Protein AF-0000000069702771 (afdb_homodimer)

InterPro domains:
  IPR002328 Alcohol dehydrogenase, zinc-type, conserved site [PS00059] (58-72)
  IPR011032 GroES-like superfamily [SSF50129] (1-170)
  IPR013149 Alcohol dehydrogenase-like, C-terminal [PF00107] (171-297)
  IPR013154 Alcohol dehydrogenase-like, N-terminal [PF08240] (23-133)
  IPR020843 Enoylreductase domain [SM00829] (10-335)
  IPR036291 NAD(P)-binding domain superfamily [SSF51735] (139-304)
  IPR050129 Zinc-containing alcohol dehydrogenase [PTHR43401] (1-336)

Sequence (676 aa):
MRSVIVKEPGQLNIASRPVPVPGSHEVRVKIAFAGICGSDVHIYQGHNPFAKYPRVIGHEFFGIVDAVGEQVSPARIGERVAVDPVVSCGHCYPCSVGRPNVCAQLQVIGVHRDGGFSDYACVPAKNAWRIPEAISDRQATMVEPFTIAANITAQLQPTPQDIALVYGAGPMGLTVIQALKGVYGVKQVIVVDRIAERLQMARDNGADLTLDNTHQPLADQLAQRQIAPTLVIDAACHPAILQEAILLASPAARIGILGFSGEASTLTQQSITSKEISIFSSRLNSGRFPLVIDWMEKGLIHPEALITHCMPLEQVKEAMEIFANDRKTCCKVLLQLGMRSVIVKEPGQLNIASRPVPVPGSHEVRVKIAFAGICGSDVHIYQGHNPFAKYPRVIGHEFFGIVDAVGEQVSPARIGERVAVDPVVSCGHCYPCSVGRPNVCAQLQVIGVHRDGGFSDYACVPAKNAWRIPEAISDRQATMVEPFTIAANITAQLQPTPQDIALVYGAGPMGLTVIQALKGVYGVKQVIVVDRIAERLQMARDNGADLTLDNTHQPLADQLAQRQIAPTLVIDAACHPAILQEAILLASPAARIGILGFSGEASTLTQQSITSKEISIFSSRLNSGRFPLVIDWMEKGLIHPEALITHCMPLEQVKEAMEIFANDRKTCCKVLLQLG

Organism: Klebsiella variicola (NCBI:txid244366)

Secondary structure (DSSP, 8-state):
-EEEEEEETTEEEEEE-PPPPP-TTEEEEEEEEEE--HHHHHHHHT--TT--SSEE---EEEEEEEEE-TTS-GGGTT-EEEE--EE--SSSHHHHTT-GGG-TT-EEBTTTB--SSBSEEEEEGGGEEE--TTS-HHHHHTHHHHHHHHHHHHHH---TT-EEEEE--SHHHHHHHHIIIIIS--SEEEEEES-HHHHHHHHHTT-SEEEE-SSS-HHHHHHHTT---SEEEESS--TTHHHHHHHHSPTT-EEEE-----SEEEEEHHHHHTTT-EEEE--S-SS-HHHHHHHHHTTS--GGGGEEEEEEGGGHHHHHHHHHH-TTT-SEEEEE--/-EEEEEEETTEEEEEE-PPPPP-TTEEEEEEEEEE--HHHHHHHHT--TT--SSEE---EEEEEEEEE-TTS-GGGTT-EEEE--EE--SSSHHHHTT-GGG-TT-EEBTTTB--SSBSEEEEEGGGEEE--TTS-HHHHHTHHHHHHHHHHHHHH---TT-EEEEE--SHHHHHHHHIIIIIS--SEEEEE-S-HHHHHHHHHTT-SEEE--SSS-HHHHHHHTT---SEEEESS--TTHHHHHHHHSPTT-EEEE-----SEEEEEHHHHHTTT-EEEE--S-SS-HHHHHHHHHTTS--GGGGEEEEEEGGGHHHHHHHHHH-TTT-SEEEEE--

Radius of gyration: 28.66 Å; Cα contacts (8 Å, |Δi|>4): 1765; chains: 2; bounding box: 54×86×64 Å

Nearest PDB structures (foldseek):
  4ilk-assembly1_B  TM=9.967E-01  e=6.825E-59  Escherichia coli CFT073
  4ilk-assembly1_A  TM=9.957E-01  e=1.534E-58  Escherichia coli CFT073
  6ie0-assembly2_D  TM=9.299E-01  e=3.400E-34  Bacillus subtilis subsp. subtilis str. 168
  5kia-assembly1_A-2  TM=8.975E-01  e=3.851E-34  Burkholderia thailandensis E264
  4gkv-assembly1_C  TM=9.280E-01  e=1.121E-28  Escherichia coli K-12

pLDDT: mean 97.06, std 3.04, range [75.31, 98.94]

Foldseek 3Di:
DWFWWQQQAQDTDTDDDDADDAAQQKFKFQWFKFWDDPVLLCRNRVNNPQADPGERATQQTKGAGQGHHNNDDPVRHGFTWTFQQWDAPCDDPCNVVLRRLPHPPIGGDRGHHHHDLDSMDMDGPVRTHGFDPVADRVRSSCLQLLLQLVFLCVVQVAAQAFAEEEEDQFQSSLSNLLCNCLPHNHVFYEYEDQFPLSQVLSVVSHHPYYDHPPPPHPLVVCVVVPDAGQEYEYPVQDQAVVQVNLQRHAQNHEYEYAHDDPDHHDHDVCSCVVSVYHYYYDGGRSPCSVVSSVCVVVVSGDSVSQEQEEEESVCVVVQSVCQVPVPNRHHMYMYGDD/DWFWWQQQAQDTDTDDDDADDAAQQKFKFQWFKFWDDVLLLCRNRVNNPQADPGERAGQQTKGAGQGGHNNDDPVRHGFTWTFQQWDAPCDDPCNVVLRRLPHPPIGGDRGHHYHDLDSMDMDGPVRTHGFDPVADRVRSSCLQLLLQLVQQCVVQVAAQAFAEEEEDLFQSSLSNLLCNCLVHNHVFYEYEDQFPLSQVLSVVSHHPYYDHPPPPHPLVVCVVVPDAGQEYEYPVQDQAVVQVNLQRHAQNHEYEYAHDDPDHHDHDVCSCVVSVYHYYYDGGRSPCSVVSSVCVVVVSGDSVSQEQEEEESNCVVVQSCCQVPVPNRHHMYMYGDD

Solvent-accessible surface area (backbone atoms only — not comparable to full-atom values): 33216 Å² total; per-residue (Å²): 72,52,31,37,32,31,56,45,63,72,40,72,44,78,41,82,41,80,78,79,74,39,51,48,60,13,25,22,29,44,28,41,35,23,31,66,50,72,65,50,52,28,42,41,66,56,71,41,91,70,54,46,70,65,28,29,29,28,47,21,22,17,27,31,25,72,44,58,9,84,75,36,67,70,83,48,50,69,37,41,27,26,41,54,35,70,42,51,76,67,67,47,68,22,25,67,73,64,31,37,50,36,20,92,63,55,38,34,35,22,37,64,40,63,19,40,41,24,40,56,38,62,43,53,44,89,31,50,38,78,51,59,85,90,53,50,70,74,46,40,22,40,40,54,63,39,10,41,31,47,32,41,41,64,73,65,58,72,41,50,82,30,32,33,34,34,34,24,44,48,58,64,21,41,36,34,40,22,42,42,44,47,68,44,44,35,63,38,38,34,36,37,36,76,48,67,55,29,42,50,51,33,46,77,43,54,38,72,41,72,45,63,49,78,88,41,61,57,67,58,56,32,52,76,66,71,53,52,32,40,29,37,36,33,52,59,43,53,52,67,46,61,39,51,50,51,70,52,35,28,44,61,15,40,36,38,41,57,26,69,37,79,54,71,22,60,39,37,44,26,61,34,16,70,22,30,30,33,40,37,33,35,42,67,31,46,81,27,57,69,58,39,51,49,34,49,74,69,59,34,44,64,61,65,81,46,56,60,44,78,42,52,50,92,43,47,68,60,51,52,48,42,63,75,67,33,70,65,75,46,58,28,43,34,30,34,62,110,70,54,31,37,31,31,55,44,61,73,40,74,44,78,41,81,42,82,76,79,78,39,50,50,59,12,26,21,30,43,28,39,34,24,32,65,50,72,66,50,53,29,43,41,65,56,70,40,92,71,54,47,70,65,26,30,29,28,46,21,22,16,25,30,24,73,44,58,9,84,75,35,69,70,82,49,51,68,37,40,26,27,40,53,35,68,43,52,75,67,67,47,69,21,25,66,72,64,31,37,50,37,21,92,62,55,38,35,35,23,37,65,41,62,18,39,42,24,40,56,38,63,42,53,44,90,32,50,39,77,51,60,86,90,52,50,71,74,46,40,22,42,40,54,63,38,9,41,32,48,33,40,40,64,74,65,57,72,42,49,81,30,33,32,35,33,33,25,44,48,59,64,23,42,37,35,39,21,43,42,44,47,69,45,44,36,64,38,37,35,35,36,36,77,47,68,54,29,42,51,50,31,46,75,44,53,38,72,41,71,44,64,48,77,90,42,62,56,68,58,58,33,54,77,66,72,53,53,32,39,28,38,37,34,53,60,45,53,53,68,46,61,40,52,49,51,71,51,35,29,42,60,13,40,36,39,41,57,26,67,37,78,54,70,22,62,38,35,44,25,62,34,17,70,23,32,31,32,39,38,34,36,40,66,32,45,80,27,57,68,59,38,52,49,36,50,75,70,60,34,46,65,62,67,82,46,56,61,45,75,40,51,52,92,43,46,68,60,50,51,48,42,62,74,65,33,72,64,75,47,59,28,43,32,30,34,66,110

Structure (mmCIF, N/CA/C/O backbone):
data_AF-0000000069702771-model_v1
#
loop_
_entity.id
_entity.type
_entity.pdbx_description
1 polymer 'Dehydrogenase, NAD(P)-binding, starvation-sensing protein'
#
loop_
_atom_site.group_PDB
_atom_site.id
_atom_site.type_symbol
_atom_site.label_atom_id
_atom_site.label_alt_id
_atom_site.label_comp_id
_atom_site.label_asym_id
_atom_site.label_entity_id
_atom_site.label_seq_id
_atom_site.pdbx_PDB_ins_code
_atom_site.Cartn_x
_atom_site.Cartn_y
_atom_site.Cartn_z
_atom_site.occupancy
_atom_site.B_iso_or_equiv
_atom_site.auth_seq_id
_atom_site.auth_comp_id
_atom_site.auth_asym_id
_atom_site.auth_atom_id
_atom_site.pdbx_PDB_model_num
ATOM 1 N N . MET A 1 1 ? -11.562 -41.719 -17.953 1 95.06 1 MET A N 1
ATOM 2 C CA . MET A 1 1 ? -10.344 -40.906 -17.859 1 95.06 1 MET A CA 1
ATOM 3 C C . MET A 1 1 ? -9.742 -41 -16.469 1 95.06 1 MET A C 1
ATOM 5 O O . MET A 1 1 ? -10.438 -41.281 -15.492 1 95.06 1 MET A O 1
ATOM 9 N N . ARG A 1 2 ? -8.43 -40.812 -16.359 1 95.94 2 ARG A N 1
ATOM 10 C CA . ARG A 1 2 ? -7.766 -40.781 -15.062 1 95.94 2 ARG A CA 1
ATOM 11 C C . ARG A 1 2 ? -7.898 -39.406 -14.414 1 95.94 2 ARG A C 1
ATOM 13 O O . ARG A 1 2 ? -7.707 -38.406 -15.078 1 95.94 2 ARG A O 1
ATOM 20 N N . SER A 1 3 ? -8.289 -39.406 -13.172 1 97.69 3 SER A N 1
ATOM 21 C CA . SER A 1 3 ? -8.328 -38.156 -12.375 1 97.69 3 SER A CA 1
ATOM 22 C C . SER A 1 3 ? -7.723 -38.406 -10.992 1 97.69 3 SER A C 1
ATOM 24 O O . SER A 1 3 ? -7.941 -39.438 -10.375 1 97.69 3 SER A O 1
ATOM 26 N N . VAL A 1 4 ? -6.926 -37.469 -10.578 1 98.06 4 VAL A N 1
ATOM 27 C CA . VAL A 1 4 ? -6.398 -37.5 -9.219 1 98.06 4 VAL A CA 1
ATOM 28 C C . VAL A 1 4 ? -7.398 -36.812 -8.273 1 98.06 4 VAL A C 1
ATOM 30 O O . VAL A 1 4 ? -7.582 -35.594 -8.312 1 98.06 4 VAL A O 1
ATOM 33 N N . ILE A 1 5 ? -7.988 -37.562 -7.355 1 97.44 5 ILE A N 1
ATOM 34 C CA . ILE A 1 5 ? -9.047 -37.094 -6.48 1 97.44 5 ILE A CA 1
ATOM 35 C C . ILE A 1 5 ? -8.578 -37.125 -5.027 1 97.44 5 ILE A C 1
ATOM 37 O O . ILE A 1 5 ? -8.109 -38.156 -4.551 1 97.44 5 ILE A O 1
ATOM 41 N N . VAL A 1 6 ? -8.609 -36 -4.398 1 96.94 6 VAL A N 1
ATOM 42 C CA . VAL A 1 6 ? -8.531 -35.969 -2.941 1 96.94 6 VAL A CA 1
ATOM 43 C C . VAL A 1 6 ? -9.93 -36.094 -2.344 1 96.94 6 VAL A C 1
ATOM 45 O O . VAL A 1 6 ? -10.719 -35.156 -2.379 1 96.94 6 VAL A O 1
ATOM 48 N N . LYS A 1 7 ? -10.195 -37.188 -1.818 1 95.81 7 LYS A N 1
ATOM 49 C CA . LYS A 1 7 ? -11.523 -37.469 -1.27 1 95.81 7 LYS A CA 1
ATOM 50 C C . LYS A 1 7 ? -11.734 -36.719 0.046 1 95.81 7 LYS A C 1
ATOM 52 O O . LYS A 1 7 ? -12.789 -36.125 0.27 1 95.81 7 LYS A O 1
ATOM 57 N N . GLU A 1 8 ? -10.805 -36.812 0.882 1 94.62 8 GLU A N 1
ATOM 58 C CA . GLU A 1 8 ? -10.633 -36.125 2.154 1 94.62 8 GLU A CA 1
ATOM 59 C C . GLU A 1 8 ? -9.148 -35.969 2.504 1 94.62 8 GLU A C 1
ATOM 61 O O . GLU A 1 8 ? -8.289 -36.562 1.852 1 94.62 8 GLU A O 1
ATOM 66 N N . PRO A 1 9 ? -8.891 -35.125 3.432 1 93.31 9 PRO A N 1
ATOM 67 C CA . PRO A 1 9 ? -7.477 -34.938 3.779 1 93.31 9 PRO A CA 1
ATOM 68 C C . PRO A 1 9 ? -6.738 -36.281 3.963 1 93.31 9 PRO A C 1
ATOM 70 O O . PRO A 1 9 ? -7.23 -37.156 4.652 1 93.31 9 PRO A O 1
ATOM 73 N N . GLY A 1 10 ? -5.664 -36.375 3.215 1 93.75 10 GLY A N 1
ATOM 74 C CA . GLY A 1 10 ? -4.812 -37.531 3.357 1 93.75 10 GLY A CA 1
ATOM 75 C C . GLY A 1 10 ? -5.199 -38.656 2.426 1 93.75 10 GLY A C 1
ATOM 76 O O . GLY A 1 10 ? -4.492 -39.688 2.334 1 93.75 10 GLY A O 1
ATOM 77 N N . GLN A 1 11 ? -6.238 -38.531 1.727 1 95.69 11 GLN A N 1
ATOM 78 C CA . GLN A 1 11 ? -6.695 -39.625 0.848 1 95.69 11 GLN A CA 1
ATOM 79 C C . GLN A 1 11 ? -6.707 -39.156 -0.609 1 95.69 11 GLN A C 1
ATOM 81 O O . GLN A 1 11 ? -7.719 -38.656 -1.103 1 95.69 11 GLN A O 1
ATOM 86 N N . LEU A 1 12 ? -5.637 -39.438 -1.243 1 96.19 12 LEU A N 1
ATOM 87 C CA . LEU A 1 12 ? -5.461 -39.156 -2.662 1 96.19 12 LEU A CA 1
ATOM 88 C C . LEU A 1 12 ? -5.477 -40.438 -3.484 1 96.19 12 LEU A C 1
ATOM 90 O O . LEU A 1 12 ? -4.734 -41.375 -3.186 1 96.19 12 LEU A O 1
ATOM 94 N N . ASN A 1 13 ? -6.363 -40.469 -4.422 1 95.94 13 ASN A N 1
ATOM 95 C CA . ASN A 1 13 ? -6.453 -41.656 -5.293 1 95.94 13 ASN A CA 1
ATOM 96 C C . ASN A 1 13 ? -6.582 -41.25 -6.762 1 95.94 13 ASN A C 1
ATOM 98 O O . ASN A 1 13 ? -7.121 -40.188 -7.07 1 95.94 13 ASN A O 1
ATOM 102 N N . ILE A 1 14 ? -6.043 -42.062 -7.609 1 96.69 14 ILE A N 1
ATOM 103 C CA . ILE A 1 14 ? -6.309 -41.938 -9.039 1 96.69 14 ILE A CA 1
ATOM 104 C C . ILE A 1 14 ? -7.527 -42.781 -9.406 1 96.69 14 ILE A C 1
ATOM 106 O O . ILE A 1 14 ? -7.531 -44 -9.211 1 96.69 14 ILE A O 1
ATOM 110 N N . ALA A 1 15 ? -8.508 -42.125 -9.859 1 96.12 15 ALA A N 1
ATOM 111 C CA . ALA A 1 15 ? -9.75 -42.844 -10.18 1 96.12 15 ALA A CA 1
ATOM 112 C C . ALA A 1 15 ? -10.086 -42.719 -11.664 1 96.12 15 ALA A C 1
ATOM 114 O O . ALA A 1 15 ? -9.617 -41.812 -12.344 1 96.12 15 ALA A O 1
ATOM 115 N N . SER A 1 16 ? -10.867 -43.688 -12.117 1 96.44 16 SER A N 1
ATOM 116 C CA . SER A 1 16 ? -11.43 -43.625 -13.461 1 96.44 16 SER A CA 1
ATOM 117 C C . SER A 1 16 ? -12.789 -42.938 -13.445 1 96.44 16 SER A C 1
ATOM 119 O O . SER A 1 16 ? -13.695 -43.312 -12.703 1 96.44 16 SER A O 1
ATOM 121 N N . ARG A 1 17 ? -12.859 -41.906 -14.227 1 96 17 ARG A N 1
ATOM 122 C CA . ARG A 1 17 ? -14.086 -41.125 -14.305 1 96 17 ARG A CA 1
ATOM 123 C C . ARG A 1 17 ? -14.539 -40.938 -15.75 1 96 17 ARG A C 1
ATOM 125 O O . ARG A 1 17 ? -13.734 -41.094 -16.672 1 96 17 ARG A O 1
ATOM 132 N N . PRO A 1 18 ? -15.844 -40.688 -15.891 1 96.88 18 PRO A N 1
ATOM 133 C CA . PRO A 1 18 ? -16.297 -40.375 -17.25 1 96.88 18 PRO A CA 1
ATOM 134 C C . PRO A 1 18 ? -15.656 -39.094 -17.797 1 96.88 18 PRO A C 1
ATOM 136 O O . PRO A 1 18 ? -15.391 -38.156 -17.031 1 96.88 18 PRO A O 1
ATOM 139 N N . VAL A 1 19 ? -15.414 -39.094 -19.078 1 97.75 19 VAL A N 1
ATOM 140 C CA . VAL A 1 19 ? -14.938 -37.875 -19.719 1 97.75 19 VAL A CA 1
ATOM 141 C C . VAL A 1 19 ? -15.992 -36.781 -19.625 1 97.75 19 VAL A C 1
ATOM 143 O O . VAL A 1 19 ? -17.156 -37 -19.984 1 97.75 19 VAL A O 1
ATOM 146 N N . PRO A 1 20 ? -15.656 -35.688 -19.125 1 97.38 20 PRO A N 1
ATOM 147 C CA . PRO A 1 20 ? -16.656 -34.625 -18.953 1 97.38 20 PRO A CA 1
ATOM 148 C C . PRO A 1 20 ? -17.062 -34 -20.281 1 97.38 20 PRO A C 1
ATOM 150 O O . PRO A 1 20 ? -16.281 -33.938 -21.219 1 97.38 20 PRO A O 1
ATOM 153 N N . VAL A 1 21 ? -18.25 -33.562 -20.359 1 97.94 21 VAL A N 1
ATOM 154 C CA . VAL A 1 21 ? -18.781 -32.812 -21.484 1 97.94 21 VAL A CA 1
ATOM 155 C C . VAL A 1 21 ? -18.812 -31.312 -21.172 1 97.94 21 VAL A C 1
ATOM 157 O O . VAL A 1 21 ? -19.297 -30.906 -20.109 1 97.94 21 VAL A O 1
ATOM 160 N N . PRO A 1 22 ? -18.234 -30.531 -22.062 1 98.44 22 PRO A N 1
ATOM 161 C CA . PRO A 1 22 ? -18.203 -29.094 -21.75 1 98.44 22 PRO A CA 1
ATOM 162 C C . PRO A 1 22 ? -19.594 -28.469 -21.734 1 98.44 22 PRO A C 1
ATOM 164 O O . PRO A 1 22 ? -20.438 -28.812 -22.562 1 98.44 22 PRO A O 1
ATOM 167 N N . GLY A 1 23 ? -19.859 -27.594 -20.766 1 98.12 23 GLY A N 1
ATOM 168 C CA . GLY A 1 23 ? -21.062 -26.766 -20.781 1 98.12 23 GLY A CA 1
ATOM 169 C C . GLY A 1 23 ? -21.094 -25.797 -21.953 1 98.12 23 GLY A C 1
ATOM 170 O O . GLY A 1 23 ? -20.125 -25.672 -22.688 1 98.12 23 GLY A O 1
ATOM 171 N N . SER A 1 24 ? -22.172 -25.016 -22.078 1 98.31 24 SER A N 1
ATOM 172 C CA . SER A 1 24 ? -22.453 -24.188 -23.234 1 98.31 24 SER A CA 1
ATOM 173 C C . SER A 1 24 ? -21.328 -23.188 -23.469 1 98.31 24 SER A C 1
ATOM 175 O O . SER A 1 24 ? -21.016 -22.859 -24.625 1 98.31 24 SER A O 1
ATOM 177 N N . HIS A 1 25 ? -20.703 -22.703 -22.422 1 98.44 25 HIS A N 1
ATOM 178 C CA . HIS A 1 25 ? -19.688 -21.672 -22.547 1 98.44 25 HIS A CA 1
ATOM 179 C C . HIS A 1 25 ? -18.312 -22.188 -22.125 1 98.44 25 HIS A C 1
ATOM 181 O O . HIS A 1 25 ? -17.438 -21.406 -21.75 1 98.44 25 HIS A O 1
ATOM 187 N N . GLU A 1 26 ? -18.094 -23.484 -22.234 1 98.75 26 GLU A N 1
ATOM 188 C CA . GLU A 1 26 ? -16.859 -24.125 -21.781 1 98.75 26 GLU A CA 1
ATOM 189 C C . GLU A 1 26 ? -16.125 -24.812 -22.922 1 98.75 26 GLU A C 1
ATOM 191 O O . GLU A 1 26 ? -16.703 -25.031 -23.984 1 98.75 26 GLU A O 1
ATOM 196 N N . VAL A 1 27 ? -14.922 -25.094 -22.719 1 98.88 27 VAL A N 1
ATOM 197 C CA . VAL A 1 27 ? -14.125 -25.984 -23.562 1 98.88 27 VAL A CA 1
ATOM 198 C C . VAL A 1 27 ? -13.609 -27.156 -22.719 1 98.88 27 VAL A C 1
ATOM 200 O O . VAL A 1 27 ? -13.469 -27.031 -21.5 1 98.88 27 VAL A O 1
ATOM 203 N N . ARG A 1 28 ? -13.414 -28.234 -23.344 1 98.81 28 ARG A N 1
ATOM 204 C CA . ARG A 1 28 ? -12.703 -29.344 -22.719 1 98.81 28 ARG A CA 1
ATOM 205 C C . ARG A 1 28 ? -11.25 -29.406 -23.172 1 98.81 28 ARG A C 1
ATOM 207 O O . ARG A 1 28 ? -10.969 -29.297 -24.375 1 98.81 28 ARG A O 1
ATOM 214 N N . VAL A 1 29 ? -10.398 -29.469 -22.281 1 98.81 29 VAL A N 1
ATOM 215 C CA . VAL A 1 29 ? -8.969 -29.516 -22.547 1 98.81 29 VAL A CA 1
ATOM 216 C C . VAL A 1 29 ? -8.43 -30.922 -22.312 1 98.81 29 VAL A C 1
ATOM 218 O O . VAL A 1 29 ? -8.633 -31.484 -21.234 1 98.81 29 VAL A O 1
ATOM 221 N N . LYS A 1 30 ? -7.871 -31.516 -23.312 1 98.81 30 LYS A N 1
ATOM 222 C CA . LYS A 1 30 ? -7.051 -32.719 -23.125 1 98.81 30 LYS A CA 1
ATOM 223 C C . LYS A 1 30 ? -5.68 -32.344 -22.562 1 98.81 30 LYS A C 1
ATOM 225 O O . LYS A 1 30 ? -4.824 -31.828 -23.281 1 98.81 30 LYS A O 1
ATOM 230 N N . ILE A 1 31 ? -5.473 -32.688 -21.328 1 98.81 31 ILE A N 1
ATOM 231 C CA . ILE A 1 31 ? -4.344 -32.156 -20.594 1 98.81 31 ILE A CA 1
ATOM 232 C C . ILE A 1 31 ? -3.078 -32.938 -20.922 1 98.81 31 ILE A C 1
ATOM 234 O O . ILE A 1 31 ? -3.096 -34.156 -20.922 1 98.81 31 ILE A O 1
ATOM 238 N N . ALA A 1 32 ? -2.064 -32.188 -21.234 1 98.62 32 ALA A N 1
ATOM 239 C CA . ALA A 1 32 ? -0.776 -32.812 -21.531 1 98.62 32 ALA A CA 1
ATOM 240 C C . ALA A 1 32 ? 0.154 -32.781 -20.328 1 98.62 32 ALA A C 1
ATOM 242 O O . ALA A 1 32 ? 0.838 -33.75 -20.031 1 98.62 32 ALA A O 1
ATOM 243 N N . PHE A 1 33 ? 0.207 -31.609 -19.656 1 98.62 33 PHE A N 1
ATOM 244 C CA . PHE A 1 33 ? 1.044 -31.406 -18.484 1 98.62 33 PHE A CA 1
ATOM 245 C C . PHE A 1 33 ? 0.297 -30.609 -17.422 1 98.62 33 PHE A C 1
ATOM 247 O O . PHE A 1 33 ? -0.558 -29.781 -17.734 1 98.62 33 PHE A O 1
ATOM 254 N N . ALA A 1 34 ? 0.577 -30.891 -16.203 1 98.62 34 ALA A N 1
ATOM 255 C CA . ALA A 1 34 ? 0.113 -30.125 -15.055 1 98.62 34 ALA A CA 1
ATOM 256 C C . ALA A 1 34 ? 1.246 -29.891 -14.055 1 98.62 34 ALA A C 1
ATOM 258 O O . ALA A 1 34 ? 2.17 -30.703 -13.961 1 98.62 34 ALA A O 1
ATOM 259 N N . GLY A 1 35 ? 1.209 -28.75 -13.422 1 98.31 35 GLY A N 1
ATOM 260 C CA . GLY A 1 35 ? 2.221 -28.453 -12.43 1 98.31 35 GLY A CA 1
ATOM 261 C C . GLY A 1 35 ? 1.718 -28.594 -11 1 98.31 35 GLY A C 1
ATOM 262 O O . GLY A 1 35 ? 0.566 -28.266 -10.711 1 98.31 35 GLY A O 1
ATOM 263 N N . ILE A 1 36 ? 2.6 -29.062 -10.117 1 97.81 36 ILE A N 1
ATOM 264 C CA . ILE A 1 36 ? 2.262 -29.172 -8.703 1 97.81 36 ILE A CA 1
ATOM 265 C C . ILE A 1 36 ? 2.592 -27.859 -7.988 1 97.81 36 ILE A C 1
ATOM 267 O O . ILE A 1 36 ? 3.643 -27.266 -8.227 1 97.81 36 ILE A O 1
ATOM 271 N N . CYS A 1 37 ? 1.73 -27.391 -7.207 1 95.44 37 CYS A N 1
ATOM 272 C CA . CYS A 1 37 ? 1.906 -26.203 -6.379 1 95.44 37 CYS A CA 1
ATOM 273 C C . CYS A 1 37 ? 1.77 -26.547 -4.902 1 95.44 37 CYS A C 1
ATOM 275 O O . CYS A 1 37 ? 1.239 -27.609 -4.551 1 95.44 37 CYS A O 1
ATOM 277 N N . GLY A 1 38 ? 2.324 -25.656 -4.035 1 91.94 38 GLY A N 1
ATOM 278 C CA . GLY A 1 38 ? 2.15 -25.844 -2.604 1 91.94 38 GLY A CA 1
ATOM 279 C C . GLY A 1 38 ? 0.696 -25.969 -2.189 1 91.94 38 GLY A C 1
ATOM 280 O O . GLY A 1 38 ? 0.37 -26.703 -1.263 1 91.94 38 GLY A O 1
ATOM 281 N N . SER A 1 39 ? -0.173 -25.266 -2.82 1 91.69 39 SER A N 1
ATOM 282 C CA . SER A 1 39 ? -1.599 -25.328 -2.512 1 91.69 39 SER A CA 1
ATOM 283 C C . SER A 1 39 ? -2.162 -26.719 -2.734 1 91.69 39 SER A C 1
ATOM 285 O O . SER A 1 39 ? -3.062 -27.156 -2.012 1 91.69 39 SER A O 1
ATOM 287 N N . ASP A 1 40 ? -1.686 -27.469 -3.697 1 94.94 40 ASP A N 1
ATOM 288 C CA . ASP A 1 40 ? -2.113 -28.859 -3.912 1 94.94 40 ASP A CA 1
ATOM 289 C C . ASP A 1 40 ? -1.748 -29.734 -2.719 1 94.94 40 ASP A C 1
ATOM 291 O O . ASP A 1 40 ? -2.564 -30.531 -2.258 1 94.94 40 ASP A O 1
ATOM 295 N N . VAL A 1 41 ? -0.526 -29.5 -2.277 1 93.38 41 VAL A N 1
ATOM 296 C CA . VAL A 1 41 ? -0.036 -30.25 -1.129 1 93.38 41 VAL A CA 1
ATOM 297 C C . VAL A 1 41 ? -0.877 -29.922 0.102 1 93.38 41 VAL A C 1
ATOM 299 O O . VAL A 1 41 ? -1.254 -30.812 0.861 1 93.38 41 VAL A O 1
ATOM 302 N N . HIS A 1 42 ? -1.189 -28.656 0.262 1 92 42 HIS A N 1
ATOM 303 C CA . HIS A 1 42 ? -1.984 -28.219 1.405 1 92 42 HIS A CA 1
ATOM 304 C C . HIS A 1 42 ? -3.393 -28.812 1.351 1 92 42 HIS A C 1
ATOM 306 O O . HIS A 1 42 ? -3.982 -29.109 2.389 1 92 42 HIS A O 1
ATOM 312 N N . ILE A 1 43 ? -3.975 -28.891 0.192 1 93.25 43 ILE A N 1
ATOM 313 C CA . ILE A 1 43 ? -5.289 -29.5 0.043 1 93.25 43 ILE A CA 1
ATOM 314 C C . ILE A 1 43 ? -5.211 -30.984 0.42 1 93.25 43 ILE A C 1
ATOM 316 O O . ILE A 1 43 ? -6.047 -31.484 1.177 1 93.25 43 ILE A O 1
ATOM 320 N N . TYR A 1 44 ? -4.172 -31.641 -0.034 1 94.62 44 TYR A N 1
ATOM 321 C CA . TYR A 1 44 ? -3.975 -33.062 0.267 1 94.62 44 TYR A CA 1
ATOM 322 C C . TYR A 1 44 ? -3.824 -33.281 1.767 1 94.62 44 TYR A C 1
ATOM 324 O O . TYR A 1 44 ? -4.422 -34.188 2.328 1 94.62 44 TYR A O 1
ATOM 332 N N . GLN A 1 45 ? -3.154 -32.312 2.387 1 92.31 45 GLN A N 1
ATOM 333 C CA . GLN A 1 45 ? -2.857 -32.469 3.809 1 92.31 45 GLN A CA 1
ATOM 334 C C . GLN A 1 45 ? -4 -31.906 4.664 1 92.31 45 GLN A C 1
ATOM 336 O O . GLN A 1 45 ? -4.016 -32.094 5.883 1 92.31 45 GLN A O 1
ATOM 341 N N . GLY A 1 46 ? -4.957 -31.266 4.105 1 88.69 46 GLY A N 1
ATOM 342 C CA . GLY A 1 46 ? -6.117 -30.75 4.824 1 88.69 46 GLY A CA 1
ATOM 343 C C . GLY A 1 46 ? -5.875 -29.406 5.461 1 88.69 46 GLY A C 1
ATOM 344 O O . GLY A 1 46 ? -6.562 -29.031 6.41 1 88.69 46 GLY A O 1
ATOM 345 N N . HIS A 1 47 ? -4.879 -28.656 4.953 1 84.19 47 HIS A N 1
ATOM 346 C CA . HIS A 1 47 ? -4.512 -27.391 5.555 1 84.19 47 HIS A CA 1
ATOM 347 C C . HIS A 1 47 ? -5.012 -26.219 4.715 1 84.19 47 HIS A C 1
ATOM 349 O O . HIS A 1 47 ? -4.801 -25.062 5.074 1 84.19 47 HIS A O 1
ATOM 355 N N . ASN A 1 48 ? -5.648 -26.469 3.604 1 81.31 48 ASN A N 1
ATOM 356 C CA . ASN A 1 48 ? -6.23 -25.422 2.775 1 81.31 48 ASN A CA 1
ATOM 357 C C . ASN A 1 48 ? -7.668 -25.109 3.178 1 81.31 48 ASN A C 1
ATOM 359 O O . ASN A 1 48 ? -8.562 -25.953 2.988 1 81.31 48 ASN A O 1
ATOM 363 N N . PRO A 1 49 ? -7.926 -23.953 3.701 1 76.31 49 PRO A N 1
ATOM 364 C CA . PRO A 1 49 ? -9.258 -23.672 4.246 1 76.31 49 PRO A CA 1
ATOM 365 C C . PRO A 1 49 ? -10.297 -23.438 3.158 1 76.31 49 PRO A C 1
ATOM 367 O O . PRO A 1 49 ? -11.5 -23.391 3.449 1 76.31 49 PRO A O 1
ATOM 370 N N . PHE A 1 50 ? -9.984 -23.547 1.946 1 79.19 50 PHE A N 1
ATOM 371 C CA . PHE A 1 50 ? -10.906 -23.156 0.888 1 79.19 50 PHE A CA 1
ATOM 372 C C . PHE A 1 50 ? -11.336 -24.375 0.064 1 79.19 50 PHE A C 1
ATOM 374 O O . PHE A 1 50 ? -12.258 -24.281 -0.744 1 79.19 50 PHE A O 1
ATOM 381 N N . ALA A 1 51 ? -10.609 -25.422 0.272 1 85.5 51 ALA A N 1
ATOM 382 C CA . ALA A 1 51 ? -10.852 -26.578 -0.59 1 85.5 51 ALA A CA 1
ATOM 383 C C . ALA A 1 51 ? -12.164 -27.266 -0.23 1 85.5 51 ALA A C 1
ATOM 385 O O . ALA A 1 51 ? -12.516 -27.375 0.947 1 85.5 51 ALA A O 1
ATOM 386 N N . LYS A 1 52 ? -12.867 -27.672 -1.239 1 87.44 52 LYS A N 1
ATOM 387 C CA . LYS A 1 52 ? -14.039 -28.531 -1.085 1 87.44 52 LYS A CA 1
ATOM 388 C C . LYS A 1 52 ? -13.742 -29.969 -1.499 1 87.44 52 LYS A C 1
ATOM 390 O O . LYS A 1 52 ? -13.219 -30.203 -2.588 1 87.44 52 LYS A O 1
ATOM 395 N N . TYR A 1 53 ? -14.086 -30.859 -0.661 1 92.44 53 TYR A N 1
ATOM 396 C CA . TYR A 1 53 ? -13.836 -32.281 -0.953 1 92.44 53 TYR A CA 1
ATOM 397 C C . TYR A 1 53 ? -15.117 -32.969 -1.365 1 92.44 53 TYR A C 1
ATOM 399 O O . TYR A 1 53 ? -16.203 -32.625 -0.913 1 92.44 53 TYR A O 1
ATOM 407 N N . PRO A 1 54 ? -15.078 -34.094 -2.229 1 94.94 54 PRO A N 1
ATOM 408 C CA . PRO A 1 54 ? -13.875 -34.531 -2.957 1 94.94 54 PRO A CA 1
ATOM 409 C C . PRO A 1 54 ? -13.484 -33.531 -4.051 1 94.94 54 PRO A C 1
ATOM 411 O O . PRO A 1 54 ? -14.328 -32.781 -4.547 1 94.94 54 PRO A O 1
ATOM 414 N N . ARG A 1 55 ? -12.195 -33.5 -4.352 1 95.69 55 ARG A N 1
ATOM 415 C CA . ARG A 1 55 ? -11.711 -32.531 -5.32 1 95.69 55 ARG A CA 1
ATOM 416 C C . ARG A 1 55 ? -10.648 -33.125 -6.227 1 95.69 55 ARG A C 1
ATOM 418 O O . ARG A 1 55 ? -9.727 -33.812 -5.746 1 95.69 55 ARG A O 1
ATOM 425 N N . VAL A 1 56 ? -10.922 -33 -7.555 1 97.44 56 VAL A N 1
ATOM 426 C CA . VAL A 1 56 ? -9.781 -33.156 -8.453 1 97.44 56 VAL A CA 1
ATOM 427 C C . VAL A 1 56 ? -8.875 -31.938 -8.352 1 97.44 56 VAL A C 1
ATOM 429 O O . VAL A 1 56 ? -9.281 -30.812 -8.703 1 97.44 56 VAL A O 1
ATOM 432 N N . ILE A 1 57 ? -7.664 -32.125 -7.926 1 97.19 57 ILE A N 1
ATOM 433 C CA . ILE A 1 57 ? -6.793 -31 -7.629 1 97.19 57 ILE A CA 1
ATOM 434 C C . ILE A 1 57 ? -5.977 -30.641 -8.867 1 97.19 57 ILE A C 1
ATOM 436 O O . ILE A 1 57 ? -6.191 -31.203 -9.945 1 97.19 57 ILE A O 1
ATOM 440 N N . GLY A 1 58 ? -5.145 -29.578 -8.719 1 97.44 58 GLY A N 1
ATOM 441 C CA . GLY A 1 58 ? -4.301 -29.094 -9.805 1 97.44 58 GLY A CA 1
ATOM 442 C C . GLY A 1 58 ? -4.852 -27.844 -10.477 1 97.44 58 GLY A C 1
ATOM 443 O O . GLY A 1 58 ? -5.918 -27.891 -11.094 1 97.44 58 GLY A O 1
ATOM 444 N N . HIS A 1 59 ? -4.098 -26.766 -10.391 1 97.75 59 HIS A N 1
ATOM 445 C CA . HIS A 1 59 ? -4.598 -25.531 -10.992 1 97.75 59 HIS A CA 1
ATOM 446 C C . HIS A 1 59 ? -3.609 -24.984 -12.016 1 97.75 59 HIS A C 1
ATOM 448 O O . HIS A 1 59 ? -3.863 -23.938 -12.633 1 97.75 59 HIS A O 1
ATOM 454 N N . GLU A 1 60 ? -2.51 -25.609 -12.195 1 98.44 60 GLU A N 1
ATOM 455 C CA . GLU A 1 60 ? -1.511 -25.281 -13.211 1 98.44 60 GLU A CA 1
ATOM 456 C C . GLU A 1 60 ? -1.486 -26.328 -14.32 1 98.44 60 GLU A C 1
ATOM 458 O O . GLU A 1 60 ? -0.897 -27.406 -14.156 1 98.44 60 GLU A O 1
ATOM 463 N N . PHE A 1 61 ? -2.121 -25.938 -15.469 1 98.56 61 PHE A N 1
ATOM 464 C CA . PHE A 1 61 ? -2.08 -27.016 -16.453 1 98.56 61 PHE A CA 1
ATOM 465 C C . PHE A 1 61 ? -2.234 -26.453 -17.859 1 98.56 61 PHE A C 1
ATOM 467 O O . PHE A 1 61 ? -2.693 -25.328 -18.047 1 98.56 61 PHE A O 1
ATOM 474 N N . PHE A 1 62 ? -1.756 -27.25 -18.781 1 98.62 62 PHE A N 1
ATOM 475 C CA . PHE A 1 62 ? -1.704 -27.016 -20.219 1 98.62 62 PHE A CA 1
ATOM 476 C C . PHE A 1 62 ? -2.229 -28.219 -21 1 98.62 62 PHE A C 1
ATOM 478 O O . PHE A 1 62 ? -2.047 -29.359 -20.578 1 98.62 62 PHE A O 1
ATOM 485 N N . GLY A 1 63 ? -2.855 -27.922 -22.141 1 98.75 63 GLY A N 1
ATOM 486 C CA . GLY A 1 63 ? -3.307 -28.984 -23.016 1 98.75 63 GLY A CA 1
ATOM 487 C C . GLY A 1 63 ? -3.865 -28.484 -24.328 1 98.75 63 GLY A C 1
ATOM 488 O O . GLY A 1 63 ? -3.504 -27.406 -24.797 1 98.75 63 GLY A O 1
ATOM 489 N N . ILE A 1 64 ? -4.625 -29.391 -24.938 1 98.69 64 ILE A N 1
ATOM 490 C CA . ILE A 1 64 ? -5.219 -29.125 -26.25 1 98.69 64 ILE A CA 1
ATOM 491 C C . ILE A 1 64 ? -6.742 -29.125 -26.125 1 98.69 64 ILE A C 1
ATOM 493 O O . ILE A 1 64 ? -7.324 -30.031 -25.547 1 98.69 64 ILE A O 1
ATOM 497 N N . VAL A 1 65 ? -7.336 -28.078 -26.719 1 98.88 65 VAL A N 1
ATOM 498 C CA . VAL A 1 65 ? -8.797 -28.078 -26.766 1 98.88 65 VAL A CA 1
ATOM 499 C C . VAL A 1 65 ? -9.281 -29.172 -27.703 1 98.88 65 VAL A C 1
ATOM 501 O O . VAL A 1 65 ? -8.914 -29.188 -28.875 1 98.88 65 VAL A O 1
ATOM 504 N N . ASP A 1 66 ? -10.117 -30.062 -27.172 1 98.62 66 ASP A N 1
ATOM 505 C CA . ASP A 1 66 ? -10.562 -31.141 -28.062 1 98.62 66 ASP A CA 1
ATOM 506 C C . ASP A 1 66 ? -12.086 -31.125 -28.219 1 98.62 66 ASP A C 1
ATOM 508 O O . ASP A 1 66 ? -12.633 -31.812 -29.094 1 98.62 66 ASP A O 1
ATOM 512 N N . ALA A 1 67 ? -12.797 -30.406 -27.344 1 98.75 67 ALA A N 1
ATOM 513 C CA . ALA A 1 67 ? -14.242 -30.219 -27.453 1 98.75 67 ALA A CA 1
ATOM 514 C C . ALA A 1 67 ? -14.656 -28.828 -26.969 1 98.75 67 ALA A C 1
ATOM 516 O O . ALA A 1 67 ? -13.953 -28.219 -26.156 1 98.75 67 ALA A O 1
ATOM 517 N N . VAL A 1 68 ? -15.773 -28.344 -27.547 1 98.75 68 VAL A N 1
ATOM 518 C CA . VAL A 1 68 ? -16.266 -27.016 -27.156 1 98.75 68 VAL A CA 1
ATOM 519 C C . VAL A 1 68 ? -17.766 -27.078 -26.906 1 98.75 68 VAL A C 1
ATOM 521 O O . VAL A 1 68 ? -18.453 -27.953 -27.438 1 98.75 68 VAL A O 1
ATOM 524 N N . GLY A 1 69 ? -18.234 -26.203 -26.031 1 98.44 69 GLY A N 1
ATOM 525 C CA . GLY A 1 69 ? -19.672 -26.078 -25.828 1 98.44 69 GLY A CA 1
ATOM 526 C C . GLY A 1 69 ? -20.375 -25.391 -26.969 1 98.44 69 GLY A C 1
ATOM 527 O O . GLY A 1 69 ? -19.719 -24.844 -27.875 1 98.44 69 GLY A O 1
ATOM 528 N N . GLU A 1 70 ? -21.719 -25.359 -26.828 1 98.06 70 GLU A N 1
ATOM 529 C CA . GLU A 1 70 ? -22.578 -24.906 -27.922 1 98.06 70 GLU A CA 1
ATOM 530 C C . GLU A 1 70 ? -22.328 -23.438 -28.234 1 98.06 70 GLU A C 1
ATOM 532 O O . GLU A 1 70 ? -22.5 -23 -29.375 1 98.06 70 GLU A O 1
ATOM 537 N N . GLN A 1 71 ? -21.938 -22.656 -27.25 1 98.38 71 GLN A N 1
ATOM 538 C CA . GLN A 1 71 ? -21.781 -21.219 -27.438 1 98.38 71 GLN A CA 1
ATOM 539 C C . GLN A 1 71 ? -20.328 -20.828 -27.641 1 98.38 71 GLN A C 1
ATOM 541 O O . GLN A 1 71 ? -19.953 -19.656 -27.516 1 98.38 71 GLN A O 1
ATOM 546 N N . VAL A 1 72 ? -19.469 -21.797 -27.859 1 98.69 72 VAL A N 1
ATOM 547 C CA . VAL A 1 72 ? -18.062 -21.562 -28.109 1 98.69 72 VAL A CA 1
ATOM 548 C C . VAL A 1 72 ? -17.719 -21.938 -29.547 1 98.69 72 VAL A C 1
ATOM 550 O O . VAL A 1 72 ? -18.219 -22.953 -30.062 1 98.69 72 VAL A O 1
ATOM 553 N N . SER A 1 73 ? -16.969 -21.141 -30.25 1 98.44 73 SER A N 1
ATOM 554 C CA . SER A 1 73 ? -16.594 -21.391 -31.641 1 98.44 73 SER A CA 1
ATOM 555 C C . SER A 1 73 ? -15.875 -22.719 -31.797 1 98.44 73 SER A C 1
ATOM 557 O O . SER A 1 73 ? -14.898 -23 -31.094 1 98.44 73 SER A O 1
ATOM 559 N N . PRO A 1 74 ? -16.188 -23.547 -32.719 1 98.25 74 PRO A N 1
ATOM 560 C CA . PRO A 1 74 ? -15.492 -24.812 -33 1 98.25 74 PRO A CA 1
ATOM 561 C C . PRO A 1 74 ? -14.07 -24.594 -33.5 1 98.25 74 PRO A C 1
ATOM 563 O O . PRO A 1 74 ? -13.266 -25.531 -33.5 1 98.25 74 PRO A O 1
ATOM 566 N N . ALA A 1 75 ? -13.797 -23.422 -33.938 1 98.25 75 ALA A N 1
ATOM 567 C CA . ALA A 1 75 ? -12.461 -23.109 -34.438 1 98.25 75 ALA A CA 1
ATOM 568 C C . ALA A 1 75 ? -11.406 -23.281 -33.344 1 98.25 75 ALA A C 1
ATOM 570 O O . ALA A 1 75 ? -10.211 -23.359 -33.625 1 98.25 75 ALA A O 1
ATOM 571 N N . ARG A 1 76 ? -11.852 -23.359 -32.094 1 98.5 76 ARG A N 1
ATOM 572 C CA . ARG A 1 76 ? -10.914 -23.453 -30.984 1 98.5 76 ARG A CA 1
ATOM 573 C C . ARG A 1 76 ? -10.422 -24.891 -30.812 1 98.5 76 ARG A C 1
ATOM 575 O O . ARG A 1 76 ? -9.453 -25.125 -30.094 1 98.5 76 ARG A O 1
ATOM 582 N N . ILE A 1 77 ? -11.109 -25.859 -31.422 1 98.75 77 ILE A N 1
ATOM 583 C CA . ILE A 1 77 ? -10.664 -27.25 -31.328 1 98.75 77 ILE A CA 1
ATOM 584 C C . ILE A 1 77 ? -9.266 -27.375 -31.922 1 98.75 77 ILE A C 1
ATOM 586 O O . ILE A 1 77 ? -9.008 -26.891 -33.031 1 98.75 77 ILE A O 1
ATOM 590 N N . GLY A 1 78 ? -8.352 -27.953 -31.156 1 98.56 78 GLY A N 1
ATOM 591 C CA . GLY A 1 78 ? -6.98 -28.125 -31.594 1 98.56 78 GLY A CA 1
ATOM 592 C C . GLY A 1 78 ? -6.039 -27.078 -31.031 1 98.56 78 GLY A C 1
ATOM 593 O O . GLY A 1 78 ? -4.816 -27.219 -31.109 1 98.56 78 GLY A O 1
ATOM 594 N N . GLU A 1 79 ? -6.574 -26.047 -30.391 1 98.44 79 GLU A N 1
ATOM 595 C CA . GLU A 1 79 ? -5.758 -24.984 -29.828 1 98.44 79 GLU A CA 1
ATOM 596 C C . GLU A 1 79 ? -4.945 -25.5 -28.625 1 98.44 79 GLU A C 1
ATOM 598 O O . GLU A 1 79 ? -5.457 -26.25 -27.812 1 98.44 79 GLU A O 1
ATOM 603 N N . ARG A 1 80 ? -3.658 -25.078 -28.594 1 98.75 80 ARG A N 1
ATOM 604 C CA . ARG A 1 80 ? -2.838 -25.219 -27.391 1 98.75 80 ARG A CA 1
ATOM 605 C C . ARG A 1 80 ? -3.201 -24.156 -26.344 1 98.75 80 ARG A C 1
ATOM 607 O O . ARG A 1 80 ? -3.137 -22.953 -26.625 1 98.75 80 ARG A O 1
ATOM 614 N N . VAL A 1 81 ? -3.582 -24.609 -25.141 1 98.88 81 VAL A N 1
ATOM 615 C CA . VAL A 1 81 ? -4.055 -23.609 -24.203 1 98.88 81 VAL A CA 1
ATOM 616 C C . VAL A 1 81 ? -3.471 -23.859 -22.812 1 98.88 81 VAL A C 1
ATOM 618 O O . VAL A 1 81 ? -3.297 -25.016 -22.422 1 98.88 81 VAL A O 1
ATOM 621 N N . ALA A 1 82 ? -3.053 -22.844 -22.109 1 98.88 82 ALA A N 1
ATOM 622 C CA . ALA A 1 82 ? -2.855 -22.844 -20.672 1 98.88 82 ALA A CA 1
ATOM 623 C C . ALA A 1 82 ? -4.082 -22.297 -19.938 1 98.88 82 ALA A C 1
ATOM 625 O O . ALA A 1 82 ? -4.719 -21.359 -20.422 1 98.88 82 ALA A O 1
ATOM 626 N N . VAL A 1 83 ? -4.406 -22.828 -18.844 1 98.81 83 VAL A N 1
ATOM 627 C CA . VAL A 1 83 ? -5.695 -22.516 -18.219 1 98.81 83 VAL A CA 1
ATOM 628 C C . VAL A 1 83 ? -5.492 -21.594 -17.031 1 98.81 83 VAL A C 1
ATOM 630 O O . VAL A 1 83 ? -4.723 -21.891 -16.109 1 98.81 83 VAL A O 1
ATOM 633 N N . ASP A 1 84 ? -6.113 -20.406 -17.062 1 98.75 84 ASP A N 1
ATOM 634 C CA . ASP A 1 84 ? -6.254 -19.516 -15.922 1 98.75 84 ASP A CA 1
ATOM 635 C C . ASP A 1 84 ? -7.242 -20.078 -14.898 1 98.75 84 ASP A C 1
ATOM 637 O O . ASP A 1 84 ? -8.43 -20.234 -15.195 1 98.75 84 ASP A O 1
ATOM 641 N N . PRO A 1 85 ? -6.785 -20.406 -13.727 1 98.31 85 PRO A N 1
ATOM 642 C CA . PRO A 1 85 ? -7.664 -21.094 -12.781 1 98.31 85 PRO A CA 1
ATOM 643 C C . PRO A 1 85 ? -8.688 -20.172 -12.141 1 98.31 85 PRO A C 1
ATOM 645 O O . PRO A 1 85 ? -9.594 -20.625 -11.445 1 98.31 85 PRO A O 1
ATOM 648 N N . VAL A 1 86 ? -8.656 -18.859 -12.344 1 98.44 86 VAL A N 1
ATOM 649 C CA . VAL A 1 86 ? -9.5 -17.875 -11.68 1 98.44 86 VAL A CA 1
ATOM 650 C C . VAL A 1 86 ? -10.812 -17.734 -12.445 1 98.44 86 VAL A C 1
ATOM 652 O O . VAL A 1 86 ? -10.812 -17.359 -13.617 1 98.44 86 VAL A O 1
ATOM 655 N N . VAL A 1 87 ? -11.867 -18.062 -11.836 1 98.06 87 VAL A N 1
ATOM 656 C CA . VAL A 1 87 ? -13.211 -17.828 -12.359 1 98.06 87 VAL A CA 1
ATOM 657 C C . VAL A 1 87 ? -13.922 -16.797 -11.5 1 98.06 87 VAL A C 1
ATOM 659 O O . VAL A 1 87 ? -14.016 -16.938 -10.281 1 98.06 87 VAL A O 1
ATOM 662 N N . SER A 1 88 ? -14.398 -15.688 -12.086 1 97.75 88 SER A N 1
ATOM 663 C CA . SER A 1 88 ? -14.977 -14.555 -11.367 1 97.75 88 SER A CA 1
ATOM 664 C C . SER A 1 88 ? -16.328 -14.156 -11.953 1 97.75 88 SER A C 1
ATOM 666 O O . SER A 1 88 ? -16.688 -14.594 -13.047 1 97.75 88 SER A O 1
ATOM 668 N N . CYS A 1 89 ? -17.109 -13.336 -11.266 1 97.38 89 CYS A N 1
ATOM 669 C CA . CYS A 1 89 ? -18.469 -12.969 -11.68 1 97.38 89 CYS A CA 1
ATOM 670 C C . CYS A 1 89 ? -18.422 -11.859 -12.727 1 97.38 89 CYS A C 1
ATOM 672 O O . CYS A 1 89 ? -19.359 -11.727 -13.523 1 97.38 89 CYS A O 1
ATOM 674 N N . GLY A 1 90 ? -17.422 -11.031 -12.656 1 96.62 90 GLY A N 1
ATOM 675 C CA . GLY A 1 90 ? -17.25 -9.992 -13.656 1 96.62 90 GLY A CA 1
ATOM 676 C C . GLY A 1 90 ? -18 -8.711 -13.32 1 96.62 90 GLY A C 1
ATOM 677 O O . GLY A 1 90 ? -17.859 -7.707 -14.016 1 96.62 90 GLY A O 1
ATOM 678 N N . HIS A 1 91 ? -18.75 -8.742 -12.125 1 96.38 91 HIS A N 1
ATOM 679 C CA . HIS A 1 91 ? -19.578 -7.562 -11.93 1 96.38 91 HIS A CA 1
ATOM 680 C C . HIS A 1 91 ? -19.453 -7.027 -10.508 1 96.38 91 HIS A C 1
ATOM 682 O O . HIS A 1 91 ? -19.859 -5.895 -10.227 1 96.38 91 HIS A O 1
ATOM 688 N N . CYS A 1 92 ? -18.984 -7.801 -9.594 1 96.69 92 CYS A N 1
ATOM 689 C CA . CYS A 1 92 ? -18.828 -7.277 -8.242 1 96.69 92 CYS A CA 1
ATOM 690 C C . CYS A 1 92 ? -17.766 -6.184 -8.188 1 96.69 92 CYS A C 1
ATOM 692 O O . CYS A 1 92 ? -17.109 -5.906 -9.195 1 96.69 92 CYS A O 1
ATOM 694 N N . TYR A 1 93 ? -17.516 -5.57 -7.051 1 96.69 93 TYR A N 1
ATOM 695 C CA . TYR A 1 93 ? -16.594 -4.441 -6.938 1 96.69 93 TYR A CA 1
ATOM 696 C C . TYR A 1 93 ? -15.188 -4.848 -7.344 1 96.69 93 TYR A C 1
ATOM 698 O O . TYR A 1 93 ? -14.594 -4.242 -8.242 1 96.69 93 TYR A O 1
ATOM 706 N N . PRO A 1 94 ? -14.625 -5.941 -6.758 1 98 94 PRO A N 1
ATOM 707 C CA . PRO A 1 94 ? -13.273 -6.305 -7.195 1 98 94 PRO A CA 1
ATOM 708 C C . PRO A 1 94 ? -13.18 -6.52 -8.703 1 98 94 PRO A C 1
ATOM 710 O O . PRO A 1 94 ? -12.219 -6.066 -9.336 1 98 94 PRO A O 1
ATOM 713 N N . CYS A 1 95 ? -14.172 -7.156 -9.273 1 97.56 95 CYS A N 1
ATOM 714 C CA . CYS A 1 95 ? -14.172 -7.379 -10.719 1 97.56 95 CYS A CA 1
ATOM 715 C C . CYS A 1 95 ? -14.219 -6.059 -11.477 1 97.56 95 CYS A C 1
ATOM 717 O O . CYS A 1 95 ? -13.523 -5.895 -12.484 1 97.56 95 CYS A O 1
ATOM 719 N N . SER A 1 96 ? -14.953 -5.129 -10.945 1 96.5 96 SER A N 1
ATOM 720 C CA . SER A 1 96 ? -15.164 -3.857 -11.633 1 96.5 96 SER A CA 1
ATOM 721 C C . SER A 1 96 ? -13.906 -3.002 -11.609 1 96.5 96 SER A C 1
ATOM 723 O O . SER A 1 96 ? -13.734 -2.117 -12.453 1 96.5 96 SER A O 1
ATOM 725 N N . VAL A 1 97 ? -13.039 -3.26 -10.672 1 95.94 97 VAL A N 1
ATOM 726 C CA . VAL A 1 97 ? -11.836 -2.436 -10.578 1 95.94 97 VAL A CA 1
ATOM 727 C C . VAL A 1 97 ? -10.633 -3.232 -11.062 1 95.94 97 VAL A C 1
ATOM 729 O O . VAL A 1 97 ? -9.492 -2.932 -10.695 1 95.94 97 VAL A O 1
ATOM 732 N N . GLY A 1 98 ? -10.852 -4.305 -11.766 1 96 98 GLY A N 1
ATOM 733 C CA . GLY A 1 98 ? -9.789 -5.047 -12.43 1 96 98 GLY A CA 1
ATOM 734 C C . GLY A 1 98 ? -9.086 -6.031 -11.508 1 96 98 GLY A C 1
ATOM 735 O O . GLY A 1 98 ? -7.914 -6.348 -11.711 1 96 98 GLY A O 1
ATOM 736 N N . ARG A 1 99 ? -9.781 -6.523 -10.477 1 97.62 99 ARG A N 1
ATOM 737 C CA . ARG A 1 99 ? -9.203 -7.48 -9.531 1 97.62 99 ARG A CA 1
ATOM 738 C C . ARG A 1 99 ? -10.109 -8.703 -9.383 1 97.62 99 ARG A C 1
ATOM 740 O O . ARG A 1 99 ? -10.516 -9.039 -8.266 1 97.62 99 ARG A O 1
ATOM 747 N N . PRO A 1 100 ? -10.312 -9.414 -10.5 1 97.94 100 PRO A N 1
ATOM 748 C CA . PRO A 1 100 ? -11.195 -10.578 -10.438 1 97.94 100 PRO A CA 1
ATOM 749 C C . PRO A 1 100 ? -10.648 -11.688 -9.539 1 97.94 100 PRO A C 1
ATOM 751 O O . PRO A 1 100 ? -11.383 -12.602 -9.164 1 97.94 100 PRO A O 1
ATOM 754 N N . ASN A 1 101 ? -9.352 -11.648 -9.242 1 98.12 101 ASN A N 1
ATOM 755 C CA . ASN A 1 101 ? -8.672 -12.656 -8.438 1 98.12 101 ASN A CA 1
ATOM 756 C C . ASN A 1 101 ? -9.18 -12.641 -6.992 1 98.12 101 ASN A C 1
ATOM 758 O O . ASN A 1 101 ? -8.922 -13.578 -6.234 1 98.12 101 ASN A O 1
ATOM 762 N N . VAL A 1 102 ? -9.914 -11.602 -6.609 1 98.31 102 VAL A N 1
ATOM 763 C CA . VAL A 1 102 ? -10.516 -11.547 -5.285 1 98.31 102 VAL A CA 1
ATOM 764 C C . VAL A 1 102 ? -12.008 -11.25 -5.41 1 98.31 102 VAL A C 1
ATOM 766 O O . VAL A 1 102 ? -12.57 -10.516 -4.586 1 98.31 102 VAL A O 1
ATOM 769 N N . CYS A 1 103 ? -12.617 -11.828 -6.383 1 97.94 103 CYS A N 1
ATOM 770 C CA . CYS A 1 103 ? -14.047 -11.734 -6.684 1 97.94 103 CYS A CA 1
ATOM 771 C C . CYS A 1 103 ? -14.883 -12.219 -5.508 1 97.94 103 CYS A C 1
ATOM 773 O O . CYS A 1 103 ? -14.5 -13.172 -4.82 1 97.94 103 CYS A O 1
ATOM 775 N N . ALA A 1 104 ? -16.078 -11.586 -5.312 1 96.31 104 ALA A N 1
ATOM 776 C CA . ALA A 1 104 ? -17.016 -11.984 -4.262 1 96.31 104 ALA A CA 1
ATOM 777 C C . ALA A 1 104 ? -17.531 -13.398 -4.496 1 96.31 104 ALA A C 1
ATOM 779 O O . ALA A 1 104 ? -17.984 -14.062 -3.561 1 96.31 104 ALA A O 1
ATOM 780 N N . GLN A 1 105 ? -17.469 -13.883 -5.684 1 96.69 105 GLN A N 1
ATOM 781 C CA . GLN A 1 105 ? -17.906 -15.227 -6.051 1 96.69 105 GLN A CA 1
ATOM 782 C C . GLN A 1 105 ? -16.766 -16.031 -6.672 1 96.69 105 GLN A C 1
ATOM 784 O O . GLN A 1 105 ? -16.969 -16.75 -7.648 1 96.69 105 GLN A O 1
ATOM 789 N N . LEU A 1 106 ? -15.672 -15.883 -6.156 1 96.81 106 LEU A N 1
ATOM 790 C CA . LEU A 1 106 ? -14.445 -16.453 -6.703 1 96.81 106 LEU A CA 1
ATOM 791 C C . LEU A 1 106 ? -14.516 -17.984 -6.703 1 96.81 106 LEU A C 1
ATOM 793 O O . LEU A 1 106 ? -14.914 -18.594 -5.711 1 96.81 106 LEU A O 1
ATOM 797 N N . GLN A 1 107 ? -14.227 -18.562 -7.777 1 96.06 107 GLN A N 1
ATOM 798 C CA . GLN A 1 107 ? -13.906 -19.969 -7.871 1 96.06 107 GLN A CA 1
ATOM 799 C C . GLN A 1 107 ? -12.516 -20.188 -8.461 1 96.06 107 GLN A C 1
ATOM 801 O O . GLN A 1 107 ? -12.109 -19.469 -9.383 1 96.06 107 GLN A O 1
ATOM 806 N N . VAL A 1 108 ? -11.867 -21.156 -7.891 1 96.94 108 VAL A N 1
ATOM 807 C CA . VAL A 1 108 ? -10.547 -21.5 -8.391 1 96.94 108 VAL A CA 1
ATOM 808 C C . VAL A 1 108 ? -10.539 -22.953 -8.867 1 96.94 108 VAL A C 1
ATOM 810 O O . VAL A 1 108 ? -10.82 -23.859 -8.094 1 96.94 108 VAL A O 1
ATOM 813 N N . ILE A 1 109 ? -10.242 -23.109 -10.117 1 97.44 109 ILE A N 1
ATOM 814 C CA . ILE A 1 109 ? -10.117 -24.438 -10.695 1 97.44 109 ILE A CA 1
ATOM 815 C C . ILE A 1 109 ? -9.008 -25.203 -9.984 1 97.44 109 ILE A C 1
ATOM 817 O O . ILE A 1 109 ? -7.895 -24.703 -9.828 1 97.44 109 ILE A O 1
ATOM 821 N N . GLY A 1 110 ? -9.312 -26.391 -9.516 1 96.25 110 GLY A N 1
ATOM 822 C CA . GLY A 1 110 ? -8.367 -27.188 -8.758 1 96.25 110 GLY A CA 1
ATOM 823 C C . GLY A 1 110 ? -8.523 -27.047 -7.254 1 96.25 110 GLY A C 1
ATOM 824 O O . GLY A 1 110 ? -7.887 -27.766 -6.484 1 96.25 110 GLY A O 1
ATOM 825 N N . VAL A 1 111 ? -9.391 -26.062 -6.852 1 94 111 VAL A N 1
ATOM 826 C CA . VAL A 1 111 ? -9.602 -25.797 -5.434 1 94 111 VAL A CA 1
ATOM 827 C C . VAL A 1 111 ? -11.086 -25.875 -5.102 1 94 111 VAL A C 1
ATOM 829 O O . VAL A 1 111 ? -11.516 -26.734 -4.34 1 94 111 VAL A O 1
ATOM 832 N N . HIS A 1 112 ? -11.906 -25.047 -5.816 1 92.69 112 HIS A N 1
ATOM 833 C CA . HIS A 1 112 ? -13.352 -25 -5.629 1 92.69 112 HIS A CA 1
ATOM 834 C C . HIS A 1 112 ? -14.07 -25.859 -6.656 1 92.69 112 HIS A C 1
ATOM 836 O O . HIS A 1 112 ? -15.172 -26.359 -6.398 1 92.69 112 HIS A O 1
ATOM 842 N N . ARG A 1 113 ? -13.461 -25.984 -7.766 1 93.19 113 ARG A N 1
ATOM 843 C CA . ARG A 1 113 ? -13.922 -26.859 -8.844 1 93.19 113 ARG A CA 1
ATOM 844 C C . ARG A 1 113 ? -12.812 -27.797 -9.289 1 93.19 113 ARG A C 1
ATOM 846 O O . ARG A 1 113 ? -11.641 -27.594 -8.977 1 93.19 113 ARG A O 1
ATOM 853 N N . ASP A 1 114 ? -13.188 -28.75 -10 1 95.88 114 ASP A N 1
ATOM 854 C CA . ASP A 1 114 ? -12.227 -29.781 -10.398 1 95.88 114 ASP A CA 1
ATOM 855 C C . ASP A 1 114 ? -11.117 -29.203 -11.266 1 95.88 114 ASP A C 1
ATOM 857 O O . ASP A 1 114 ? -11.383 -28.359 -12.133 1 95.88 114 ASP A O 1
ATOM 861 N N . GLY A 1 115 ? -9.906 -29.781 -11.039 1 97.06 115 GLY A N 1
ATOM 862 C CA . GLY A 1 115 ? -8.734 -29.156 -11.633 1 97.06 115 GLY A CA 1
ATOM 863 C C . GLY A 1 115 ? -8.086 -30.016 -12.711 1 97.06 115 GLY A C 1
ATOM 864 O O . GLY A 1 115 ? -8.766 -30.766 -13.406 1 97.06 115 GLY A O 1
ATOM 865 N N . GLY A 1 116 ? -6.801 -29.781 -12.883 1 97.56 116 GLY A N 1
ATOM 866 C CA . GLY A 1 116 ? -6.109 -30.25 -14.07 1 97.56 116 GLY A CA 1
ATOM 867 C C . GLY A 1 116 ? -5.34 -31.547 -13.836 1 97.56 116 GLY A C 1
ATOM 868 O O . GLY A 1 116 ? -4.723 -32.094 -14.758 1 97.56 116 GLY A O 1
ATOM 869 N N . PHE A 1 117 ? -5.309 -32.062 -12.594 1 98.44 117 PHE A N 1
ATOM 870 C CA . PHE A 1 117 ? -4.711 -33.375 -12.414 1 98.44 117 PHE A CA 1
ATOM 871 C C . PHE A 1 117 ? -5.648 -34.469 -12.906 1 98.44 117 PHE A C 1
ATOM 873 O O . PHE A 1 117 ? -6.07 -35.312 -12.133 1 98.44 117 PHE A O 1
ATOM 880 N N . SER A 1 118 ? -5.941 -34.438 -14.164 1 98.19 118 SER A N 1
ATOM 881 C CA . SER A 1 118 ? -6.887 -35.281 -14.875 1 98.19 118 SER A CA 1
ATOM 882 C C . SER A 1 118 ? -6.594 -35.312 -16.375 1 98.19 118 SER A C 1
ATOM 884 O O . SER A 1 118 ? -6.008 -34.375 -16.906 1 98.19 118 SER A O 1
ATOM 886 N N . ASP A 1 119 ? -7.023 -36.438 -17.031 1 98.5 119 ASP A N 1
ATOM 887 C CA . ASP A 1 119 ? -6.781 -36.5 -18.453 1 98.5 119 ASP A CA 1
ATOM 888 C C . ASP A 1 119 ? -7.492 -35.375 -19.203 1 98.5 119 ASP A C 1
ATOM 890 O O . ASP A 1 119 ? -6.98 -34.875 -20.188 1 98.5 119 ASP A O 1
ATOM 894 N N . TYR A 1 120 ? -8.688 -35.031 -18.703 1 98.38 120 TYR A N 1
ATOM 895 C CA . TYR A 1 120 ? -9.492 -33.969 -19.297 1 98.38 120 TYR A CA 1
ATOM 896 C C . TYR A 1 120 ? -10.055 -33.062 -18.219 1 98.38 120 TYR A C 1
ATOM 898 O O . TYR A 1 120 ? -10.312 -33.5 -17.094 1 98.38 120 TYR A O 1
ATOM 906 N N . ALA A 1 121 ? -10.266 -31.875 -18.562 1 98.25 121 ALA A N 1
ATOM 907 C CA . ALA A 1 121 ? -10.977 -30.922 -17.703 1 98.25 121 ALA A CA 1
ATOM 908 C C . ALA A 1 121 ? -11.812 -29.953 -18.531 1 98.25 121 ALA A C 1
ATOM 910 O O . ALA A 1 121 ? -11.375 -29.5 -19.594 1 98.25 121 ALA A O 1
ATOM 911 N N . CYS A 1 122 ? -13.016 -29.656 -18.094 1 98.62 122 CYS A N 1
ATOM 912 C CA . CYS A 1 122 ? -13.828 -28.609 -18.672 1 98.62 122 CYS A CA 1
ATOM 913 C C . CYS A 1 122 ? -13.641 -27.297 -17.922 1 98.62 122 CYS A C 1
ATOM 915 O O . CYS A 1 122 ? -13.695 -27.25 -16.703 1 98.62 122 CYS A O 1
ATOM 917 N N . VAL A 1 123 ? -13.359 -26.25 -18.672 1 98.69 123 VAL A N 1
ATOM 918 C CA . VAL A 1 123 ? -13.141 -24.922 -18.078 1 98.69 123 VAL A CA 1
ATOM 919 C C . VAL A 1 123 ? -13.883 -23.875 -18.891 1 98.69 123 VAL A C 1
ATOM 921 O O . VAL A 1 123 ? -14.203 -24.094 -20.062 1 98.69 123 VAL A O 1
ATOM 924 N N . PRO A 1 124 ? -14.258 -22.703 -18.281 1 98.5 124 PRO A N 1
ATOM 925 C CA . PRO A 1 124 ? -14.812 -21.625 -19.109 1 98.5 124 PRO A CA 1
ATOM 926 C C . PRO A 1 124 ? -13.914 -21.281 -20.297 1 98.5 124 PRO A C 1
ATOM 928 O O . PRO A 1 124 ? -12.688 -21.219 -20.156 1 98.5 124 PRO A O 1
ATOM 931 N N . ALA A 1 125 ? -14.508 -21.047 -21.422 1 98.75 125 ALA A N 1
ATOM 932 C CA . ALA A 1 125 ? -13.75 -20.797 -22.641 1 98.75 125 ALA A CA 1
ATOM 933 C C . ALA A 1 125 ? -12.797 -19.625 -22.469 1 98.75 125 ALA A C 1
ATOM 935 O O . ALA A 1 125 ? -11.664 -19.641 -22.953 1 98.75 125 ALA A O 1
ATOM 936 N N . LYS A 1 126 ? -13.219 -18.656 -21.75 1 97.69 126 LYS A N 1
ATOM 937 C CA . LYS A 1 126 ? -12.43 -17.438 -21.562 1 97.69 126 LYS A CA 1
ATOM 938 C C . LYS A 1 126 ? -11.219 -17.688 -20.688 1 97.69 126 LYS A C 1
ATOM 940 O O . LYS A 1 126 ? -10.289 -16.875 -20.641 1 97.69 126 LYS A O 1
ATOM 945 N N . ASN A 1 127 ? -11.172 -18.781 -19.938 1 98.62 127 ASN A N 1
ATOM 946 C CA . ASN A 1 127 ? -10.07 -19.094 -19.047 1 98.62 127 ASN A CA 1
ATOM 947 C C . ASN A 1 127 ? -8.977 -19.891 -19.75 1 98.62 127 ASN A C 1
ATOM 949 O O . ASN A 1 127 ? -7.891 -20.078 -19.219 1 98.62 127 ASN A O 1
ATOM 953 N N . ALA A 1 128 ? -9.266 -20.391 -20.922 1 98.81 128 ALA A N 1
ATOM 954 C CA . ALA A 1 128 ? -8.297 -21.141 -21.719 1 98.81 128 ALA A CA 1
ATOM 955 C C . ALA A 1 128 ? -7.539 -20.219 -22.672 1 98.81 128 ALA A C 1
ATOM 957 O O . ALA A 1 128 ? -8.062 -19.812 -23.703 1 98.81 128 ALA A O 1
ATOM 958 N N . TRP A 1 129 ? -6.266 -19.953 -22.359 1 98.88 129 TRP A N 1
ATOM 959 C CA . TRP A 1 129 ? -5.484 -18.984 -23.125 1 98.88 129 TRP A CA 1
ATOM 960 C C . TRP A 1 129 ? -4.609 -19.688 -24.172 1 98.88 129 TRP A C 1
ATOM 962 O O . TRP A 1 129 ? -3.861 -20.609 -23.828 1 98.88 129 TRP A O 1
ATOM 972 N N . ARG A 1 130 ? -4.691 -19.219 -25.328 1 98.75 130 ARG A N 1
ATOM 973 C CA . ARG A 1 130 ? -3.92 -19.797 -26.422 1 98.75 130 ARG A CA 1
ATOM 974 C C . ARG A 1 130 ? -2.422 -19.641 -26.188 1 98.75 130 ARG A C 1
ATOM 976 O O . ARG A 1 130 ? -1.963 -18.562 -25.797 1 98.75 130 ARG A O 1
ATOM 983 N N . ILE A 1 131 ? -1.704 -20.641 -26.422 1 98.75 131 ILE A N 1
ATOM 984 C CA . ILE A 1 131 ? -0.252 -20.656 -26.281 1 98.75 131 ILE A CA 1
ATOM 985 C C . ILE A 1 131 ? 0.397 -20.672 -27.672 1 98.75 131 ILE A C 1
ATOM 987 O O . ILE A 1 131 ? 0.145 -21.578 -28.469 1 98.75 131 ILE A O 1
ATOM 991 N N . PRO A 1 132 ? 1.208 -19.719 -27.953 1 98.19 132 PRO A N 1
ATOM 992 C CA . PRO A 1 132 ? 1.914 -19.703 -29.234 1 98.19 132 PRO A CA 1
ATOM 993 C C . PRO A 1 132 ? 2.818 -20.922 -29.422 1 98.19 132 PRO A C 1
ATOM 995 O O . PRO A 1 132 ? 3.271 -21.516 -28.453 1 98.19 132 PRO A O 1
ATOM 998 N N . GLU A 1 133 ? 3.156 -21.188 -30.688 1 96.94 133 GLU A N 1
ATOM 999 C CA . GLU A 1 133 ? 3.967 -22.344 -31.047 1 96.94 133 GLU A CA 1
ATOM 1000 C C . GLU A 1 133 ? 5.375 -22.234 -30.469 1 96.94 133 GLU A C 1
ATOM 1002 O O . GLU A 1 133 ? 6 -23.25 -30.156 1 96.94 133 GLU A O 1
ATOM 1007 N N . ALA A 1 134 ? 5.793 -21.031 -30.25 1 96.75 134 ALA A N 1
ATOM 1008 C CA . ALA A 1 134 ? 7.16 -20.781 -29.797 1 96.75 134 ALA A CA 1
ATOM 1009 C C . ALA A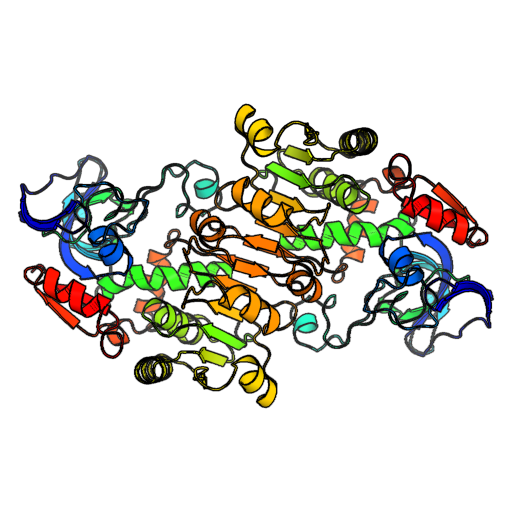 1 134 ? 7.344 -21.234 -28.359 1 96.75 134 ALA A C 1
ATOM 1011 O O . ALA A 1 134 ? 8.477 -21.406 -27.891 1 96.75 134 ALA A O 1
ATOM 1012 N N . ILE A 1 135 ? 6.316 -21.438 -27.625 1 98.19 135 ILE A N 1
ATOM 1013 C CA . ILE A 1 135 ? 6.363 -21.859 -26.234 1 98.19 135 ILE A CA 1
ATOM 1014 C C . ILE A 1 135 ? 6.137 -23.359 -26.125 1 98.19 135 ILE A C 1
ATOM 1016 O O . ILE A 1 135 ? 5.102 -23.875 -26.562 1 98.19 135 ILE A O 1
ATOM 1020 N N . SER A 1 136 ? 7.102 -24.062 -25.594 1 97.94 136 SER A N 1
ATOM 1021 C CA . SER A 1 136 ? 6.992 -25.516 -25.484 1 97.94 136 SER A CA 1
ATOM 1022 C C . SER A 1 136 ? 5.863 -25.906 -24.531 1 97.94 136 SER A C 1
ATOM 1024 O O . SER A 1 136 ? 5.395 -25.094 -23.734 1 97.94 136 SER A O 1
ATOM 1026 N N . ASP A 1 137 ? 5.469 -27.141 -24.578 1 97.38 137 ASP A N 1
ATOM 1027 C CA . ASP A 1 137 ? 4.387 -27.641 -23.734 1 97.38 137 ASP A CA 1
ATOM 1028 C C . ASP A 1 137 ? 4.742 -27.516 -22.25 1 97.38 137 ASP A C 1
ATOM 1030 O O . ASP A 1 137 ? 3.924 -27.062 -21.438 1 97.38 137 ASP A O 1
ATOM 1034 N N . ARG A 1 138 ? 5.949 -27.875 -21.906 1 97.31 138 ARG A N 1
ATOM 1035 C CA . ARG A 1 138 ? 6.391 -27.781 -20.516 1 97.31 138 ARG A CA 1
ATOM 1036 C C . ARG A 1 138 ? 6.414 -26.328 -20.047 1 97.31 138 ARG A C 1
ATOM 1038 O O . ARG A 1 138 ? 5.949 -26.031 -18.938 1 97.31 138 ARG A O 1
ATOM 1045 N N . GLN A 1 139 ? 6.863 -25.453 -20.891 1 97.88 139 GLN A N 1
ATOM 1046 C CA . GLN A 1 139 ? 6.898 -24.031 -20.547 1 97.88 139 GLN A CA 1
ATOM 1047 C C . GLN A 1 139 ? 5.492 -23.484 -20.375 1 97.88 139 GLN A C 1
ATOM 1049 O O . GLN A 1 139 ? 5.262 -22.625 -19.516 1 97.88 139 GLN A O 1
ATOM 1054 N N . ALA A 1 140 ? 4.57 -23.953 -21.172 1 98.5 140 ALA A N 1
ATOM 1055 C CA .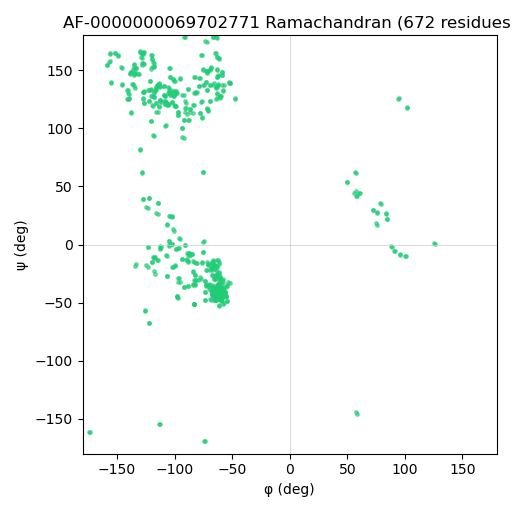 ALA A 1 140 ? 3.193 -23.453 -21.141 1 98.5 140 ALA A CA 1
ATOM 1056 C C . ALA A 1 140 ? 2.555 -23.703 -19.781 1 98.5 140 ALA A C 1
ATOM 1058 O O . ALA A 1 140 ? 1.742 -22.906 -19.312 1 98.5 140 ALA A O 1
ATOM 1059 N N . THR A 1 141 ? 2.967 -24.797 -19.125 1 98.12 141 THR A N 1
ATOM 1060 C CA . THR A 1 141 ? 2.439 -25.141 -17.797 1 98.12 141 THR A CA 1
ATOM 1061 C C . THR A 1 141 ? 2.9 -24.125 -16.75 1 98.12 141 THR A C 1
ATOM 1063 O O . THR A 1 141 ? 2.266 -23.984 -15.711 1 98.12 141 THR A O 1
ATOM 1066 N N . MET A 1 142 ? 3.961 -23.422 -17.094 1 98.5 142 MET A N 1
ATOM 1067 C CA . MET A 1 142 ? 4.582 -22.5 -16.141 1 98.5 142 MET A CA 1
ATOM 1068 C C . MET A 1 142 ? 3.982 -21.109 -16.266 1 98.5 142 MET A C 1
ATOM 1070 O O . MET A 1 142 ? 4.336 -20.203 -15.508 1 98.5 142 MET A O 1
ATOM 1074 N N . VAL A 1 143 ? 3.02 -20.906 -17.188 1 98.81 143 VAL A N 1
ATOM 1075 C CA . VAL A 1 143 ? 2.379 -19.594 -17.297 1 98.81 143 VAL A CA 1
ATOM 1076 C C . VAL A 1 143 ? 1.713 -19.219 -15.984 1 98.81 143 VAL A C 1
ATOM 1078 O O . VAL A 1 143 ? 1.936 -18.125 -15.453 1 98.81 143 VAL A O 1
ATOM 1081 N N . GLU A 1 144 ? 0.975 -20.125 -15.445 1 98.56 144 GLU A N 1
ATOM 1082 C CA . GLU A 1 144 ? 0.232 -19.844 -14.219 1 98.56 144 GLU A CA 1
ATOM 1083 C C . GLU A 1 144 ? 1.171 -19.453 -13.078 1 98.56 144 GLU A C 1
ATOM 1085 O O . GLU A 1 144 ? 0.974 -18.422 -12.438 1 98.56 144 GLU A O 1
ATOM 1090 N N . PRO A 1 145 ? 2.262 -20.156 -12.797 1 98.06 145 PRO A N 1
ATOM 1091 C CA . PRO A 1 145 ? 3.178 -19.75 -11.727 1 98.06 145 PRO A CA 1
ATOM 1092 C C . PRO A 1 145 ? 3.74 -18.344 -11.922 1 98.06 145 PRO A C 1
ATOM 1094 O O . PRO A 1 145 ? 3.859 -17.578 -10.961 1 98.06 145 PRO A O 1
ATOM 1097 N N . PHE A 1 146 ? 4.02 -18.016 -13.141 1 98.75 146 PHE A N 1
ATOM 1098 C CA . PHE A 1 146 ? 4.637 -16.719 -13.398 1 98.75 146 PHE A CA 1
ATOM 1099 C C . PHE A 1 146 ? 3.609 -15.594 -13.297 1 98.75 146 PHE A C 1
ATOM 1101 O O . PHE A 1 146 ? 3.971 -14.422 -13.219 1 98.75 146 PHE A O 1
ATOM 1108 N N . THR A 1 147 ? 2.287 -15.953 -13.32 1 98.56 147 THR A N 1
ATOM 1109 C CA . THR A 1 147 ? 1.281 -14.914 -13.148 1 98.56 147 THR A CA 1
ATOM 1110 C C . THR A 1 147 ? 1.312 -14.367 -11.719 1 98.56 147 THR A C 1
ATOM 1112 O O . THR A 1 147 ? 0.88 -13.242 -11.477 1 98.56 147 THR A O 1
ATOM 1115 N N . ILE A 1 148 ? 1.834 -15.117 -10.781 1 96.88 148 ILE A N 1
ATOM 1116 C CA . ILE A 1 148 ? 1.983 -14.641 -9.406 1 96.88 148 ILE A CA 1
ATOM 1117 C C . ILE A 1 148 ? 2.986 -13.484 -9.367 1 96.88 148 ILE A C 1
ATOM 1119 O O . ILE A 1 148 ? 2.713 -12.438 -8.781 1 96.88 148 ILE A O 1
ATOM 1123 N N . ALA A 1 149 ? 4.137 -13.703 -10.031 1 98.56 149 ALA A N 1
ATOM 1124 C CA . ALA A 1 149 ? 5.125 -12.633 -10.156 1 98.56 149 ALA A CA 1
ATOM 1125 C C . ALA A 1 149 ? 4.539 -11.43 -10.906 1 98.56 149 ALA A C 1
ATOM 1127 O O . ALA A 1 149 ? 4.758 -10.281 -10.508 1 98.56 149 ALA A O 1
ATOM 1128 N N . ALA A 1 150 ? 3.775 -11.758 -11.953 1 98.81 150 ALA A N 1
ATOM 1129 C CA . ALA A 1 150 ? 3.176 -10.688 -12.75 1 98.81 150 ALA A CA 1
ATOM 1130 C C . ALA A 1 150 ? 2.211 -9.859 -11.906 1 98.81 150 ALA A C 1
ATOM 1132 O O . ALA A 1 150 ? 2.193 -8.633 -12.008 1 98.81 150 ALA A O 1
ATOM 1133 N N . ASN A 1 151 ? 1.44 -10.523 -11.117 1 98.69 151 ASN A N 1
ATOM 1134 C CA . ASN A 1 151 ? 0.442 -9.812 -10.328 1 98.69 151 ASN A CA 1
ATOM 1135 C C . ASN A 1 151 ? 1.091 -8.938 -9.25 1 98.69 151 ASN A C 1
ATOM 1137 O O . ASN A 1 151 ? 0.744 -7.77 -9.102 1 98.69 151 ASN A O 1
ATOM 1141 N N . ILE A 1 152 ? 2.057 -9.461 -8.469 1 98.62 152 ILE A N 1
ATOM 1142 C CA . ILE A 1 152 ? 2.664 -8.688 -7.395 1 98.62 152 ILE A CA 1
ATOM 1143 C C . ILE A 1 152 ? 3.465 -7.523 -7.98 1 98.62 152 ILE A C 1
ATOM 1145 O O . ILE A 1 152 ? 3.486 -6.426 -7.418 1 98.62 152 ILE A O 1
ATOM 1149 N N . THR A 1 153 ? 4.105 -7.73 -9.148 1 98.75 153 THR A N 1
ATOM 1150 C CA . THR A 1 153 ? 4.879 -6.648 -9.75 1 98.75 153 THR A CA 1
ATOM 1151 C C . THR A 1 153 ? 3.959 -5.594 -10.359 1 98.75 153 THR A C 1
ATOM 1153 O O . THR A 1 153 ? 4.297 -4.41 -10.383 1 98.75 153 THR A O 1
ATOM 1156 N N . ALA A 1 154 ? 2.797 -6.035 -10.836 1 97.81 154 ALA A N 1
ATOM 1157 C CA . ALA A 1 154 ? 1.822 -5.055 -11.312 1 97.81 154 ALA A CA 1
ATOM 1158 C C . ALA A 1 154 ? 1.397 -4.117 -10.188 1 97.81 154 ALA A C 1
ATOM 1160 O O . ALA A 1 154 ? 1.138 -2.932 -10.414 1 97.81 154 ALA A O 1
ATOM 1161 N N . GLN A 1 155 ? 1.308 -4.629 -9.016 1 97.62 155 GLN A N 1
ATOM 1162 C CA . GLN A 1 155 ? 0.953 -3.814 -7.859 1 97.62 155 GLN A CA 1
ATOM 1163 C C . GLN A 1 155 ? 2.117 -2.924 -7.438 1 97.62 155 GLN A C 1
ATOM 1165 O O . GLN A 1 155 ? 1.926 -1.742 -7.145 1 97.62 155 GLN A O 1
ATOM 1170 N N . LEU A 1 156 ? 3.314 -3.461 -7.469 1 98.62 156 LEU A N 1
ATOM 1171 C CA . LEU A 1 156 ? 4.496 -2.793 -6.934 1 98.62 156 LEU A CA 1
ATOM 1172 C C . LEU A 1 156 ? 5.07 -1.811 -7.949 1 98.62 156 LEU A C 1
ATOM 1174 O O . LEU A 1 156 ? 5.801 -0.888 -7.582 1 98.62 156 LEU A O 1
ATOM 1178 N N . GLN A 1 157 ? 4.93 -2.061 -9.242 1 98.38 157 GLN A N 1
ATOM 1179 C CA . GLN A 1 157 ? 5.379 -1.228 -10.352 1 98.38 157 GLN A CA 1
ATOM 1180 C C . GLN A 1 157 ? 6.879 -0.966 -10.273 1 98.38 157 GLN A C 1
ATOM 1182 O O . GLN A 1 157 ? 7.312 0.187 -10.203 1 98.38 157 GLN A O 1
ATOM 1187 N N . PRO A 1 158 ? 7.691 -2.057 -10.352 1 98.75 158 PRO A N 1
ATOM 1188 C CA . PRO A 1 158 ? 9.148 -1.888 -10.305 1 98.75 158 PRO A CA 1
ATOM 1189 C C . PRO A 1 158 ? 9.672 -0.993 -11.422 1 98.75 158 PRO A C 1
ATOM 1191 O O . PRO A 1 158 ? 9.109 -0.969 -12.516 1 98.75 158 PRO A O 1
ATOM 1194 N N . THR A 1 159 ? 10.758 -0.246 -11.172 1 98.19 159 THR A N 1
ATOM 1195 C CA . THR A 1 159 ? 11.445 0.608 -12.133 1 98.19 159 THR A CA 1
ATOM 1196 C C . THR A 1 159 ? 12.93 0.284 -12.18 1 98.19 159 THR A C 1
ATOM 1198 O O . THR A 1 159 ? 13.461 -0.367 -11.273 1 98.19 159 THR A O 1
ATOM 1201 N N . PRO A 1 160 ? 13.594 0.719 -13.172 1 98.06 160 PRO A N 1
ATOM 1202 C CA . PRO A 1 160 ? 15.031 0.453 -13.297 1 98.06 160 PRO A CA 1
ATOM 1203 C C . PRO A 1 160 ? 15.844 1.07 -12.164 1 98.06 160 PRO A C 1
ATOM 1205 O O . PRO A 1 160 ? 17.016 0.733 -11.992 1 98.06 160 PRO A O 1
ATOM 1208 N N . GLN A 1 161 ? 15.297 1.966 -11.359 1 97 161 GLN A N 1
ATOM 1209 C CA . GLN A 1 161 ? 16 2.604 -10.258 1 97 161 GLN A CA 1
ATOM 1210 C C . GLN A 1 161 ? 15.922 1.76 -8.992 1 97 161 GLN A C 1
ATOM 1212 O O . GLN A 1 161 ? 16.656 2.002 -8.023 1 97 161 GLN A O 1
ATOM 1217 N N . ASP A 1 162 ? 15.141 0.754 -8.992 1 98.69 162 ASP A N 1
ATOM 1218 C CA . ASP A 1 162 ? 14.836 0.028 -7.766 1 98.69 162 ASP A CA 1
ATOM 1219 C C . ASP A 1 162 ? 15.969 -0.917 -7.387 1 98.69 162 ASP A C 1
ATOM 1221 O O . ASP A 1 162 ? 16.562 -1.563 -8.258 1 98.69 162 ASP A O 1
ATOM 1225 N N . ILE A 1 163 ? 16.297 -0.927 -6.133 1 98.88 163 ILE A N 1
ATOM 1226 C CA . ILE A 1 163 ? 17.047 -1.997 -5.477 1 98.88 163 ILE A CA 1
ATOM 1227 C C . ILE A 1 163 ? 16.078 -2.943 -4.77 1 98.88 163 ILE A C 1
ATOM 1229 O O . ILE A 1 163 ? 15.469 -2.58 -3.764 1 98.88 163 ILE A O 1
ATOM 1233 N N . ALA A 1 164 ? 16 -4.152 -5.32 1 98.94 164 ALA A N 1
ATOM 1234 C CA . ALA A 1 164 ? 14.977 -5.082 -4.855 1 98.94 164 ALA A CA 1
ATOM 1235 C C . ALA A 1 164 ? 15.562 -6.117 -3.898 1 98.94 164 ALA A C 1
ATOM 1237 O O . ALA A 1 164 ? 16.641 -6.66 -4.148 1 98.94 164 ALA A O 1
ATOM 1238 N N . LEU A 1 165 ? 14.898 -6.301 -2.775 1 98.94 165 LEU A N 1
ATOM 1239 C CA . LEU A 1 165 ? 15.188 -7.387 -1.842 1 98.94 165 LEU A CA 1
ATOM 1240 C C . LEU A 1 165 ? 14.086 -8.438 -1.879 1 98.94 165 LEU A C 1
ATOM 1242 O O . LEU A 1 165 ? 12.906 -8.125 -1.672 1 98.94 165 LEU A O 1
ATOM 1246 N N . VAL A 1 166 ? 14.406 -9.68 -2.197 1 98.94 166 VAL A N 1
ATOM 1247 C CA . VAL A 1 166 ? 13.453 -10.781 -2.256 1 98.94 166 VAL A CA 1
ATOM 1248 C C . VAL A 1 166 ? 13.773 -11.797 -1.154 1 98.94 166 VAL A C 1
ATOM 1250 O O . VAL A 1 166 ? 14.875 -12.344 -1.101 1 98.94 166 VAL A O 1
ATOM 1253 N N . TYR A 1 167 ? 12.789 -11.984 -0.244 1 98.88 167 TYR A N 1
ATOM 1254 C CA . TYR A 1 167 ? 12.891 -13.055 0.742 1 98.88 167 TYR A CA 1
ATOM 1255 C C . TYR A 1 167 ? 12.414 -14.375 0.161 1 98.88 167 TYR A C 1
ATOM 1257 O O . TYR A 1 167 ? 11.258 -14.508 -0.243 1 98.88 167 TYR A O 1
ATOM 1265 N N . GLY A 1 168 ? 13.281 -15.352 0.132 1 98.12 168 GLY A N 1
ATOM 1266 C CA . GLY A 1 168 ? 12.898 -16.672 -0.315 1 98.12 168 GLY A CA 1
ATOM 1267 C C . GLY A 1 168 ? 13.18 -16.922 -1.786 1 98.12 168 GLY A C 1
ATOM 1268 O O . GLY A 1 168 ? 12.695 -16.172 -2.645 1 98.12 168 GLY A O 1
ATOM 1269 N N . ALA A 1 169 ? 13.898 -17.984 -2.008 1 97.75 169 ALA A N 1
ATOM 1270 C CA . ALA A 1 169 ? 14.242 -18.375 -3.373 1 97.75 169 ALA A CA 1
ATOM 1271 C C . ALA A 1 169 ? 13.594 -19.703 -3.742 1 97.75 169 ALA A C 1
ATOM 1273 O O . ALA A 1 169 ? 14.219 -20.547 -4.391 1 97.75 169 ALA A O 1
ATOM 1274 N N . GLY A 1 170 ? 12.383 -19.891 -3.23 1 96.06 170 GLY A N 1
ATOM 1275 C CA . GLY A 1 170 ? 11.547 -20.969 -3.744 1 96.06 170 GLY A CA 1
ATOM 1276 C C . GLY A 1 170 ? 10.961 -20.656 -5.105 1 96.06 170 GLY A C 1
ATOM 1277 O O . GLY A 1 170 ? 11.367 -19.703 -5.766 1 96.06 170 GLY A O 1
ATOM 1278 N N . PRO A 1 171 ? 10.008 -21.5 -5.516 1 96 171 PRO A N 1
ATOM 1279 C CA . PRO A 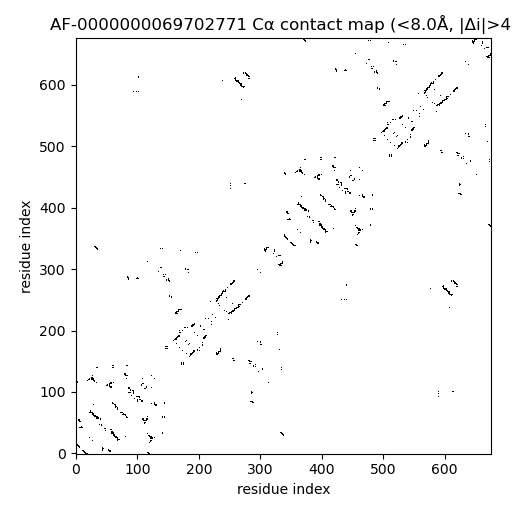1 171 ? 9.453 -21.328 -6.863 1 96 171 PRO A CA 1
ATOM 1280 C C . PRO A 1 171 ? 8.922 -19.922 -7.113 1 96 171 PRO A C 1
ATOM 1282 O O . PRO A 1 171 ? 9.273 -19.297 -8.117 1 96 171 PRO A O 1
ATOM 1285 N N . MET A 1 172 ? 8.117 -19.391 -6.211 1 96.62 172 MET A N 1
ATOM 1286 C CA . MET A 1 172 ? 7.539 -18.062 -6.414 1 96.62 172 MET A CA 1
ATOM 1287 C C . MET A 1 172 ? 8.617 -16.984 -6.367 1 96.62 172 MET A C 1
ATOM 1289 O O . MET A 1 172 ? 8.586 -16.031 -7.148 1 96.62 172 MET A O 1
ATOM 1293 N N . GLY A 1 173 ? 9.539 -17.156 -5.41 1 98.38 173 GLY A N 1
ATOM 1294 C CA . GLY A 1 173 ? 10.656 -16.219 -5.371 1 98.38 173 GLY A CA 1
ATOM 1295 C C . GLY A 1 173 ? 11.438 -16.172 -6.672 1 98.38 173 GLY A C 1
ATOM 1296 O O . GLY A 1 173 ? 11.797 -15.102 -7.145 1 98.38 173 GLY A O 1
ATOM 1297 N N . LEU A 1 174 ? 11.648 -17.312 -7.25 1 98.62 174 LEU A N 1
ATOM 1298 C CA . LEU A 1 174 ? 12.422 -17.391 -8.484 1 98.62 174 LEU A CA 1
ATOM 1299 C C . LEU A 1 174 ? 11.672 -16.766 -9.648 1 98.62 174 LEU A C 1
ATOM 1301 O O . LEU A 1 174 ? 12.273 -16.125 -10.516 1 98.62 174 LEU A O 1
ATOM 1305 N N . THR A 1 175 ? 10.328 -16.906 -9.703 1 98.75 175 THR A N 1
ATOM 1306 C CA . THR A 1 175 ? 9.555 -16.219 -10.727 1 98.75 175 THR A CA 1
ATOM 1307 C C . THR A 1 175 ? 9.68 -14.711 -10.578 1 98.75 175 THR A C 1
ATOM 1309 O O . THR A 1 175 ? 9.82 -13.992 -11.57 1 98.75 175 THR A O 1
ATOM 1312 N N . VAL A 1 176 ? 9.703 -14.227 -9.367 1 98.88 176 VAL A N 1
ATOM 1313 C CA . VAL A 1 176 ? 9.812 -12.797 -9.078 1 98.88 176 VAL A CA 1
ATOM 1314 C C . VAL A 1 176 ? 11.18 -12.281 -9.508 1 98.88 176 VAL A C 1
ATOM 1316 O O . VAL A 1 176 ? 11.289 -11.227 -10.133 1 98.88 176 VAL A O 1
ATOM 1319 N N . ILE A 1 177 ? 12.203 -13.078 -9.172 1 98.88 177 ILE A N 1
ATOM 1320 C CA . ILE A 1 177 ? 13.57 -12.703 -9.531 1 98.88 177 ILE A CA 1
ATOM 1321 C C . ILE A 1 177 ? 13.672 -12.523 -11.047 1 98.88 177 ILE A C 1
ATOM 1323 O O . ILE A 1 177 ? 14.18 -11.508 -11.516 1 98.88 177 ILE A O 1
ATOM 1327 N N . GLN A 1 178 ? 13.117 -13.438 -11.781 1 98.88 178 GLN A N 1
ATOM 1328 C CA . GLN A 1 178 ? 13.188 -13.344 -13.242 1 98.88 178 GLN A CA 1
ATOM 1329 C C . GLN A 1 178 ? 12.398 -12.141 -13.75 1 98.88 178 GLN A C 1
ATOM 1331 O O . GLN A 1 178 ? 12.844 -11.438 -14.664 1 98.88 178 GLN A O 1
ATOM 1336 N N . ALA A 1 179 ? 11.234 -11.914 -13.219 1 98.94 179 ALA A N 1
ATOM 1337 C CA . ALA A 1 179 ? 10.43 -10.766 -13.648 1 98.94 179 ALA A CA 1
ATOM 1338 C C . ALA A 1 179 ? 11.156 -9.453 -13.367 1 98.94 179 ALA A C 1
ATOM 1340 O O . ALA A 1 179 ? 11.203 -8.57 -14.227 1 98.94 179 ALA A O 1
ATOM 1341 N N . LEU A 1 180 ? 11.711 -9.344 -12.117 1 98.94 180 LEU A N 1
ATOM 1342 C CA . LEU A 1 180 ? 12.398 -8.117 -11.727 1 98.94 180 LEU A CA 1
ATOM 1343 C C . LEU A 1 180 ? 13.594 -7.848 -12.633 1 98.94 180 LEU A C 1
ATOM 1345 O O . LEU A 1 180 ? 13.812 -6.711 -13.055 1 98.94 180 LEU A O 1
ATOM 1349 N N . LYS A 1 181 ? 14.312 -8.922 -12.969 1 98.5 181 LYS A N 1
ATOM 1350 C CA . LYS A 1 181 ? 15.516 -8.781 -13.781 1 98.5 181 LYS A CA 1
ATOM 1351 C C . LYS A 1 181 ? 15.18 -8.703 -15.266 1 98.5 181 LYS A C 1
ATOM 1353 O O . LYS A 1 181 ? 15.586 -7.77 -15.953 1 98.5 181 LYS A O 1
ATOM 1358 N N . GLY A 1 182 ? 14.438 -9.609 -15.727 1 98.56 182 GLY A N 1
ATOM 1359 C CA . GLY A 1 182 ? 14.234 -9.789 -17.156 1 98.56 182 GLY A CA 1
ATOM 1360 C C . GLY A 1 182 ? 13.18 -8.859 -17.719 1 98.56 182 GLY A C 1
ATOM 1361 O O . GLY A 1 182 ? 13.297 -8.414 -18.875 1 98.56 182 GLY A O 1
ATOM 1362 N N . VAL A 1 183 ? 12.164 -8.531 -17.016 1 98.81 183 VAL A N 1
ATOM 1363 C CA . VAL A 1 183 ? 11.039 -7.754 -17.516 1 98.81 183 VAL A CA 1
ATOM 1364 C C . VAL A 1 183 ? 11.211 -6.285 -17.141 1 98.81 183 VAL A C 1
ATOM 1366 O O . VAL A 1 183 ? 11.141 -5.402 -17.984 1 98.81 183 VAL A O 1
ATOM 1369 N N . TYR A 1 184 ? 11.578 -6.016 -15.891 1 98.75 184 TYR A N 1
ATOM 1370 C CA . TYR A 1 184 ? 11.547 -4.641 -15.391 1 98.75 184 TYR A CA 1
ATOM 1371 C C . TYR A 1 184 ? 12.945 -4.035 -15.375 1 98.75 184 TYR A C 1
ATOM 1373 O O . TYR A 1 184 ? 13.094 -2.811 -15.336 1 98.75 184 TYR A O 1
ATOM 1381 N N . GLY A 1 185 ? 13.945 -4.895 -15.414 1 98.69 185 GLY A N 1
ATOM 1382 C CA . GLY A 1 185 ? 15.312 -4.398 -15.461 1 98.69 185 GLY A CA 1
ATOM 1383 C C . GLY A 1 185 ? 15.68 -3.547 -14.258 1 98.69 185 GLY A C 1
ATOM 1384 O O . GLY A 1 185 ? 16.25 -2.471 -14.406 1 98.69 185 GLY A O 1
ATOM 1385 N N . VAL A 1 186 ? 15.328 -3.973 -13.031 1 98.81 186 VAL A N 1
ATOM 1386 C CA . VAL A 1 186 ? 15.625 -3.191 -11.836 1 98.81 186 VAL A CA 1
ATOM 1387 C C . VAL A 1 186 ? 17.141 -3.068 -11.656 1 98.81 186 VAL A C 1
ATOM 1389 O O . VAL A 1 186 ? 17.906 -3.861 -12.211 1 98.81 186 VAL A O 1
ATOM 1392 N N . LYS A 1 187 ? 17.562 -2.094 -10.867 1 98.56 187 LYS A N 1
ATOM 1393 C CA . LYS A 1 187 ? 18.984 -1.768 -10.688 1 98.56 187 LYS A CA 1
ATOM 1394 C C . LYS A 1 187 ? 19.734 -2.938 -10.07 1 98.56 187 LYS A C 1
ATOM 1396 O O . LYS A 1 187 ? 20.859 -3.25 -10.492 1 98.56 187 LYS A O 1
ATOM 1401 N N . GLN A 1 188 ? 19.156 -3.584 -9.078 1 98.81 188 GLN A N 1
ATOM 1402 C CA . GLN A 1 188 ? 19.781 -4.684 -8.352 1 98.81 188 GLN A CA 1
ATOM 1403 C C . GLN A 1 188 ? 18.719 -5.598 -7.734 1 98.81 188 GLN A C 1
ATOM 1405 O O . GLN A 1 188 ? 17.703 -5.125 -7.23 1 98.81 188 GLN A O 1
ATOM 1410 N N . VAL A 1 189 ? 19 -6.883 -7.816 1 98.94 189 VAL A N 1
ATOM 1411 C CA . VAL A 1 189 ? 18.156 -7.875 -7.141 1 98.94 189 VAL A CA 1
ATOM 1412 C C . VAL A 1 189 ? 18.984 -8.586 -6.062 1 98.94 189 VAL A C 1
ATOM 1414 O O . VAL A 1 189 ? 19.938 -9.289 -6.367 1 98.94 189 VAL A O 1
ATOM 1417 N N . ILE A 1 190 ? 18.594 -8.367 -4.832 1 98.94 190 ILE A N 1
ATOM 1418 C CA . ILE A 1 190 ? 19.188 -9.023 -3.672 1 98.94 190 ILE A CA 1
ATOM 1419 C C . ILE A 1 190 ? 18.25 -10.117 -3.16 1 98.94 190 ILE A C 1
ATOM 1421 O O . ILE A 1 190 ? 17.062 -9.867 -2.932 1 98.94 190 ILE A O 1
ATOM 1425 N N . VAL A 1 191 ? 18.781 -11.344 -2.973 1 98.94 191 VAL A N 1
ATOM 1426 C CA . VAL A 1 191 ? 17.953 -12.461 -2.537 1 98.94 191 VAL A CA 1
ATOM 1427 C C . VAL A 1 191 ? 18.484 -13.008 -1.215 1 98.94 191 VAL A C 1
ATOM 1429 O O . VAL A 1 191 ? 19.688 -13.203 -1.055 1 98.94 191 VAL A O 1
ATOM 1432 N N . VAL A 1 192 ? 17.562 -13.219 -0.302 1 98.81 192 VAL A N 1
ATOM 1433 C CA . VAL A 1 192 ? 17.938 -13.789 0.986 1 98.81 192 VAL A CA 1
ATOM 1434 C C . VAL A 1 192 ? 17.234 -15.133 1.173 1 98.81 192 VAL A C 1
ATOM 1436 O O . VAL A 1 192 ? 16.031 -15.258 0.896 1 98.81 192 VAL A O 1
ATOM 1439 N N . ASP A 1 193 ? 17.906 -16.094 1.517 1 98.31 193 ASP A N 1
ATOM 1440 C CA . ASP A 1 193 ? 17.469 -17.453 1.816 1 98.31 193 ASP A CA 1
ATOM 1441 C C . ASP A 1 193 ? 18.453 -18.156 2.738 1 98.31 193 ASP A C 1
ATOM 1443 O O . ASP A 1 193 ? 19.578 -17.703 2.92 1 98.31 193 ASP A O 1
ATOM 1447 N N . ARG A 1 194 ? 18.016 -19.25 3.312 1 96.94 194 ARG A N 1
ATOM 1448 C CA . ARG A 1 194 ? 18.875 -19.953 4.27 1 96.94 194 ARG A CA 1
ATOM 1449 C C . ARG A 1 194 ? 19.422 -21.25 3.674 1 96.94 194 ARG A C 1
ATOM 1451 O O . ARG A 1 194 ? 20.266 -21.906 4.281 1 96.94 194 ARG A O 1
ATOM 1458 N N . ILE A 1 195 ? 18.922 -21.641 2.518 1 96.81 195 ILE A N 1
ATOM 1459 C CA . ILE A 1 195 ? 19.344 -22.875 1.854 1 96.81 195 ILE A CA 1
ATOM 1460 C C . ILE A 1 195 ? 20.312 -22.547 0.718 1 96.81 195 ILE A C 1
ATOM 1462 O O . ILE A 1 195 ? 19.953 -21.844 -0.225 1 96.81 195 ILE A O 1
ATOM 1466 N N . ALA A 1 196 ? 21.469 -23.109 0.78 1 97.5 196 ALA A N 1
ATOM 1467 C CA . ALA A 1 196 ? 22.547 -22.797 -0.158 1 97.5 196 ALA A CA 1
ATOM 1468 C C . ALA A 1 196 ? 22.125 -23.109 -1.593 1 97.5 196 ALA A C 1
ATOM 1470 O O . ALA A 1 196 ? 22.422 -22.344 -2.512 1 97.5 196 ALA A O 1
ATOM 1471 N N . GLU A 1 197 ? 21.469 -24.234 -1.738 1 97.38 197 GLU A N 1
ATOM 1472 C CA . GLU A 1 197 ? 21.031 -24.641 -3.07 1 97.38 197 GLU A CA 1
ATOM 1473 C C . GLU A 1 197 ? 20.031 -23.641 -3.65 1 97.38 197 GLU A C 1
ATOM 1475 O O . GLU A 1 197 ? 20.047 -23.359 -4.852 1 97.38 197 GLU A O 1
ATOM 1480 N N . ARG A 1 198 ? 19.188 -23.062 -2.805 1 97.31 198 ARG A N 1
ATOM 1481 C CA . ARG A 1 198 ? 18.219 -22.062 -3.246 1 97.31 198 ARG A CA 1
ATOM 1482 C C . ARG A 1 198 ? 18.922 -20.766 -3.637 1 97.31 198 ARG A C 1
ATOM 1484 O O . ARG A 1 198 ? 18.516 -20.109 -4.602 1 97.31 198 ARG A O 1
ATOM 1491 N N . LEU A 1 199 ? 19.922 -20.438 -2.896 1 98.38 199 LEU A N 1
ATOM 1492 C CA . LEU A 1 199 ? 20.688 -19.25 -3.23 1 98.38 199 LEU A CA 1
ATOM 1493 C C . LEU A 1 199 ? 21.391 -19.406 -4.574 1 98.38 199 LEU A C 1
ATOM 1495 O O . LEU A 1 199 ? 21.469 -18.469 -5.363 1 98.38 199 LEU A O 1
ATOM 1499 N N . GLN A 1 200 ? 21.875 -20.609 -4.797 1 98.19 200 GLN A N 1
ATOM 1500 C CA . GLN A 1 200 ? 22.484 -20.875 -6.102 1 98.19 200 GLN A CA 1
ATOM 1501 C C . GLN A 1 200 ? 21.453 -20.75 -7.215 1 98.19 200 GLN A C 1
ATOM 1503 O O . GLN A 1 200 ? 21.719 -20.141 -8.258 1 98.19 200 GLN A O 1
ATOM 1508 N N . MET A 1 201 ? 20.281 -21.281 -6.984 1 97.44 201 MET A N 1
ATOM 1509 C CA . MET A 1 201 ? 19.203 -21.141 -7.961 1 97.44 201 MET A CA 1
ATOM 1510 C C . MET A 1 201 ? 18.875 -19.672 -8.203 1 97.44 201 MET A C 1
ATOM 1512 O O . MET A 1 201 ? 18.625 -19.266 -9.336 1 97.44 201 MET A O 1
ATOM 1516 N N . ALA A 1 202 ? 18.875 -18.922 -7.133 1 98.62 202 ALA A N 1
ATOM 1517 C CA . ALA A 1 202 ? 18.594 -17.484 -7.258 1 98.62 202 ALA A CA 1
ATOM 1518 C C . ALA A 1 202 ? 19.625 -16.812 -8.172 1 98.62 202 ALA A C 1
ATOM 1520 O O . ALA A 1 202 ? 19.25 -16.031 -9.055 1 98.62 202 ALA A O 1
ATOM 1521 N N . ARG A 1 203 ? 20.875 -17.125 -8.016 1 98.56 203 ARG A N 1
ATOM 1522 C CA . ARG A 1 203 ? 21.938 -16.578 -8.875 1 98.56 203 ARG A CA 1
ATOM 1523 C C . ARG A 1 203 ? 21.719 -16.969 -10.328 1 98.56 203 ARG A C 1
ATOM 1525 O O . ARG A 1 203 ? 21.812 -16.125 -11.227 1 98.56 203 ARG A O 1
ATOM 1532 N N . ASP A 1 204 ? 21.344 -18.188 -10.461 1 98.06 204 ASP A N 1
ATOM 1533 C CA . ASP A 1 204 ? 21.125 -18.719 -11.805 1 98.06 204 ASP A CA 1
ATOM 1534 C C . ASP A 1 204 ? 19.922 -18.062 -12.469 1 98.06 204 ASP A C 1
ATOM 1536 O O . ASP A 1 204 ? 19.781 -18.109 -13.695 1 98.06 204 ASP A O 1
ATOM 1540 N N . ASN A 1 205 ? 19.078 -17.5 -11.656 1 98.19 205 ASN A N 1
ATOM 1541 C CA . ASN A 1 205 ? 17.844 -16.922 -12.195 1 98.19 205 ASN A CA 1
ATOM 1542 C C . ASN A 1 205 ? 17.906 -15.406 -12.242 1 98.19 205 ASN A C 1
ATOM 1544 O O . ASN A 1 205 ? 16.922 -14.742 -12.547 1 98.19 205 ASN A O 1
ATOM 1548 N N . GLY A 1 206 ? 19.047 -14.789 -11.875 1 98.44 206 GLY A N 1
ATOM 1549 C CA . GLY A 1 206 ? 19.219 -13.375 -12.172 1 98.44 206 GLY A CA 1
ATOM 1550 C C . GLY A 1 206 ? 19.547 -12.547 -10.945 1 98.44 206 GLY A C 1
ATOM 1551 O O . GLY A 1 206 ? 19.781 -11.336 -11.055 1 98.44 206 GLY A O 1
ATOM 1552 N N . ALA A 1 207 ? 19.672 -13.156 -9.781 1 98.88 207 ALA A N 1
ATOM 1553 C CA . ALA A 1 207 ? 20.031 -12.398 -8.578 1 98.88 207 ALA A CA 1
ATOM 1554 C C . ALA A 1 207 ? 21.422 -11.789 -8.711 1 98.88 207 ALA A C 1
ATOM 1556 O O . ALA A 1 207 ? 22.359 -12.445 -9.18 1 98.88 207 ALA A O 1
ATOM 1557 N N . ASP A 1 208 ? 21.562 -10.516 -8.336 1 98.88 208 ASP A N 1
ATOM 1558 C CA . ASP A 1 208 ? 22.859 -9.852 -8.367 1 98.88 208 ASP A CA 1
ATOM 1559 C C . ASP A 1 208 ? 23.656 -10.141 -7.102 1 98.88 208 ASP A C 1
ATOM 1561 O O . ASP A 1 208 ? 24.891 -10.188 -7.137 1 98.88 208 ASP A O 1
ATOM 1565 N N . LEU A 1 209 ? 22.969 -10.266 -6.02 1 98.88 209 LEU A N 1
ATOM 1566 C CA . LEU A 1 209 ? 23.547 -10.539 -4.707 1 98.88 209 LEU A CA 1
ATOM 1567 C C . LEU A 1 209 ? 22.688 -11.523 -3.932 1 98.88 209 LEU A C 1
ATOM 1569 O O . LEU A 1 209 ? 21.453 -11.422 -3.932 1 98.88 209 LEU A O 1
ATOM 1573 N N . THR A 1 210 ? 23.281 -12.562 -3.389 1 98.81 210 THR A N 1
ATOM 1574 C CA . THR A 1 210 ? 22.594 -13.516 -2.527 1 98.81 210 THR A CA 1
ATOM 1575 C C . THR A 1 210 ? 23.156 -13.477 -1.11 1 98.81 210 THR A C 1
ATOM 1577 O O . THR A 1 210 ? 24.359 -13.352 -0.924 1 98.81 210 THR A O 1
ATOM 1580 N N . LEU A 1 211 ? 22.266 -13.484 -0.141 1 98.75 211 LEU A N 1
ATOM 1581 C CA . LEU A 1 211 ? 22.656 -13.391 1.262 1 98.75 211 LEU A CA 1
ATOM 1582 C C . LEU A 1 211 ? 22.047 -14.531 2.074 1 98.75 211 LEU A C 1
ATOM 1584 O O . LEU A 1 211 ? 20.875 -14.867 1.898 1 98.75 211 LEU A O 1
ATOM 1588 N N . ASP A 1 212 ? 22.844 -15.195 2.891 1 98.5 212 ASP A N 1
ATOM 1589 C CA . ASP A 1 212 ? 22.406 -16.172 3.875 1 98.5 212 ASP A CA 1
ATOM 1590 C C . ASP A 1 212 ? 22.281 -15.547 5.262 1 98.5 212 ASP A C 1
ATOM 1592 O O . ASP A 1 212 ? 23.266 -15.094 5.84 1 98.5 212 ASP A O 1
ATOM 1596 N N . ASN A 1 213 ? 21.062 -15.484 5.766 1 96.38 213 ASN A N 1
ATOM 1597 C CA . ASN A 1 213 ? 20.859 -14.82 7.047 1 96.38 213 ASN A CA 1
ATOM 1598 C C . ASN A 1 213 ? 20.703 -15.82 8.188 1 96.38 213 ASN A C 1
ATOM 1600 O O . ASN A 1 213 ? 20.047 -15.539 9.18 1 96.38 213 ASN A O 1
ATOM 1604 N N . THR A 1 214 ? 21.219 -17 8.023 1 96.31 214 THR A N 1
ATOM 1605 C CA . THR A 1 214 ? 21.172 -18.047 9.039 1 96.31 214 THR A CA 1
ATOM 1606 C C . THR A 1 214 ? 21.953 -17.641 10.281 1 96.31 214 THR A C 1
ATOM 1608 O O . THR A 1 214 ? 21.469 -17.781 11.406 1 96.31 214 THR A O 1
ATOM 1611 N N . HIS A 1 215 ? 23.156 -17.125 10.086 1 95.25 215 HIS A N 1
ATOM 1612 C CA . HIS A 1 215 ? 24.031 -16.875 11.227 1 95.25 215 HIS A CA 1
ATOM 1613 C C . HIS A 1 215 ? 24.344 -15.383 11.359 1 95.25 215 HIS A C 1
ATOM 1615 O O . HIS A 1 215 ? 24.984 -14.961 12.328 1 95.25 215 HIS A O 1
ATOM 1621 N N . GLN A 1 216 ? 24.016 -14.664 10.398 1 96.12 216 GLN A N 1
ATOM 1622 C CA . GLN A 1 216 ? 24.188 -13.219 10.43 1 96.12 216 GLN A CA 1
ATOM 1623 C C . GLN A 1 216 ? 22.891 -12.5 10.086 1 96.12 216 GLN A C 1
ATOM 1625 O O . GLN A 1 216 ? 22.297 -12.758 9.039 1 96.12 216 GLN A O 1
ATOM 1630 N N . PRO A 1 217 ? 22.531 -11.602 11.062 1 97.44 217 PRO A N 1
ATOM 1631 C CA . PRO A 1 217 ? 21.281 -10.875 10.773 1 97.44 217 PRO A CA 1
ATOM 1632 C C . PRO A 1 217 ? 21.344 -10.117 9.453 1 97.44 217 PRO A C 1
ATOM 1634 O O . PRO A 1 217 ? 22.359 -9.516 9.125 1 97.44 217 PRO A O 1
ATOM 1637 N N . LEU A 1 218 ? 20.25 -10.195 8.703 1 98.56 218 LEU A N 1
ATOM 1638 C CA . LEU A 1 218 ? 20.172 -9.547 7.398 1 98.56 218 LEU A CA 1
ATOM 1639 C C . LEU A 1 218 ? 20.406 -8.047 7.52 1 98.56 218 LEU A C 1
ATOM 1641 O O . LEU A 1 218 ? 21.078 -7.449 6.672 1 98.56 218 LEU A O 1
ATOM 1645 N N . ALA A 1 219 ? 19.891 -7.391 8.547 1 98.44 219 ALA A N 1
ATOM 1646 C CA . ALA A 1 219 ? 20.031 -5.953 8.781 1 98.44 219 ALA A CA 1
ATOM 1647 C C . ALA A 1 219 ? 21.516 -5.551 8.805 1 98.44 219 ALA A C 1
ATOM 1649 O O . ALA A 1 219 ? 21.891 -4.547 8.195 1 98.44 219 ALA A O 1
ATOM 1650 N N . ASP A 1 220 ? 22.328 -6.332 9.484 1 98.38 220 ASP A N 1
ATOM 1651 C CA . ASP A 1 220 ? 23.75 -6.047 9.578 1 98.38 220 ASP A CA 1
ATOM 1652 C C . ASP A 1 220 ? 24.438 -6.176 8.211 1 98.38 220 ASP A C 1
ATOM 1654 O O . ASP A 1 220 ? 25.297 -5.363 7.863 1 98.38 220 ASP A O 1
ATOM 1658 N N . GLN A 1 221 ? 24.078 -7.223 7.496 1 98.56 221 GLN A N 1
ATOM 1659 C CA . GLN A 1 221 ? 24.672 -7.469 6.188 1 98.56 221 GLN A CA 1
ATOM 1660 C C . GLN A 1 221 ? 24.359 -6.332 5.219 1 98.56 221 GLN A C 1
ATOM 1662 O O . GLN A 1 221 ? 25.234 -5.887 4.473 1 98.56 221 GLN A O 1
ATOM 1667 N N . LEU A 1 222 ? 23.141 -5.848 5.168 1 98.69 222 LEU A N 1
ATOM 1668 C CA . LEU A 1 222 ? 22.75 -4.746 4.301 1 98.69 222 LEU A CA 1
ATOM 1669 C C . LEU A 1 222 ? 23.406 -3.445 4.738 1 98.69 222 LEU A C 1
ATOM 1671 O O . LEU A 1 222 ? 23.859 -2.66 3.9 1 98.69 222 LEU A O 1
ATOM 1675 N N . ALA A 1 223 ? 23.469 -3.205 6.059 1 97.94 223 ALA A N 1
ATOM 1676 C CA . ALA A 1 223 ? 24.094 -1.998 6.59 1 97.94 223 ALA A CA 1
ATOM 1677 C C . ALA A 1 223 ? 25.562 -1.93 6.195 1 97.94 223 ALA A C 1
ATOM 1679 O O . ALA A 1 223 ? 26.062 -0.868 5.812 1 97.94 223 ALA A O 1
ATOM 1680 N N . GLN A 1 224 ? 26.266 -3.078 6.312 1 97.75 224 GLN A N 1
ATOM 1681 C CA . GLN A 1 224 ? 27.672 -3.154 5.945 1 97.75 224 GLN A CA 1
ATOM 1682 C C . GLN A 1 224 ? 27.891 -2.766 4.484 1 97.75 224 GLN A C 1
ATOM 1684 O O . GLN A 1 224 ? 28.922 -2.193 4.129 1 97.75 224 GLN A O 1
ATOM 1689 N N . ARG A 1 225 ? 26.906 -3.031 3.73 1 97.94 225 ARG A N 1
ATOM 1690 C CA . ARG A 1 225 ? 26.984 -2.76 2.299 1 97.94 225 ARG A CA 1
ATOM 1691 C C . ARG A 1 225 ? 26.344 -1.419 1.959 1 97.94 225 ARG A C 1
ATOM 1693 O O . ARG A 1 225 ? 26.297 -1.029 0.79 1 97.94 225 ARG A O 1
ATOM 1700 N N . GLN A 1 226 ? 25.75 -0.708 3.012 1 97.56 226 GLN A N 1
ATOM 1701 C CA . GLN A 1 226 ? 25.078 0.576 2.869 1 97.56 226 GLN A CA 1
ATOM 1702 C C . GLN A 1 226 ? 23.922 0.485 1.868 1 97.56 226 GLN A C 1
ATOM 1704 O O . GLN A 1 226 ? 23.797 1.339 0.99 1 97.56 226 GLN A O 1
ATOM 1709 N N . ILE A 1 227 ? 23.203 -0.626 1.989 1 98.12 227 ILE A N 1
ATOM 1710 C CA . ILE A 1 227 ? 22.078 -0.856 1.094 1 98.12 227 ILE A CA 1
ATOM 1711 C C . ILE A 1 227 ? 20.766 -0.701 1.864 1 98.12 227 ILE A C 1
ATOM 1713 O O . ILE A 1 227 ? 20.609 -1.275 2.943 1 98.12 227 ILE A O 1
ATOM 1717 N N . ALA A 1 228 ? 19.875 0.104 1.366 1 98.19 228 ALA A N 1
ATOM 1718 C CA . ALA A 1 228 ? 18.484 0.192 1.78 1 98.19 228 ALA A CA 1
ATOM 1719 C C . ALA A 1 228 ? 17.547 -0.113 0.615 1 98.19 228 ALA A C 1
ATOM 1721 O O . ALA A 1 228 ? 17.391 0.703 -0.297 1 98.19 228 ALA A O 1
ATOM 1722 N N . PRO A 1 229 ? 16.938 -1.285 0.634 1 98.88 229 PRO A N 1
ATOM 1723 C CA . PRO A 1 229 ? 16.109 -1.658 -0.519 1 98.88 229 PRO A CA 1
ATOM 1724 C C . PRO A 1 229 ? 14.922 -0.718 -0.728 1 98.88 229 PRO A C 1
ATOM 1726 O O . PRO A 1 229 ? 14.305 -0.271 0.243 1 98.88 229 PRO A O 1
ATOM 1729 N N . THR A 1 230 ? 14.672 -0.371 -1.977 1 98.88 230 THR A N 1
ATOM 1730 C CA . THR A 1 230 ? 13.547 0.495 -2.314 1 98.88 230 THR A CA 1
ATOM 1731 C C . THR A 1 230 ? 12.32 -0.332 -2.684 1 98.88 230 THR A C 1
ATOM 1733 O O . THR A 1 230 ? 11.211 0.203 -2.791 1 98.88 230 THR A O 1
ATOM 1736 N N . LEU A 1 231 ? 12.5 -1.604 -2.889 1 98.94 231 LEU A N 1
ATOM 1737 C CA . LEU A 1 231 ? 11.477 -2.598 -3.189 1 98.94 231 LEU A CA 1
ATOM 1738 C C . LEU A 1 231 ? 11.742 -3.9 -2.447 1 98.94 231 LEU A C 1
ATOM 1740 O O . LEU A 1 231 ? 12.859 -4.426 -2.494 1 98.94 231 LEU A O 1
ATOM 1744 N N . VAL A 1 232 ? 10.766 -4.402 -1.662 1 98.94 232 VAL A N 1
ATOM 1745 C CA . VAL A 1 232 ? 10.938 -5.66 -0.937 1 98.94 232 VAL A CA 1
ATOM 1746 C C . VAL A 1 232 ? 9.781 -6.602 -1.261 1 98.94 232 VAL A C 1
ATOM 1748 O O . VAL A 1 232 ? 8.617 -6.188 -1.272 1 98.94 232 VAL A O 1
ATOM 1751 N N . ILE A 1 233 ? 10.039 -7.812 -1.603 1 98.94 233 ILE A N 1
ATOM 1752 C CA . ILE A 1 233 ? 9.016 -8.828 -1.827 1 98.94 233 ILE A CA 1
ATOM 1753 C C . ILE A 1 233 ? 9.258 -10.016 -0.904 1 98.94 233 ILE A C 1
ATOM 1755 O O . ILE A 1 233 ? 10.352 -10.586 -0.893 1 98.94 233 ILE A O 1
ATOM 1759 N N . ASP A 1 234 ? 8.297 -10.352 -0.12 1 98.81 234 ASP A N 1
ATOM 1760 C CA . ASP A 1 234 ? 8.383 -11.508 0.772 1 98.81 234 ASP A CA 1
ATOM 1761 C C . ASP A 1 234 ? 7.789 -12.75 0.119 1 98.81 234 ASP A C 1
ATOM 1763 O O . ASP A 1 234 ? 6.582 -12.984 0.203 1 98.81 234 ASP A O 1
ATOM 1767 N N . ALA A 1 235 ? 8.594 -13.602 -0.405 1 97.94 235 ALA A N 1
ATOM 1768 C CA . ALA A 1 235 ? 8.164 -14.859 -1 1 97.94 235 ALA A CA 1
ATOM 1769 C C . ALA A 1 235 ? 8.422 -16.031 -0.053 1 97.94 235 ALA A C 1
ATOM 1771 O O . ALA A 1 235 ? 8.141 -17.188 -0.388 1 97.94 235 ALA A O 1
ATOM 1772 N N . ALA A 1 236 ? 8.969 -15.734 1.113 1 96.75 236 ALA A N 1
ATOM 1773 C CA . ALA A 1 236 ? 9.172 -16.75 2.145 1 96.75 236 ALA A CA 1
ATOM 1774 C C . ALA A 1 236 ? 7.934 -16.875 3.031 1 96.75 236 ALA A C 1
ATOM 1776 O O . ALA A 1 236 ? 7.637 -17.969 3.541 1 96.75 236 ALA A O 1
ATOM 1777 N N . CYS A 1 237 ? 7.258 -15.789 3.305 1 95 237 CYS A N 1
ATOM 1778 C CA . CYS A 1 237 ? 5.93 -15.734 3.904 1 95 237 CYS A CA 1
ATOM 1779 C C . CYS A 1 237 ? 5.98 -16.109 5.379 1 95 237 CYS A C 1
ATOM 1781 O O . CYS A 1 237 ? 5.062 -16.75 5.895 1 95 237 CYS A O 1
ATOM 1783 N N . HIS A 1 238 ? 7.121 -15.828 6.012 1 95.25 238 HIS A N 1
ATOM 1784 C CA . HIS A 1 238 ? 7.184 -15.977 7.461 1 95.25 238 HIS A CA 1
ATOM 1785 C C . HIS A 1 238 ? 6.609 -14.758 8.172 1 95.25 238 HIS A C 1
ATOM 1787 O O . HIS A 1 238 ? 6.867 -13.625 7.766 1 95.25 238 HIS A O 1
ATOM 1793 N N . PRO A 1 239 ? 5.914 -14.953 9.336 1 95 239 PRO A N 1
ATOM 1794 C CA . PRO A 1 239 ? 5.207 -13.852 9.992 1 95 239 PRO A CA 1
ATOM 1795 C C . PRO A 1 239 ? 6.145 -12.742 10.461 1 95 239 PRO A C 1
ATOM 1797 O O . PRO A 1 239 ? 5.738 -11.586 10.547 1 95 239 PRO A O 1
ATOM 1800 N N . ALA A 1 240 ? 7.34 -13.031 10.711 1 95.62 240 ALA A N 1
ATOM 1801 C CA . ALA A 1 240 ? 8.266 -12.055 11.281 1 95.62 240 ALA A CA 1
ATOM 1802 C C . ALA A 1 240 ? 8.867 -11.172 10.188 1 95.62 240 ALA A C 1
ATOM 1804 O O . ALA A 1 240 ? 9.461 -10.133 10.484 1 95.62 240 ALA A O 1
ATOM 1805 N N . ILE A 1 241 ? 8.75 -11.555 8.961 1 97.75 241 ILE A N 1
ATOM 1806 C CA . ILE A 1 241 ? 9.484 -10.906 7.879 1 97.75 241 ILE A CA 1
ATOM 1807 C C . ILE A 1 241 ? 8.891 -9.523 7.613 1 97.75 241 ILE A C 1
ATOM 1809 O O . ILE A 1 241 ? 9.617 -8.578 7.281 1 97.75 241 ILE A O 1
ATOM 1813 N N . LEU A 1 242 ? 7.59 -9.383 7.766 1 98.25 242 LEU A N 1
ATOM 1814 C CA . LEU A 1 242 ? 6.949 -8.125 7.418 1 98.25 242 LEU A CA 1
ATOM 1815 C C . LEU A 1 242 ? 7.562 -6.969 8.203 1 98.25 242 LEU A C 1
ATOM 1817 O O . LEU A 1 242 ? 7.988 -5.969 7.617 1 98.25 242 LEU A O 1
ATOM 1821 N N . GLN A 1 243 ? 7.664 -7.082 9.508 1 98.38 243 GLN A N 1
ATOM 1822 C CA . GLN A 1 243 ? 8.266 -6.039 10.328 1 98.38 243 GLN A CA 1
ATOM 1823 C C . GLN A 1 243 ? 9.734 -5.824 9.961 1 98.38 243 GLN A C 1
ATOM 1825 O O . GLN A 1 243 ? 10.203 -4.688 9.891 1 98.38 243 GLN A O 1
ATOM 1830 N N . GLU A 1 244 ? 10.445 -6.902 9.781 1 98.56 244 GLU A N 1
ATOM 1831 C CA . GLU A 1 244 ? 11.852 -6.785 9.391 1 98.56 244 GLU A CA 1
ATOM 1832 C C . GLU A 1 244 ? 12 -6.031 8.078 1 98.56 244 GLU A C 1
ATOM 1834 O O . GLU A 1 244 ? 12.852 -5.148 7.949 1 98.56 244 GLU A O 1
ATOM 1839 N N . ALA A 1 245 ? 11.164 -6.387 7.098 1 98.81 245 ALA A N 1
ATOM 1840 C CA . ALA A 1 245 ? 11.188 -5.719 5.797 1 98.81 245 ALA A CA 1
ATOM 1841 C C . ALA A 1 245 ? 10.93 -4.223 5.941 1 98.81 245 ALA A C 1
ATOM 1843 O O . ALA A 1 245 ? 11.625 -3.406 5.328 1 98.81 245 ALA A O 1
ATOM 1844 N N . ILE A 1 246 ? 9.977 -3.861 6.758 1 98.75 246 ILE A N 1
ATOM 1845 C CA . ILE A 1 246 ? 9.625 -2.465 7.004 1 98.75 246 ILE A CA 1
ATOM 1846 C C . ILE A 1 246 ? 10.844 -1.724 7.559 1 98.75 246 ILE A C 1
ATOM 1848 O O . ILE A 1 246 ? 11.156 -0.616 7.117 1 98.75 246 ILE A O 1
ATOM 1852 N N . LEU A 1 247 ? 11.5 -2.324 8.461 1 98.62 247 LEU A N 1
ATOM 1853 C CA . LEU A 1 247 ? 12.641 -1.69 9.117 1 98.62 247 LEU A CA 1
ATOM 1854 C C . LEU A 1 247 ? 13.82 -1.56 8.156 1 98.62 247 LEU A C 1
ATOM 1856 O O . LEU A 1 247 ? 14.539 -0.561 8.188 1 98.62 247 LEU A O 1
ATOM 1860 N N . LEU A 1 248 ? 13.992 -2.51 7.266 1 98.75 248 LEU A N 1
ATOM 1861 C CA . LEU A 1 248 ? 15.156 -2.562 6.379 1 98.75 248 LEU A CA 1
ATOM 1862 C C . LEU A 1 248 ? 14.953 -1.656 5.172 1 98.75 248 LEU A C 1
ATOM 1864 O O . LEU A 1 248 ? 15.93 -1.197 4.566 1 98.75 248 LEU A O 1
ATOM 1868 N N . ALA A 1 249 ? 13.727 -1.406 4.789 1 98.75 249 ALA A N 1
ATOM 1869 C CA . ALA A 1 249 ? 13.398 -0.732 3.535 1 98.75 249 ALA A CA 1
ATOM 1870 C C . ALA A 1 249 ? 13.766 0.748 3.598 1 98.75 249 ALA A C 1
ATOM 1872 O O . ALA A 1 249 ? 13.719 1.361 4.664 1 98.75 249 ALA A O 1
ATOM 1873 N N . SER A 1 250 ? 14.117 1.296 2.455 1 98.62 250 SER A N 1
ATOM 1874 C CA . SER A 1 250 ? 14.32 2.732 2.297 1 98.62 250 SER A CA 1
ATOM 1875 C C . SER A 1 250 ? 13.023 3.502 2.537 1 98.62 250 SER A C 1
ATOM 1877 O O . SER A 1 250 ? 11.938 2.971 2.328 1 98.62 250 SER A O 1
ATOM 1879 N N . PRO A 1 251 ? 13.148 4.773 3.029 1 98.62 251 PRO A N 1
ATOM 1880 C CA . PRO A 1 251 ? 11.953 5.613 2.947 1 98.62 251 PRO A CA 1
ATOM 1881 C C . PRO A 1 251 ? 11.352 5.656 1.542 1 98.62 251 PRO A C 1
ATOM 1883 O O . PRO A 1 251 ? 12.094 5.645 0.555 1 98.62 251 PRO A O 1
ATOM 1886 N N . ALA A 1 252 ? 10.031 5.613 1.448 1 98.56 252 ALA A N 1
ATOM 1887 C CA . ALA A 1 252 ? 9.25 5.645 0.213 1 98.56 252 ALA A CA 1
ATOM 1888 C C . ALA A 1 252 ? 9.305 4.297 -0.5 1 98.56 252 ALA A C 1
ATOM 1890 O O . ALA A 1 252 ? 9.039 4.211 -1.7 1 98.56 252 ALA A O 1
ATOM 1891 N N . ALA A 1 253 ? 9.711 3.264 0.238 1 98.81 253 ALA A N 1
ATOM 1892 C CA . ALA A 1 253 ? 9.781 1.936 -0.366 1 98.81 253 ALA A CA 1
ATOM 1893 C C . ALA A 1 253 ? 8.398 1.32 -0.515 1 98.81 253 ALA A C 1
ATOM 1895 O O . ALA A 1 253 ? 7.43 1.806 0.077 1 98.81 253 ALA A O 1
ATOM 1896 N N . ARG A 1 254 ? 8.328 0.309 -1.349 1 98.81 254 ARG A N 1
ATOM 1897 C CA . ARG A 1 254 ? 7.156 -0.541 -1.513 1 98.81 254 ARG A CA 1
ATOM 1898 C C . ARG A 1 254 ? 7.457 -1.978 -1.099 1 98.81 254 ARG A C 1
ATOM 1900 O O . ARG A 1 254 ? 8.539 -2.5 -1.391 1 98.81 254 ARG A O 1
ATOM 1907 N N . ILE A 1 255 ? 6.547 -2.539 -0.357 1 98.94 255 ILE A N 1
ATOM 1908 C CA . ILE A 1 255 ? 6.699 -3.906 0.127 1 98.94 255 ILE A CA 1
ATOM 1909 C C . ILE A 1 255 ? 5.555 -4.77 -0.393 1 98.94 255 ILE A C 1
ATOM 1911 O O . ILE A 1 255 ? 4.387 -4.383 -0.306 1 98.94 255 ILE A O 1
ATOM 1915 N N . GLY A 1 256 ? 5.879 -5.859 -0.983 1 98.81 256 GLY A N 1
ATOM 1916 C CA . GLY A 1 256 ? 4.898 -6.836 -1.431 1 98.81 256 GLY A CA 1
ATOM 1917 C C . GLY A 1 256 ? 4.91 -8.109 -0.61 1 98.81 256 GLY A C 1
ATOM 1918 O O . GLY A 1 256 ? 5.953 -8.75 -0.457 1 98.81 256 GLY A O 1
ATOM 1919 N N . ILE A 1 257 ? 3.752 -8.539 -0.111 1 98.12 257 ILE A N 1
ATOM 1920 C CA . ILE A 1 257 ? 3.684 -9.781 0.648 1 98.12 257 ILE A CA 1
ATOM 1921 C C . ILE A 1 257 ? 2.869 -10.82 -0.126 1 98.12 257 ILE A C 1
ATOM 1923 O O . ILE A 1 257 ? 1.861 -10.484 -0.752 1 98.12 257 ILE A O 1
ATOM 1927 N N . LEU A 1 258 ? 3.32 -12.047 -0.121 1 96.38 258 LEU A N 1
ATOM 1928 C CA . LEU A 1 258 ? 2.678 -13.156 -0.818 1 96.38 258 LEU A CA 1
ATOM 1929 C C . LEU A 1 258 ? 2.125 -14.172 0.173 1 96.38 258 LEU A C 1
ATOM 1931 O O . LEU A 1 258 ? 1.426 -15.109 -0.219 1 96.38 258 LEU A O 1
ATOM 1935 N N . GLY A 1 259 ? 2.387 -13.922 1.451 1 89.62 259 GLY A N 1
ATOM 1936 C CA . GLY A 1 259 ? 2.082 -14.914 2.473 1 89.62 259 GLY A CA 1
ATOM 1937 C C . GLY A 1 259 ? 0.601 -15.008 2.785 1 89.62 259 GLY A C 1
ATOM 1938 O O . GLY A 1 259 ? -0.13 -14.023 2.672 1 89.62 259 GLY A O 1
ATOM 1939 N N . PHE A 1 260 ? 0.195 -16.25 3.213 1 89.81 260 PHE A N 1
ATOM 1940 C CA . PHE A 1 260 ? -1.178 -16.547 3.605 1 89.81 260 PHE A CA 1
ATOM 1941 C C . PHE A 1 260 ? -1.226 -17.125 5.02 1 89.81 260 PHE A C 1
ATOM 1943 O O . PHE A 1 260 ? -2.098 -17.938 5.336 1 89.81 260 PHE A O 1
ATOM 1950 N N . SER A 1 261 ? -0.349 -16.688 5.777 1 90.69 261 SER A N 1
ATOM 1951 C CA . SER A 1 261 ? -0.27 -17.219 7.133 1 90.69 261 SER A CA 1
ATOM 1952 C C . SER A 1 261 ? -1.376 -16.656 8.016 1 90.69 261 SER A C 1
ATOM 1954 O O . SER A 1 261 ? -1.621 -15.453 8.016 1 90.69 261 SER A O 1
ATOM 1956 N N . GLY A 1 262 ? -1.974 -17.547 8.812 1 93 262 GLY A N 1
ATOM 1957 C CA . GLY A 1 262 ? -2.941 -17.125 9.812 1 93 262 GLY A CA 1
ATOM 1958 C C . GLY A 1 262 ? -2.299 -16.688 11.117 1 93 262 GLY A C 1
ATOM 1959 O O . GLY A 1 262 ? -2.971 -16.141 11.992 1 93 262 GLY A O 1
ATOM 1960 N N . GLU A 1 263 ? -1.033 -16.922 11.18 1 95.62 263 GLU A N 1
ATOM 1961 C CA . GLU A 1 263 ? -0.3 -16.5 12.367 1 95.62 263 GLU A CA 1
ATOM 1962 C C . GLU A 1 263 ? -0.144 -14.984 12.406 1 95.62 263 GLU A C 1
ATOM 1964 O O . GLU A 1 263 ? 0.049 -14.344 11.375 1 95.62 263 GLU A O 1
ATOM 1969 N N . ALA A 1 264 ? -0.125 -14.461 13.625 1 96.19 264 ALA A N 1
ATOM 1970 C CA . ALA A 1 264 ? -0.074 -13.016 13.82 1 96.19 264 ALA A CA 1
ATOM 1971 C C . ALA A 1 264 ? 1.3 -12.461 13.461 1 96.19 264 ALA A C 1
ATOM 1973 O O . ALA A 1 264 ? 2.324 -13.07 13.773 1 96.19 264 ALA A O 1
ATOM 1974 N N . SER A 1 265 ? 1.313 -11.406 12.711 1 97.12 265 SER A N 1
ATOM 1975 C CA . SER A 1 265 ? 2.469 -10.539 12.523 1 97.12 265 SER A CA 1
ATOM 1976 C C . SER A 1 265 ? 2.346 -9.266 13.359 1 97.12 265 SER A C 1
ATOM 1978 O O . SER A 1 265 ? 1.252 -8.719 13.508 1 97.12 265 SER A O 1
ATOM 1980 N N . THR A 1 266 ? 3.455 -8.828 13.891 1 96.94 266 THR A N 1
ATOM 1981 C CA . THR A 1 266 ? 3.473 -7.609 14.688 1 96.94 266 THR A CA 1
ATOM 1982 C C . THR A 1 266 ? 4.309 -6.531 14.008 1 96.94 266 THR A C 1
ATOM 1984 O O . THR A 1 266 ? 5.371 -6.816 13.453 1 96.94 266 THR A O 1
ATOM 1987 N N . LEU A 1 267 ? 3.762 -5.312 14.031 1 97.75 267 LEU A N 1
ATOM 1988 C CA . LEU A 1 267 ? 4.504 -4.18 13.492 1 97.75 267 LEU A CA 1
ATOM 1989 C C . LEU A 1 267 ? 4.145 -2.891 14.227 1 97.75 267 LEU A C 1
ATOM 1991 O O . LEU A 1 267 ? 3.168 -2.852 14.977 1 97.75 267 LEU A O 1
ATOM 1995 N N . THR A 1 268 ? 4.938 -1.91 14.102 1 97.56 268 THR A N 1
ATOM 1996 C CA . THR A 1 268 ? 4.598 -0.592 14.625 1 97.56 268 THR A CA 1
ATOM 1997 C C . THR A 1 268 ? 4.223 0.358 13.492 1 97.56 268 THR A C 1
ATOM 1999 O O . THR A 1 268 ? 4.883 0.38 12.453 1 97.56 268 THR A O 1
ATOM 2002 N N . GLN A 1 269 ? 3.166 1.093 13.68 1 96.94 269 GLN A N 1
ATOM 2003 C CA . GLN A 1 269 ? 2.732 2.025 12.641 1 96.94 269 GLN A CA 1
ATOM 2004 C C . GLN A 1 269 ? 3.76 3.133 12.438 1 96.94 269 GLN A C 1
ATOM 2006 O O . GLN A 1 269 ? 3.939 3.621 11.32 1 96.94 269 GLN A O 1
ATOM 2011 N N . GLN A 1 270 ? 4.484 3.486 13.469 1 95.81 270 GLN A N 1
ATOM 2012 C CA . GLN A 1 270 ? 5.551 4.48 13.375 1 95.81 270 GLN A CA 1
ATOM 2013 C C . GLN A 1 270 ? 6.602 4.062 12.352 1 95.81 270 GLN A C 1
ATOM 2015 O O . GLN A 1 270 ? 7.074 4.891 11.57 1 95.81 270 GLN A O 1
ATOM 2020 N N . SER A 1 271 ? 6.938 2.764 12.328 1 97.56 271 SER A N 1
ATOM 2021 C CA . SER A 1 271 ? 7.961 2.287 11.406 1 97.56 271 SER A CA 1
ATOM 2022 C C . SER A 1 271 ? 7.488 2.383 9.961 1 97.56 271 SER A C 1
ATOM 2024 O O . SER A 1 271 ? 8.297 2.566 9.047 1 97.56 271 SER A O 1
ATOM 2026 N N . ILE A 1 272 ? 6.176 2.336 9.711 1 98.31 272 ILE A N 1
ATOM 2027 C CA . ILE A 1 272 ? 5.594 2.428 8.375 1 98.31 272 ILE A CA 1
ATOM 2028 C C . ILE A 1 272 ? 5.469 3.895 7.965 1 98.31 272 ILE A C 1
ATOM 2030 O O . ILE A 1 272 ? 5.969 4.297 6.914 1 98.31 272 ILE A O 1
ATOM 2034 N N . THR A 1 273 ? 4.863 4.715 8.82 1 97.31 273 THR A N 1
ATOM 2035 C CA . THR A 1 273 ? 4.508 6.094 8.5 1 97.31 273 THR A CA 1
ATOM 2036 C C . THR A 1 273 ? 5.75 6.973 8.445 1 97.31 273 THR A C 1
ATOM 2038 O O . THR A 1 273 ? 5.84 7.879 7.609 1 97.31 273 THR A O 1
ATOM 2041 N N . SER A 1 274 ? 6.766 6.699 9.32 1 96.62 274 SER A N 1
ATOM 2042 C CA . SER A 1 274 ? 7.973 7.52 9.352 1 96.62 274 SER A CA 1
ATOM 2043 C C . SER A 1 274 ? 8.703 7.469 8.016 1 96.62 274 SER A C 1
ATOM 2045 O O . SER A 1 274 ? 9.414 8.414 7.652 1 96.62 274 SER A O 1
ATOM 2047 N N . LYS A 1 275 ? 8.477 6.375 7.27 1 98.19 275 LYS A N 1
ATOM 2048 C CA . LYS A 1 275 ? 9.156 6.188 5.988 1 98.19 275 LYS A CA 1
ATOM 2049 C C . LYS A 1 275 ? 8.172 6.281 4.824 1 98.19 275 LYS A C 1
ATOM 2051 O O . LYS A 1 275 ? 8.555 6.125 3.666 1 98.19 275 LYS A O 1
ATOM 2056 N N . GLU A 1 276 ? 6.898 6.473 5.211 1 98.56 276 GLU A N 1
ATOM 2057 C CA . GLU A 1 276 ? 5.824 6.473 4.227 1 98.56 276 GLU A CA 1
ATOM 2058 C C . GLU A 1 276 ? 5.902 5.25 3.32 1 98.56 276 GLU A C 1
ATOM 2060 O O . GLU A 1 276 ? 5.859 5.375 2.094 1 98.56 276 GLU A O 1
ATOM 2065 N N . ILE A 1 277 ? 5.934 4.117 3.924 1 98.62 277 ILE A N 1
ATOM 2066 C CA . ILE A 1 277 ? 6 2.832 3.236 1 98.62 277 ILE A CA 1
ATOM 2067 C C . ILE A 1 277 ? 4.613 2.453 2.717 1 98.62 277 ILE A C 1
ATOM 2069 O O . ILE A 1 277 ? 3.602 2.748 3.355 1 98.62 277 ILE A O 1
ATOM 2073 N N . SER A 1 278 ? 4.574 1.841 1.546 1 98.75 278 SER A N 1
ATOM 2074 C CA . SER A 1 278 ? 3.371 1.21 1.02 1 98.75 278 SER A CA 1
ATOM 2075 C C . SER A 1 278 ? 3.496 -0.31 1.023 1 98.75 278 SER A C 1
ATOM 2077 O O . SER A 1 278 ? 4.555 -0.852 0.704 1 98.75 278 SER A O 1
ATOM 2079 N N . ILE A 1 279 ? 2.455 -0.965 1.436 1 98.88 279 ILE A N 1
ATOM 2080 C CA . ILE A 1 279 ? 2.426 -2.422 1.503 1 98.88 279 ILE A CA 1
ATOM 2081 C C . ILE A 1 279 ? 1.349 -2.961 0.563 1 98.88 279 ILE A C 1
ATOM 2083 O O . ILE A 1 279 ? 0.192 -2.535 0.625 1 98.88 279 ILE A O 1
ATOM 2087 N N . PHE A 1 280 ? 1.748 -3.838 -0.266 1 98.75 280 PHE A N 1
ATOM 2088 C CA . PHE A 1 280 ? 0.861 -4.492 -1.221 1 98.75 280 PHE A CA 1
ATOM 2089 C C . PHE A 1 280 ? 0.813 -5.996 -0.972 1 98.75 280 PHE A C 1
ATOM 2091 O O . PHE A 1 280 ? 1.745 -6.566 -0.402 1 98.75 280 PHE A O 1
ATOM 2098 N N . SER A 1 281 ? -0.262 -6.531 -1.357 1 98.19 281 SER A N 1
ATOM 2099 C CA . SER A 1 281 ? -0.387 -7.984 -1.342 1 98.19 281 SER A CA 1
ATOM 2100 C C . SER A 1 281 ? -0.874 -8.516 -2.688 1 98.19 281 SER A C 1
ATOM 2102 O O . SER A 1 281 ? -1.277 -7.734 -3.555 1 98.19 281 SER A O 1
ATOM 2104 N N . SER A 1 282 ? -0.715 -9.766 -2.83 1 97.19 282 SER A N 1
ATOM 2105 C CA . SER A 1 282 ? -1.12 -10.398 -4.078 1 97.19 282 SER A CA 1
ATOM 2106 C C . SER A 1 282 ? -1.774 -11.75 -3.824 1 97.19 282 SER A C 1
ATOM 2108 O O . SER A 1 282 ? -1.299 -12.531 -2.996 1 97.19 282 SER A O 1
ATOM 2110 N N . ARG A 1 283 ? -2.875 -11.953 -4.461 1 96.44 283 ARG A N 1
ATOM 2111 C CA . ARG A 1 283 ? -3.58 -13.234 -4.465 1 96.44 283 ARG A CA 1
ATOM 2112 C C . ARG A 1 283 ? -3.846 -13.711 -5.887 1 96.44 283 ARG A C 1
ATOM 2114 O O . ARG A 1 283 ? -4.434 -12.984 -6.691 1 96.44 283 ARG A O 1
ATOM 2121 N N . LEU A 1 284 ? -3.367 -14.852 -6.211 1 96.06 284 LEU A N 1
ATOM 2122 C CA . LEU A 1 284 ? -3.602 -15.43 -7.531 1 96.06 284 LEU A CA 1
ATOM 2123 C C . LEU A 1 284 ? -3.107 -14.492 -8.625 1 96.06 284 LEU A C 1
ATOM 2125 O O . LEU A 1 284 ? -1.989 -13.984 -8.555 1 96.06 284 LEU A O 1
ATOM 2129 N N . ASN A 1 285 ? -3.676 -14.305 -9.82 1 92.75 285 ASN A N 1
ATOM 2130 C CA . ASN A 1 285 ? -2.988 -13.641 -10.922 1 92.75 285 ASN A CA 1
ATOM 2131 C C . ASN A 1 285 ? -3.797 -12.453 -11.453 1 92.75 285 ASN A C 1
ATOM 2133 O O . ASN A 1 285 ? -3.264 -11.602 -12.164 1 92.75 285 ASN A O 1
ATOM 2137 N N . SER A 1 286 ? -4.945 -12.281 -11.258 1 95.38 286 SER A N 1
ATOM 2138 C CA . SER A 1 286 ? -5.781 -11.164 -11.68 1 95.38 286 SER A CA 1
ATOM 2139 C C . SER A 1 286 ? -5.727 -10.969 -13.188 1 95.38 286 SER A C 1
ATOM 2141 O O . SER A 1 286 ? -5.512 -9.852 -13.672 1 95.38 286 SER A O 1
ATOM 2143 N N . GLY A 1 287 ? -5.805 -11.93 -13.992 1 96.5 287 GLY A N 1
ATOM 2144 C CA . GLY A 1 287 ? -5.871 -11.859 -15.445 1 96.5 287 GLY A CA 1
ATOM 2145 C C . GLY A 1 287 ? -4.52 -11.625 -16.094 1 96.5 287 GLY A C 1
ATOM 2146 O O . GLY A 1 287 ? -4.426 -10.945 -17.125 1 96.5 287 GLY A O 1
ATOM 2147 N N . ARG A 1 288 ? -3.49 -12.141 -15.586 1 98.06 288 ARG A N 1
ATOM 2148 C CA . ARG A 1 288 ? -2.137 -11.789 -16.016 1 98.06 288 ARG A CA 1
ATOM 2149 C C . ARG A 1 288 ? -1.612 -12.781 -17.047 1 98.06 288 ARG A C 1
ATOM 2151 O O . ARG A 1 288 ? -0.462 -12.688 -17.484 1 98.06 288 ARG A O 1
ATOM 2158 N N . PHE A 1 289 ? -2.393 -13.727 -17.516 1 98.69 289 PHE A N 1
ATOM 2159 C CA . PHE A 1 289 ? -1.93 -14.781 -18.406 1 98.69 289 PHE A CA 1
ATOM 2160 C C . PHE A 1 289 ? -1.404 -14.188 -19.719 1 98.69 289 PHE A C 1
ATOM 2162 O O . PHE A 1 289 ? -0.293 -14.508 -20.141 1 98.69 289 PHE A O 1
ATOM 2169 N N . PRO A 1 290 ? -2.174 -13.219 -20.344 1 98.5 290 PRO A N 1
ATOM 2170 C CA . PRO A 1 290 ? -1.635 -12.672 -21.594 1 98.5 290 PRO A CA 1
ATOM 2171 C C . PRO A 1 290 ? -0.282 -11.992 -21.406 1 98.5 290 PRO A C 1
ATOM 2173 O O . PRO A 1 290 ? 0.594 -12.094 -22.266 1 98.5 290 PRO A O 1
ATOM 2176 N N . LEU A 1 291 ? -0.145 -11.336 -20.312 1 98.69 291 LEU A N 1
ATOM 2177 C CA . LEU A 1 291 ? 1.104 -10.641 -20.016 1 98.69 291 LEU A CA 1
ATOM 2178 C C . LEU A 1 291 ? 2.262 -11.625 -19.906 1 98.69 291 LEU A C 1
ATOM 2180 O O . LEU A 1 291 ? 3.332 -11.406 -20.469 1 98.69 291 LEU A O 1
ATOM 2184 N N . VAL A 1 292 ? 2.057 -12.703 -19.172 1 98.88 292 VAL A N 1
ATOM 2185 C CA . VAL A 1 292 ? 3.111 -13.688 -18.953 1 98.88 292 VAL A CA 1
ATOM 2186 C C . VAL A 1 292 ? 3.432 -14.398 -20.266 1 98.88 292 VAL A C 1
ATOM 2188 O O . VAL A 1 292 ? 4.598 -14.672 -20.562 1 98.88 292 VAL A O 1
ATOM 2191 N N . ILE A 1 293 ? 2.42 -14.711 -21.047 1 98.81 293 ILE A N 1
ATOM 2192 C CA . ILE A 1 293 ? 2.641 -15.328 -22.344 1 98.81 293 ILE A CA 1
ATOM 2193 C C . ILE A 1 293 ? 3.516 -14.414 -23.203 1 98.81 293 ILE A C 1
ATOM 2195 O O . ILE A 1 293 ? 4.453 -14.875 -23.859 1 98.81 293 ILE A O 1
ATOM 2199 N N . ASP A 1 294 ? 3.234 -13.148 -23.141 1 98.75 294 ASP A N 1
ATOM 2200 C CA . ASP A 1 294 ? 4.043 -12.172 -23.859 1 98.75 294 ASP A CA 1
ATOM 2201 C C . ASP A 1 294 ? 5.484 -12.164 -23.344 1 98.75 294 ASP A C 1
ATOM 2203 O O . ASP A 1 294 ? 6.426 -12.117 -24.141 1 98.75 294 ASP A O 1
ATOM 2207 N N . TRP A 1 295 ? 5.695 -12.227 -22 1 98.81 295 TRP A N 1
ATOM 2208 C CA . TRP A 1 295 ? 7.035 -12.305 -21.422 1 98.81 295 TRP A CA 1
ATOM 2209 C C . TRP A 1 295 ? 7.801 -13.5 -22 1 98.81 295 TRP A C 1
ATOM 2211 O O . TRP A 1 295 ? 8.977 -13.375 -22.344 1 98.81 295 TRP A O 1
ATOM 2221 N N . MET A 1 296 ? 7.141 -14.633 -22.078 1 98.56 296 MET A N 1
ATOM 2222 C CA . MET A 1 296 ? 7.766 -15.867 -22.547 1 98.56 296 MET A CA 1
ATOM 2223 C C . MET A 1 296 ? 8.109 -15.766 -24.031 1 98.56 296 MET A C 1
ATOM 2225 O O . MET A 1 296 ? 9.211 -16.125 -24.453 1 98.56 296 MET A O 1
ATOM 2229 N N . GLU A 1 297 ? 7.199 -15.227 -24.781 1 97.88 297 GLU A N 1
ATOM 2230 C CA . GLU A 1 297 ? 7.422 -15.094 -26.219 1 97.88 297 GLU A CA 1
ATOM 2231 C C . GLU A 1 297 ? 8.617 -14.195 -26.516 1 97.88 297 GLU A C 1
ATOM 2233 O O . GLU A 1 297 ? 9.375 -14.445 -27.453 1 97.88 297 GLU A O 1
ATOM 2238 N N . LYS A 1 298 ? 8.797 -13.242 -25.719 1 98.06 298 LYS A N 1
ATOM 2239 C CA . LYS A 1 298 ? 9.859 -12.266 -25.922 1 98.06 298 LYS A CA 1
ATOM 2240 C C . LYS A 1 298 ? 11.164 -12.727 -25.297 1 98.06 298 LYS A C 1
ATOM 2242 O O . LYS A 1 298 ? 12.195 -12.055 -25.406 1 98.06 298 LYS A O 1
ATOM 2247 N N . GLY A 1 299 ? 11.133 -13.758 -24.594 1 98 299 GLY A N 1
ATOM 2248 C CA . GLY A 1 299 ? 12.328 -14.312 -23.984 1 98 299 GLY A CA 1
ATOM 2249 C C . GLY A 1 299 ? 12.797 -13.531 -22.766 1 98 299 GLY A C 1
ATOM 2250 O O . GLY A 1 299 ? 13.984 -13.508 -22.453 1 98 299 GLY A O 1
ATOM 2251 N N . LEU A 1 300 ? 11.875 -12.883 -22.109 1 98.62 300 LEU A N 1
ATOM 2252 C CA . LEU A 1 300 ? 12.227 -12.055 -20.953 1 98.62 300 LEU A CA 1
ATOM 2253 C C . LEU A 1 300 ? 12.328 -12.891 -19.688 1 98.62 300 LEU A C 1
ATOM 2255 O O . LEU A 1 300 ? 12.938 -12.469 -18.703 1 98.62 300 LEU A O 1
ATOM 2259 N N . ILE A 1 301 ? 11.648 -14.047 -19.672 1 98.62 301 ILE A N 1
ATOM 2260 C CA . ILE A 1 301 ? 11.727 -14.992 -18.562 1 98.62 301 ILE A CA 1
ATOM 2261 C C . ILE A 1 301 ? 12.055 -16.391 -19.109 1 98.62 301 ILE A C 1
ATOM 2263 O O . ILE A 1 301 ? 11.844 -16.672 -20.281 1 98.62 301 ILE A O 1
ATOM 2267 N N . HIS A 1 302 ? 12.539 -17.219 -18.188 1 98 302 HIS A N 1
ATOM 2268 C CA . HIS A 1 302 ? 13.008 -18.562 -18.547 1 98 302 HIS A CA 1
ATOM 2269 C C . HIS A 1 302 ? 12.391 -19.625 -17.641 1 98 302 HIS A C 1
ATOM 2271 O O . HIS A 1 302 ? 13.07 -20.156 -16.766 1 98 302 HIS A O 1
ATOM 2277 N N . PRO A 1 303 ? 11.18 -20.031 -17.922 1 98.06 303 PRO A N 1
ATOM 2278 C CA . PRO A 1 303 ? 10.445 -20.938 -17.062 1 98.06 303 PRO A CA 1
ATOM 2279 C C . PRO A 1 303 ? 11.141 -22.297 -16.906 1 98.06 303 PRO A C 1
ATOM 2281 O O . PRO A 1 303 ? 11.008 -22.953 -15.867 1 98.06 303 PRO A O 1
ATOM 2284 N N . GLU A 1 304 ? 11.891 -22.703 -17.906 1 96.81 304 GLU A N 1
ATOM 2285 C CA . GLU A 1 304 ? 12.555 -24.016 -17.906 1 96.81 304 GLU A CA 1
ATOM 2286 C C . GLU A 1 304 ? 13.531 -24.125 -16.75 1 96.81 304 GLU A C 1
ATOM 2288 O O . GLU A 1 304 ? 13.734 -25.219 -16.203 1 96.81 304 GLU A O 1
ATOM 2293 N N . ALA A 1 305 ? 14.062 -23.016 -16.312 1 96.88 305 ALA A N 1
ATOM 2294 C CA . ALA A 1 305 ? 15.055 -23 -15.258 1 96.88 305 ALA A CA 1
ATOM 2295 C C . ALA A 1 305 ? 14.453 -23.438 -13.93 1 96.88 305 ALA A C 1
ATOM 2297 O O . ALA A 1 305 ? 15.18 -23.828 -13.008 1 96.88 305 ALA A O 1
ATOM 2298 N N . LEU A 1 306 ? 13.117 -23.453 -13.812 1 98 306 LEU A N 1
ATOM 2299 C CA . LEU A 1 306 ? 12.469 -23.766 -12.547 1 98 306 LEU A CA 1
ATOM 2300 C C . LEU A 1 306 ? 12 -25.219 -12.531 1 98 306 LEU A C 1
ATOM 2302 O O . LEU A 1 306 ? 11.664 -25.766 -11.477 1 98 306 LEU A O 1
ATOM 2306 N N . ILE A 1 307 ? 11.898 -25.828 -13.719 1 97.94 307 ILE A N 1
ATOM 2307 C CA . ILE A 1 307 ? 11.383 -27.188 -13.812 1 97.94 307 ILE A CA 1
ATOM 2308 C C . ILE A 1 307 ? 12.477 -28.188 -13.406 1 97.94 307 ILE A C 1
ATOM 2310 O O . ILE A 1 307 ? 13.461 -28.359 -14.117 1 97.94 307 ILE A O 1
ATOM 2314 N N . THR A 1 308 ? 12.25 -28.859 -12.297 1 97.62 308 THR A N 1
ATOM 2315 C CA . THR A 1 308 ? 13.289 -29.766 -11.797 1 97.62 308 THR A CA 1
ATOM 2316 C C . THR A 1 308 ? 12.891 -31.219 -12.031 1 97.62 308 THR A C 1
ATOM 2318 O O . THR A 1 308 ? 13.75 -32.094 -12.117 1 97.62 308 THR A O 1
ATOM 2321 N N . HIS A 1 309 ? 11.594 -31.469 -12.086 1 97.94 309 HIS A N 1
ATOM 2322 C CA . HIS A 1 309 ? 11.102 -32.844 -12.25 1 97.94 309 HIS A CA 1
ATOM 2323 C C . HIS A 1 309 ? 9.945 -32.875 -13.25 1 97.94 309 HIS A C 1
ATOM 2325 O O . HIS A 1 309 ? 9.211 -31.906 -13.398 1 97.94 309 HIS A O 1
ATOM 2331 N N . CYS A 1 310 ? 9.852 -33.938 -13.922 1 98.12 310 CYS A N 1
ATOM 2332 C CA . CYS A 1 310 ? 8.719 -34.312 -14.758 1 98.12 310 CYS A CA 1
ATOM 2333 C C . CYS A 1 310 ? 8.375 -35.781 -14.586 1 98.12 310 CYS A C 1
ATOM 2335 O O . CYS A 1 310 ? 9.203 -36.656 -14.875 1 98.12 310 CYS A O 1
ATOM 2337 N N . MET A 1 311 ? 7.266 -36.031 -14.055 1 98.25 311 MET A N 1
ATOM 2338 C CA . MET A 1 311 ? 6.871 -37.375 -13.688 1 98.25 311 MET A CA 1
ATOM 2339 C C . MET A 1 311 ? 5.504 -37.719 -14.266 1 98.25 311 MET A C 1
ATOM 2341 O O . MET A 1 311 ? 4.691 -36.844 -14.523 1 98.25 311 MET A O 1
ATOM 2345 N N . PRO A 1 312 ? 5.238 -39.062 -14.469 1 98 312 PRO A N 1
ATOM 2346 C CA . PRO A 1 312 ? 3.906 -39.438 -14.953 1 98 312 PRO A CA 1
ATOM 2347 C C . PRO A 1 312 ? 2.814 -39.219 -13.914 1 98 312 PRO A C 1
ATOM 2349 O O . PRO A 1 312 ? 3.08 -39.281 -12.711 1 98 312 PRO A O 1
ATOM 2352 N N . LEU A 1 313 ? 1.618 -38.938 -14.352 1 97.75 313 LEU A N 1
ATOM 2353 C CA . LEU A 1 313 ? 0.476 -38.688 -13.484 1 97.75 313 LEU A CA 1
ATOM 2354 C C . LEU A 1 313 ? 0.309 -39.812 -12.461 1 97.75 313 LEU A C 1
ATOM 2356 O O . LEU A 1 313 ? -0.07 -39.562 -11.32 1 97.75 313 LEU A O 1
ATOM 2360 N N . GLU A 1 314 ? 0.648 -41.031 -12.859 1 96.31 314 GLU A N 1
ATOM 2361 C CA . GLU A 1 314 ? 0.486 -42.219 -12.016 1 96.31 314 GLU A CA 1
ATOM 2362 C C . GLU A 1 314 ? 1.354 -42.125 -10.766 1 96.31 314 GLU A C 1
ATOM 2364 O O . GLU A 1 314 ? 1.094 -42.812 -9.766 1 96.31 314 GLU A O 1
ATOM 2369 N N . GLN A 1 315 ? 2.33 -41.281 -10.82 1 97.38 315 GLN A N 1
ATOM 2370 C CA . GLN A 1 315 ? 3.262 -41.125 -9.711 1 97.38 315 GLN A CA 1
ATOM 2371 C C . GLN A 1 315 ? 2.98 -39.844 -8.914 1 97.38 315 GLN A C 1
ATOM 2373 O O . GLN A 1 315 ? 3.879 -39.312 -8.281 1 97.38 315 GLN A O 1
ATOM 2378 N N . VAL A 1 316 ? 1.775 -39.375 -8.977 1 97.69 316 VAL A N 1
ATOM 2379 C CA . VAL A 1 316 ? 1.402 -38.094 -8.391 1 97.69 316 VAL A CA 1
ATOM 2380 C C . VAL A 1 316 ? 1.708 -38.094 -6.895 1 97.69 316 VAL A C 1
ATOM 2382 O O . VAL A 1 316 ? 2.145 -37.094 -6.34 1 97.69 316 VAL A O 1
ATOM 2385 N N . LYS A 1 317 ? 1.51 -39.188 -6.172 1 96.31 317 LYS A N 1
ATOM 2386 C CA . LYS A 1 317 ? 1.784 -39.25 -4.742 1 96.31 317 LYS A CA 1
ATOM 2387 C C . LYS A 1 317 ? 3.271 -39.062 -4.457 1 96.31 317 LYS A C 1
ATOM 2389 O O . LYS A 1 317 ? 3.65 -38.281 -3.584 1 96.31 317 LYS A O 1
ATOM 2394 N N . GLU A 1 318 ? 4.008 -39.781 -5.184 1 96.69 318 GLU A N 1
ATOM 2395 C CA . GLU A 1 318 ? 5.453 -39.625 -5.062 1 96.69 318 GLU A CA 1
ATOM 2396 C C . GLU A 1 318 ? 5.898 -38.219 -5.418 1 96.69 318 GLU A C 1
ATOM 2398 O O . GLU A 1 318 ? 6.75 -37.625 -4.738 1 96.69 318 GLU A O 1
ATOM 2403 N N . ALA A 1 319 ? 5.355 -37.688 -6.492 1 97.25 319 ALA A N 1
ATOM 2404 C CA . ALA A 1 319 ? 5.684 -36.344 -6.945 1 97.25 319 ALA A CA 1
ATOM 2405 C C . ALA A 1 319 ? 5.363 -35.312 -5.863 1 97.25 319 ALA A C 1
ATOM 2407 O O . ALA A 1 319 ? 6.16 -34.406 -5.605 1 97.25 319 ALA A O 1
ATOM 2408 N N . MET A 1 320 ? 4.219 -35.438 -5.246 1 95.81 320 MET A N 1
ATOM 2409 C CA . MET A 1 320 ? 3.805 -34.531 -4.184 1 95.81 320 MET A CA 1
ATOM 2410 C C . MET A 1 320 ? 4.746 -34.625 -2.988 1 95.81 320 MET A C 1
ATOM 2412 O O . MET A 1 320 ? 5.055 -33.625 -2.352 1 95.81 320 MET A O 1
ATOM 2416 N N . GLU A 1 321 ? 5.227 -35.812 -2.688 1 95.44 321 GLU A N 1
ATOM 2417 C CA . GLU A 1 321 ? 6.172 -36 -1.593 1 95.44 321 GLU A CA 1
ATOM 2418 C C . GLU A 1 321 ? 7.508 -35.344 -1.888 1 95.44 321 GLU A C 1
ATOM 2420 O O . GLU A 1 321 ? 8.086 -34.688 -1.013 1 95.44 321 GLU A O 1
ATOM 2425 N N . ILE A 1 322 ? 7.91 -35.531 -3.074 1 96.31 322 ILE A N 1
ATOM 2426 C CA . ILE A 1 322 ? 9.148 -34.875 -3.488 1 96.31 322 ILE A CA 1
ATOM 2427 C C . ILE A 1 322 ? 9.008 -33.375 -3.375 1 96.31 322 ILE A C 1
ATOM 2429 O O . ILE A 1 322 ? 9.859 -32.688 -2.783 1 96.31 322 ILE A O 1
ATOM 2433 N N . PHE A 1 323 ? 7.957 -32.844 -3.85 1 95.81 323 PHE A N 1
ATOM 2434 C CA . PHE A 1 323 ? 7.699 -31.422 -3.838 1 95.81 323 PHE A CA 1
ATOM 2435 C C . PHE A 1 323 ? 7.664 -30.891 -2.41 1 95.81 323 PHE A C 1
ATOM 2437 O O . PHE A 1 323 ? 8.227 -29.828 -2.121 1 95.81 323 PHE A O 1
ATOM 2444 N N . ALA A 1 324 ? 7.074 -31.594 -1.538 1 93 324 ALA A N 1
ATOM 2445 C CA . ALA A 1 324 ? 6.852 -31.1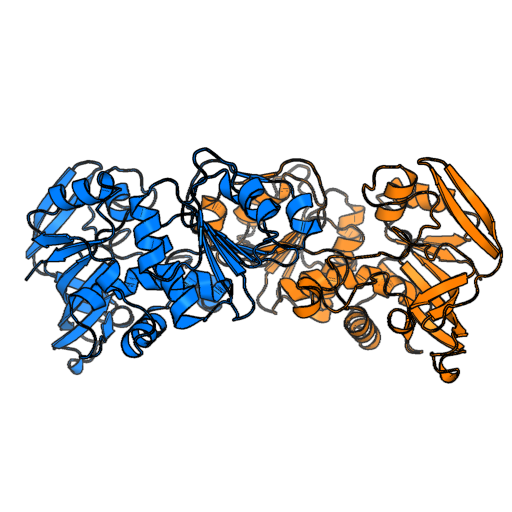56 -0.166 1 93 324 ALA A CA 1
ATOM 2446 C C . ALA A 1 324 ? 8.133 -31.266 0.663 1 93 324 ALA A C 1
ATOM 2448 O O . ALA A 1 324 ? 8.359 -30.469 1.574 1 93 324 ALA A O 1
ATOM 2449 N N . ASN A 1 325 ? 8.992 -32.219 0.304 1 93.25 325 ASN A N 1
ATOM 2450 C CA . ASN A 1 325 ? 10.023 -32.562 1.273 1 93.25 325 ASN A CA 1
ATOM 2451 C C . ASN A 1 325 ? 11.422 -32.281 0.74 1 93.25 325 ASN A C 1
ATOM 2453 O O . ASN A 1 325 ? 12.367 -32.156 1.515 1 93.25 325 ASN A O 1
ATOM 2457 N N . ASP A 1 326 ? 11.523 -32.25 -0.559 1 92.62 326 ASP A N 1
ATOM 2458 C CA . ASP A 1 326 ? 12.852 -32 -1.118 1 92.62 326 ASP A CA 1
ATOM 2459 C C . ASP A 1 326 ? 13.055 -30.531 -1.396 1 92.62 326 ASP A C 1
ATOM 2461 O O . ASP A 1 326 ? 13.055 -30.094 -2.553 1 92.62 326 ASP A O 1
ATOM 2465 N N . ARG A 1 327 ? 13.562 -29.844 -0.521 1 86.12 327 ARG A N 1
ATOM 2466 C CA . ARG A 1 327 ? 13.703 -28.391 -0.61 1 86.12 327 ARG A CA 1
ATOM 2467 C C . ARG A 1 327 ? 15.016 -28.016 -1.294 1 86.12 327 ARG A C 1
ATOM 2469 O O . ARG A 1 327 ? 15.18 -26.875 -1.735 1 86.12 327 ARG A O 1
ATOM 2476 N N . LYS A 1 328 ? 15.781 -28.844 -1.391 1 89.69 328 LYS A N 1
ATOM 2477 C CA . LYS A 1 328 ? 17.109 -28.547 -1.901 1 89.69 328 LYS A CA 1
ATOM 2478 C C . LYS A 1 328 ? 17.188 -28.734 -3.414 1 89.69 328 LYS A C 1
ATOM 2480 O O . LYS A 1 328 ? 17.781 -27.922 -4.121 1 89.69 328 LYS A O 1
ATOM 2485 N N . THR A 1 329 ? 16.484 -29.719 -3.826 1 91.69 329 THR A N 1
ATOM 2486 C CA . THR A 1 329 ? 16.719 -30.047 -5.227 1 91.69 329 THR A CA 1
ATOM 2487 C C . THR A 1 329 ? 15.43 -29.875 -6.039 1 91.69 329 THR A C 1
ATOM 2489 O O . THR A 1 329 ? 15.469 -29.891 -7.273 1 91.69 329 THR A O 1
ATOM 2492 N N . CYS A 1 330 ? 14.359 -29.703 -5.355 1 96 330 CYS A N 1
ATOM 2493 C CA . CYS A 1 330 ? 13.07 -29.609 -6.039 1 96 330 CYS A CA 1
ATOM 2494 C C . CYS A 1 330 ? 12.578 -28.172 -6.07 1 96 330 CYS A C 1
ATOM 2496 O O . CYS A 1 330 ? 12.625 -27.469 -5.059 1 96 330 CYS A O 1
ATOM 2498 N N . CYS A 1 331 ? 12.148 -27.703 -7.211 1 96.12 331 CYS A N 1
ATOM 2499 C CA . CYS A 1 331 ? 11.5 -26.406 -7.367 1 96.12 331 CYS A CA 1
ATOM 2500 C C . CYS A 1 331 ? 10.109 -26.547 -7.973 1 96.12 331 CYS A C 1
ATOM 2502 O O . CYS A 1 331 ? 9.109 -26.469 -7.262 1 96.12 331 CYS A O 1
ATOM 2504 N N . LYS A 1 332 ? 10.062 -26.953 -9.219 1 97.69 332 LYS A N 1
ATOM 2505 C CA . LYS A 1 332 ? 8.781 -27.234 -9.867 1 97.69 332 LYS A CA 1
ATOM 2506 C C . LYS A 1 332 ? 8.727 -28.672 -10.375 1 97.69 332 LYS A C 1
ATOM 2508 O O . LYS A 1 332 ? 9.672 -29.156 -11.008 1 97.69 332 LYS A O 1
ATOM 2513 N N . VAL A 1 333 ? 7.629 -29.312 -10.07 1 98.38 333 VAL A N 1
ATOM 2514 C CA . VAL A 1 333 ? 7.371 -30.672 -10.555 1 98.38 333 VAL A CA 1
ATOM 2515 C C . VAL A 1 333 ? 6.199 -30.641 -11.539 1 98.38 333 VAL A C 1
ATOM 2517 O O . VAL A 1 333 ? 5.117 -30.156 -11.211 1 98.38 333 VAL A O 1
ATOM 2520 N N . LEU A 1 334 ? 6.422 -31.141 -12.719 1 98.5 334 LEU A N 1
ATOM 2521 C CA . LEU A 1 334 ? 5.359 -31.312 -13.703 1 98.5 334 LEU A CA 1
ATOM 2522 C C . LEU A 1 334 ? 4.883 -32.75 -13.75 1 98.5 334 LEU A C 1
ATOM 2524 O O . LEU A 1 334 ? 5.68 -33.688 -13.594 1 98.5 334 LEU A O 1
ATOM 2528 N N . LEU A 1 335 ? 3.652 -32.906 -13.891 1 98.62 335 LEU A N 1
ATOM 2529 C CA . LEU A 1 335 ? 3.039 -34.188 -14.18 1 98.62 335 LEU A CA 1
ATOM 2530 C C . LEU A 1 335 ? 2.738 -34.312 -15.672 1 98.62 335 LEU A C 1
ATOM 2532 O O . LEU A 1 335 ? 2.158 -33.406 -16.281 1 98.62 335 LEU A O 1
ATOM 2536 N N . GLN A 1 336 ? 3.123 -35.406 -16.203 1 98.19 336 GLN A N 1
ATOM 2537 C CA . GLN A 1 336 ? 2.834 -35.688 -17.594 1 98.19 336 GLN A CA 1
ATOM 2538 C C . GLN A 1 336 ? 1.618 -36.625 -17.719 1 98.19 336 GLN A C 1
ATOM 2540 O O . GLN A 1 336 ? 1.572 -37.688 -17.109 1 98.19 336 GLN A O 1
ATOM 2545 N N . LEU A 1 337 ? 0.513 -36.312 -18.328 1 95.25 337 LEU A N 1
ATOM 2546 C CA . LEU A 1 337 ? -0.714 -37.094 -18.484 1 95.25 337 LEU A CA 1
ATOM 2547 C C . LEU A 1 337 ? -0.733 -37.844 -19.812 1 95.25 337 LEU A C 1
ATOM 2549 O O . LEU A 1 337 ? -1.373 -38.875 -19.938 1 95.25 337 LEU A O 1
ATOM 2553 N N . GLY A 1 338 ? -0.079 -37.312 -21.078 1 75.44 338 GLY A N 1
ATOM 2554 C CA . GLY A 1 338 ? 0.001 -38 -22.359 1 75.44 338 GLY A CA 1
ATOM 2555 C C . GLY A 1 338 ? 1.272 -38.812 -22.531 1 75.44 338 GLY A C 1
ATOM 2556 O O . GLY A 1 338 ? 2.246 -38.594 -21.797 1 75.44 338 GLY A O 1
ATOM 2557 N N . MET B 1 1 ? 11.781 40.688 18.344 1 95 1 MET B N 1
ATOM 2558 C CA . MET B 1 1 ? 10.539 40.031 17.938 1 95 1 MET B CA 1
ATOM 2559 C C . MET B 1 1 ? 10.109 39 18.969 1 95 1 MET B C 1
ATOM 2561 O O . MET B 1 1 ? 10.938 38.5 19.734 1 95 1 MET B O 1
ATOM 2565 N N . ARG B 1 2 ? 8.812 38.75 19.078 1 95.81 2 ARG B N 1
ATOM 2566 C CA . ARG B 1 2 ? 8.312 37.719 19.969 1 95.81 2 ARG B CA 1
ATOM 2567 C C . ARG B 1 2 ? 8.438 36.344 19.328 1 95.81 2 ARG B C 1
ATOM 2569 O O . ARG B 1 2 ? 8.109 36.156 18.156 1 95.81 2 ARG B O 1
ATOM 2576 N N . SER B 1 3 ? 8.984 35.406 20.062 1 97.69 3 SER B N 1
ATOM 2577 C CA . SER B 1 3 ? 9.055 34 19.641 1 97.69 3 SER B CA 1
ATOM 2578 C C . SER B 1 3 ? 8.641 33.062 20.781 1 97.69 3 SER B C 1
ATOM 2580 O O . SER B 1 3 ? 8.984 33.281 21.938 1 97.69 3 SER B O 1
ATOM 2582 N N . VAL B 1 4 ? 7.844 32.125 20.438 1 98.12 4 VAL B N 1
ATOM 2583 C CA . VAL B 1 4 ? 7.492 31.062 21.391 1 98.12 4 VAL B CA 1
ATOM 2584 C C . VAL B 1 4 ? 8.562 29.969 21.375 1 98.12 4 VAL B C 1
ATOM 2586 O O . VAL B 1 4 ? 8.672 29.219 20.406 1 98.12 4 VAL B O 1
ATOM 2589 N N . ILE B 1 5 ? 9.305 29.797 22.453 1 97.44 5 ILE B N 1
ATOM 2590 C CA . ILE B 1 5 ? 10.438 28.875 22.531 1 97.44 5 ILE B CA 1
ATOM 2591 C C . ILE B 1 5 ? 10.148 27.781 23.547 1 97.44 5 ILE B C 1
ATOM 2593 O O . ILE B 1 5 ? 9.805 28.062 24.703 1 97.44 5 ILE B O 1
ATOM 2597 N N . VAL B 1 6 ? 10.195 26.547 23.078 1 96.94 6 VAL B N 1
ATOM 2598 C CA . VAL B 1 6 ? 10.297 25.438 24 1 96.94 6 VAL B CA 1
ATOM 2599 C C . VAL B 1 6 ? 11.766 25.141 24.312 1 96.94 6 VAL B C 1
ATOM 2601 O O . VAL B 1 6 ? 12.484 24.594 23.469 1 96.94 6 VAL B O 1
ATOM 2604 N N . LYS B 1 7 ? 12.148 25.484 25.469 1 95.94 7 LYS B N 1
ATOM 2605 C CA . LYS B 1 7 ? 13.539 25.312 25.859 1 95.94 7 LYS B CA 1
ATOM 2606 C C . LYS B 1 7 ? 13.867 23.844 26.109 1 95.94 7 LYS B C 1
ATOM 2608 O O . LYS B 1 7 ? 14.914 23.359 25.672 1 95.94 7 LYS B O 1
ATOM 2613 N N . GLU B 1 8 ? 13.047 23.234 26.828 1 94.62 8 GLU B N 1
ATOM 2614 C CA . GLU B 1 8 ? 12.992 21.797 27.141 1 94.62 8 GLU B CA 1
ATOM 2615 C C . GLU B 1 8 ? 11.562 21.359 27.422 1 94.62 8 GLU B C 1
ATOM 2617 O O . GLU B 1 8 ? 10.664 22.188 27.547 1 94.62 8 GLU B O 1
ATOM 2622 N N . PRO B 1 9 ? 11.375 20.078 27.406 1 93.44 9 PRO B N 1
ATOM 2623 C CA . PRO B 1 9 ? 10.008 19.625 27.656 1 93.44 9 PRO B CA 1
ATOM 2624 C C . PRO B 1 9 ? 9.367 20.297 28.875 1 93.44 9 PRO B C 1
ATOM 2626 O O . PRO B 1 9 ? 9.992 20.375 29.938 1 93.44 9 PRO B O 1
ATOM 2629 N N . GLY B 1 10 ? 8.219 20.875 28.594 1 93.81 10 GLY B N 1
ATOM 2630 C CA . GLY B 1 10 ? 7.461 21.469 29.688 1 93.81 10 GLY B CA 1
ATOM 2631 C C . GLY B 1 10 ? 7.797 22.938 29.906 1 93.81 10 GLY B C 1
ATOM 2632 O O . GLY B 1 10 ? 7.133 23.609 30.688 1 93.81 10 GLY B O 1
ATOM 2633 N N . GLN B 1 11 ? 8.734 23.438 29.234 1 95.81 11 GLN B N 1
ATOM 2634 C CA . GLN B 1 11 ? 9.141 24.828 29.422 1 95.81 11 GLN B CA 1
ATOM 2635 C C . GLN B 1 11 ? 8.945 25.641 28.141 1 95.81 11 GLN B C 1
ATOM 2637 O O . GLN B 1 11 ? 9.859 25.75 27.328 1 95.81 11 GLN B O 1
ATOM 2642 N N . LEU B 1 12 ? 7.82 26.25 28.078 1 96.25 12 LEU B N 1
ATOM 2643 C CA . LEU B 1 12 ? 7.457 27.125 26.969 1 96.25 12 LEU B CA 1
ATOM 2644 C C . LEU B 1 12 ? 7.438 28.594 27.422 1 96.25 12 LEU B C 1
ATOM 2646 O O . LEU B 1 12 ? 6.793 28.922 28.406 1 96.25 12 LEU B O 1
ATOM 2650 N N . ASN B 1 13 ? 8.211 29.375 26.734 1 95.94 13 ASN B N 1
ATOM 2651 C CA . ASN B 1 13 ? 8.25 30.797 27.062 1 95.94 13 ASN B CA 1
ATOM 2652 C C . ASN B 1 13 ? 8.18 31.656 25.797 1 95.94 13 ASN B C 1
ATOM 2654 O O . ASN B 1 13 ? 8.625 31.234 24.719 1 95.94 13 ASN B O 1
ATOM 2658 N N . ILE B 1 14 ? 7.582 32.812 25.938 1 96.69 14 ILE B N 1
ATOM 2659 C CA . ILE B 1 14 ? 7.668 33.812 24.891 1 96.69 14 ILE B CA 1
ATOM 2660 C C . ILE B 1 14 ? 8.875 34.719 25.141 1 96.69 14 ILE B C 1
ATOM 2662 O O . ILE B 1 14 ? 8.977 35.344 26.203 1 96.69 14 ILE B O 1
ATOM 2666 N N . ALA B 1 15 ? 9.758 34.688 24.25 1 96.12 15 ALA B N 1
ATOM 2667 C CA . ALA B 1 15 ? 10.984 35.469 24.422 1 96.12 15 ALA B CA 1
ATOM 2668 C C . ALA B 1 15 ? 11.125 36.531 23.328 1 96.12 15 ALA B C 1
ATOM 2670 O O . ALA B 1 15 ? 10.539 36.406 22.25 1 96.12 15 ALA B O 1
ATOM 2671 N N . SER B 1 16 ? 11.898 37.562 23.672 1 96.38 16 SER B N 1
ATOM 2672 C CA . SER B 1 16 ? 12.297 38.562 22.688 1 96.38 16 SER B CA 1
ATOM 2673 C C . SER B 1 16 ? 13.602 38.188 22 1 96.38 16 SER B C 1
ATOM 2675 O O . SER B 1 16 ? 14.609 37.938 22.672 1 96.38 16 SER B O 1
ATOM 2677 N N . ARG B 1 17 ? 13.516 38.094 20.719 1 95.94 17 ARG B N 1
ATOM 2678 C CA . ARG B 1 17 ? 14.68 37.688 19.922 1 95.94 17 ARG B CA 1
ATOM 2679 C C . ARG B 1 17 ? 14.938 38.719 18.797 1 95.94 17 ARG B C 1
ATOM 2681 O O . ARG B 1 17 ? 14.039 39.469 18.422 1 95.94 17 ARG B O 1
ATOM 2688 N N . PRO B 1 18 ? 16.219 38.719 18.359 1 96.81 18 PRO B N 1
ATOM 2689 C CA . PRO B 1 18 ? 16.469 39.562 17.188 1 96.81 18 PRO B CA 1
ATOM 2690 C C . PRO B 1 18 ? 15.703 39.125 15.953 1 96.81 18 PRO B C 1
ATOM 2692 O O . PRO B 1 18 ? 15.469 37.906 15.766 1 96.81 18 PRO B O 1
ATOM 2695 N N . VAL B 1 19 ? 15.305 40.094 15.18 1 97.69 19 VAL B N 1
ATOM 2696 C CA . VAL B 1 19 ? 14.68 39.75 13.898 1 97.69 19 VAL B CA 1
ATOM 2697 C C . VAL B 1 19 ? 15.672 39.031 13.008 1 97.69 19 VAL B C 1
ATOM 2699 O O . VAL B 1 19 ? 16.781 39.531 12.789 1 97.69 19 VAL B O 1
ATOM 2702 N N . PRO B 1 20 ? 15.344 37.906 12.531 1 97.38 20 PRO B N 1
ATOM 2703 C CA . PRO B 1 20 ? 16.297 37.156 11.711 1 97.38 20 PRO B CA 1
ATOM 2704 C C . PRO B 1 20 ? 16.5 37.75 10.328 1 97.38 20 PRO B C 1
ATOM 2706 O O . PRO B 1 20 ? 15.594 38.375 9.789 1 97.38 20 PRO B O 1
ATOM 2709 N N . VAL B 1 21 ? 17.656 37.594 9.805 1 97.94 21 VAL B N 1
ATOM 2710 C CA . VAL B 1 21 ? 18 38 8.445 1 97.94 21 VAL B CA 1
ATOM 2711 C C . VAL B 1 21 ? 17.969 36.781 7.523 1 97.94 21 VAL B C 1
ATOM 2713 O O . VAL B 1 21 ? 18.562 35.75 7.836 1 97.94 21 VAL B O 1
ATOM 2716 N N . PRO B 1 22 ? 17.25 36.906 6.426 1 98.44 22 PRO B N 1
ATOM 2717 C CA . PRO B 1 22 ? 17.172 35.75 5.551 1 98.44 22 PRO B CA 1
ATOM 2718 C C . PRO B 1 22 ? 18.5 35.406 4.898 1 98.44 22 PRO B C 1
ATOM 2720 O O . PRO B 1 22 ? 19.266 36.312 4.527 1 98.44 22 PRO B O 1
ATOM 2723 N N . GLY B 1 23 ? 18.844 34.125 4.832 1 98.19 23 GLY B N 1
ATOM 2724 C CA . GLY B 1 23 ? 19.984 33.656 4.051 1 98.19 23 GLY B CA 1
ATOM 2725 C C . GLY B 1 23 ? 19.828 33.906 2.562 1 98.19 23 GLY B C 1
ATOM 2726 O O . GLY B 1 23 ? 18.766 34.344 2.107 1 98.19 23 GLY B O 1
ATOM 2727 N N . SER B 1 24 ? 20.844 33.562 1.761 1 98.31 24 SER B N 1
ATOM 2728 C CA . SER B 1 24 ? 20.922 33.906 0.348 1 98.31 24 SER B CA 1
ATOM 2729 C C . SER B 1 24 ? 19.734 33.375 -0.43 1 98.31 24 SER B C 1
ATOM 2731 O O . SER B 1 24 ? 19.25 34.031 -1.365 1 98.31 24 SER B O 1
ATOM 2733 N N . HIS B 1 25 ? 19.188 32.219 -0.028 1 98.44 25 HIS B N 1
ATOM 2734 C CA . HIS B 1 25 ? 18.109 31.609 -0.771 1 98.44 25 HIS B CA 1
ATOM 2735 C C . HIS B 1 25 ? 16.828 31.547 0.058 1 98.44 25 HIS B C 1
ATOM 2737 O O . HIS B 1 25 ? 15.961 30.703 -0.186 1 98.44 25 HIS B O 1
ATOM 2743 N N . GLU B 1 26 ? 16.688 32.469 0.993 1 98.75 26 GLU B N 1
ATOM 2744 C CA . GLU B 1 26 ? 15.562 32.438 1.922 1 98.75 26 GLU B CA 1
ATOM 2745 C C . GLU B 1 26 ? 14.734 33.719 1.804 1 98.75 26 GLU B C 1
ATOM 2747 O O . GLU B 1 26 ? 15.188 34.719 1.212 1 98.75 26 GLU B O 1
ATOM 2752 N N . VAL B 1 27 ? 13.57 33.688 2.293 1 98.88 27 VAL B N 1
ATOM 2753 C CA . VAL B 1 27 ? 12.734 34.875 2.533 1 98.88 27 VAL B CA 1
ATOM 2754 C C . VAL B 1 27 ? 12.398 34.969 4.02 1 98.88 27 VAL B C 1
ATOM 2756 O O . VAL B 1 27 ? 12.398 33.938 4.73 1 98.88 27 VAL B O 1
ATOM 2759 N N . ARG B 1 28 ? 12.18 36.125 4.457 1 98.81 28 ARG B N 1
ATOM 2760 C CA . ARG B 1 28 ? 11.625 36.344 5.785 1 98.81 28 ARG B CA 1
ATOM 2761 C C . ARG B 1 28 ? 10.125 36.656 5.707 1 98.81 28 ARG B C 1
ATOM 2763 O O . ARG B 1 28 ? 9.695 37.469 4.895 1 98.81 28 ARG B O 1
ATOM 2770 N N . VAL B 1 29 ? 9.406 35.938 6.441 1 98.81 29 VAL B N 1
ATOM 2771 C CA . VAL B 1 29 ? 7.953 36.094 6.473 1 98.81 29 VAL B CA 1
ATOM 2772 C C . VAL B 1 29 ? 7.531 36.812 7.758 1 98.81 29 VAL B C 1
ATOM 2774 O O . VAL B 1 29 ? 7.898 36.375 8.859 1 98.81 29 VAL B O 1
ATOM 2777 N N . LYS B 1 30 ? 6.887 37.938 7.637 1 98.81 30 LYS B N 1
ATOM 2778 C CA . LYS B 1 30 ? 6.168 38.5 8.758 1 98.81 30 LYS B CA 1
ATOM 2779 C C . LYS B 1 30 ? 4.859 37.781 9.023 1 98.81 30 LYS B C 1
ATOM 2781 O O . LYS B 1 30 ? 3.891 37.938 8.273 1 98.81 30 LYS B O 1
ATOM 2786 N N . ILE B 1 31 ? 4.82 37.062 10.102 1 98.81 31 ILE B N 1
ATOM 2787 C CA . ILE B 1 31 ? 3.762 36.062 10.297 1 98.81 31 ILE B CA 1
ATOM 2788 C C . ILE B 1 31 ? 2.512 36.75 10.844 1 98.81 31 ILE B C 1
ATOM 2790 O O . ILE B 1 31 ? 2.596 37.562 11.773 1 98.81 31 ILE B O 1
ATOM 2794 N N . ALA B 1 32 ? 1.422 36.469 10.211 1 98.62 32 ALA B N 1
ATOM 2795 C CA . ALA B 1 32 ? 0.141 37 10.641 1 98.62 32 ALA B CA 1
ATOM 2796 C C . ALA B 1 32 ? -0.634 36 11.492 1 98.62 32 ALA B C 1
ATOM 2798 O O . ALA B 1 32 ? -1.222 36.375 12.516 1 98.62 32 ALA B O 1
ATOM 2799 N N . PHE B 1 33 ? -0.667 34.75 11.047 1 98.69 33 PHE B N 1
ATOM 2800 C CA . PHE B 1 33 ? -1.361 33.688 11.75 1 98.69 33 PHE B CA 1
ATOM 2801 C C . PHE B 1 33 ? -0.535 32.406 11.742 1 98.69 33 PHE B C 1
ATOM 2803 O O . PHE B 1 33 ? 0.228 32.156 10.805 1 98.69 33 PHE B O 1
ATOM 2810 N N . ALA B 1 34 ? -0.655 31.656 12.773 1 98.62 34 ALA B N 1
ATOM 2811 C CA . ALA B 1 34 ? -0.1 30.297 12.875 1 98.62 34 ALA B CA 1
ATOM 2812 C C . ALA B 1 34 ? -1.116 29.328 13.469 1 98.62 34 ALA B C 1
ATOM 2814 O O . ALA B 1 34 ? -1.982 29.734 14.25 1 98.62 34 ALA B O 1
ATOM 2815 N N . GLY B 1 35 ? -1.055 28.109 13.008 1 98.31 35 GLY B N 1
ATOM 2816 C CA . GLY B 1 35 ? -1.953 27.109 13.539 1 98.31 35 GLY B CA 1
ATOM 2817 C C . GLY B 1 35 ? -1.273 26.141 14.5 1 98.31 35 GLY B C 1
ATOM 2818 O O . GLY B 1 35 ? -0.116 25.766 14.297 1 98.31 35 GLY B O 1
ATOM 2819 N N . ILE B 1 36 ? -2.016 25.734 15.539 1 97.88 36 ILE B N 1
ATOM 2820 C CA . ILE B 1 36 ? -1.503 24.75 16.484 1 97.88 36 ILE B CA 1
ATOM 2821 C C . ILE B 1 36 ? -1.817 23.344 16 1 97.88 36 ILE B C 1
ATOM 2823 O O . ILE B 1 36 ? -2.926 23.078 15.523 1 97.88 36 ILE B O 1
ATOM 2827 N N . CYS B 1 37 ? -0.895 22.484 16.031 1 95.5 37 CYS B N 1
ATOM 2828 C CA . CYS B 1 37 ? -1.036 21.078 15.68 1 95.5 37 CYS B CA 1
ATOM 2829 C C . CYS B 1 37 ? -0.695 20.188 16.875 1 95.5 37 CYS B C 1
ATOM 2831 O O . CYS B 1 37 ? -0.072 20.641 17.828 1 95.5 37 CYS B O 1
ATOM 2833 N N . GLY B 1 38 ? -1.186 18.922 16.812 1 92 38 GLY B N 1
ATOM 2834 C CA . GLY B 1 38 ? -0.822 17.969 17.859 1 92 38 GLY B CA 1
ATOM 2835 C C . GLY B 1 38 ? 0.677 17.828 18.031 1 92 38 GLY B C 1
ATOM 2836 O O . GLY B 1 38 ? 1.159 17.625 19.141 1 92 38 GLY B O 1
ATOM 2837 N N . SER B 1 39 ? 1.425 17.906 17 1 91.75 39 SER B N 1
ATOM 2838 C CA . SER B 1 39 ? 2.879 17.797 17.047 1 91.75 39 SER B CA 1
ATOM 2839 C C . SER B 1 39 ? 3.486 18.906 17.906 1 91.75 39 SER B C 1
ATOM 2841 O O . SER B 1 39 ? 4.492 18.688 18.594 1 91.75 39 SER B O 1
ATOM 2843 N N . ASP B 1 40 ? 2.936 20.094 17.922 1 95 40 ASP B N 1
ATOM 2844 C CA . ASP B 1 40 ? 3.408 21.172 18.766 1 95 40 ASP B CA 1
ATOM 2845 C C . ASP B 1 40 ? 3.242 20.828 20.25 1 95 40 ASP B C 1
ATOM 2847 O O . ASP B 1 40 ? 4.152 21.047 21.047 1 95 40 ASP B O 1
ATOM 2851 N N . VAL B 1 41 ? 2.072 20.266 20.5 1 93.44 41 VAL B N 1
ATOM 2852 C CA . VAL B 1 41 ? 1.771 19.859 21.875 1 93.44 41 VAL B CA 1
ATOM 2853 C C . VAL B 1 41 ? 2.74 18.75 22.312 1 93.44 41 VAL B C 1
ATOM 2855 O O . VAL B 1 41 ? 3.254 18.781 23.422 1 93.44 41 VAL B O 1
ATOM 2858 N N . HIS B 1 42 ? 3.002 17.844 21.406 1 92.06 42 HIS B N 1
ATOM 2859 C CA . HIS B 1 42 ? 3.908 16.734 21.719 1 92.06 42 HIS B CA 1
ATOM 2860 C C . HIS B 1 42 ? 5.328 17.234 21.953 1 92.06 42 HIS B C 1
ATOM 2862 O O . HIS B 1 42 ? 6.059 16.688 22.766 1 92.06 42 HIS B O 1
ATOM 2868 N N . ILE B 1 43 ? 5.762 18.203 21.203 1 93.25 43 ILE B N 1
ATOM 2869 C CA . ILE B 1 43 ? 7.078 18.797 21.406 1 93.25 43 ILE B CA 1
ATOM 2870 C C . ILE B 1 43 ? 7.129 19.469 22.781 1 93.25 43 ILE B C 1
ATOM 2872 O O . ILE B 1 43 ? 8.078 19.266 23.531 1 93.25 43 ILE B O 1
ATOM 2876 N N . TYR B 1 44 ? 6.086 20.172 23.125 1 94.69 44 TYR B N 1
ATOM 2877 C CA . TYR B 1 44 ? 6 20.859 24.406 1 94.69 44 TYR B CA 1
ATOM 2878 C C . TYR B 1 44 ? 6.051 19.859 25.562 1 94.69 44 TYR B C 1
ATOM 2880 O O . TYR B 1 44 ? 6.758 20.062 26.547 1 94.69 44 TYR B O 1
ATOM 2888 N N . GLN B 1 45 ? 5.414 18.719 25.297 1 92.5 45 GLN B N 1
ATOM 2889 C CA . GLN B 1 45 ? 5.301 17.719 26.359 1 92.5 45 GLN B CA 1
ATOM 2890 C C . GLN B 1 45 ? 6.504 16.781 26.359 1 92.5 45 GLN B C 1
ATOM 2892 O O . GLN B 1 45 ? 6.676 15.977 27.281 1 92.5 45 GLN B O 1
ATOM 2897 N N . GLY B 1 46 ? 7.352 16.828 25.391 1 88.75 46 GLY B N 1
ATOM 2898 C CA . GLY B 1 46 ? 8.555 16.016 25.312 1 88.75 46 GLY B CA 1
ATOM 2899 C C . GLY B 1 46 ? 8.312 14.641 24.734 1 88.75 46 GLY B C 1
ATOM 2900 O O . GLY B 1 46 ? 9.094 13.719 24.984 1 88.75 46 GLY B O 1
ATOM 2901 N N . HIS B 1 47 ? 7.219 14.5 23.969 1 84.31 47 HIS B N 1
ATOM 2902 C CA . HIS B 1 47 ? 6.855 13.188 23.438 1 84.31 47 HIS B CA 1
ATOM 2903 C C . HIS B 1 47 ? 7.18 13.094 21.953 1 84.31 47 HIS B C 1
ATOM 2905 O O . HIS B 1 47 ? 6.934 12.062 21.328 1 84.31 47 HIS B O 1
ATOM 2911 N N . ASN B 1 48 ? 7.699 14.125 21.359 1 81.44 48 ASN B N 1
ATOM 2912 C CA . ASN B 1 48 ? 8.109 14.102 19.953 1 81.44 48 ASN B CA 1
ATOM 2913 C C . ASN B 1 48 ? 9.57 13.68 19.812 1 81.44 48 ASN B C 1
ATOM 2915 O O . ASN B 1 48 ? 10.477 14.414 20.203 1 81.44 48 ASN B O 1
ATOM 2919 N N . PRO B 1 49 ? 9.828 12.539 19.219 1 76.38 49 PRO B N 1
ATOM 2920 C CA . PRO B 1 49 ? 11.188 12.016 19.188 1 76.38 49 PRO B CA 1
ATOM 2921 C C . PRO B 1 49 ? 12.086 12.742 18.203 1 76.38 49 PRO B C 1
ATOM 2923 O O . PRO B 1 49 ? 13.305 12.555 18.203 1 76.38 49 PRO B O 1
ATOM 2926 N N . PHE B 1 50 ? 11.633 13.727 17.547 1 79.25 50 PHE B N 1
ATOM 2927 C CA . PHE B 1 50 ? 12.398 14.32 16.469 1 79.25 50 PHE B CA 1
ATOM 2928 C C . PHE B 1 50 ? 12.789 15.758 16.797 1 79.25 50 PHE B C 1
ATOM 2930 O O . PHE B 1 50 ? 13.609 16.359 16.109 1 79.25 50 PHE B O 1
ATOM 2937 N N . ALA B 1 51 ? 12.148 16.25 17.828 1 85.75 51 ALA B N 1
ATOM 2938 C CA . ALA B 1 51 ? 12.352 17.672 18.125 1 85.75 51 ALA B CA 1
ATOM 2939 C C . ALA B 1 51 ? 13.734 17.922 18.703 1 85.75 51 ALA B C 1
ATOM 2941 O O . ALA B 1 51 ? 14.227 17.109 19.5 1 85.75 51 ALA B O 1
ATOM 2942 N N . LYS B 1 52 ? 14.336 18.984 18.297 1 87.69 52 LYS B N 1
ATOM 2943 C CA . LYS B 1 52 ? 15.562 19.484 18.891 1 87.69 52 LYS B CA 1
ATOM 2944 C C . LYS B 1 52 ? 15.297 20.719 19.75 1 87.69 52 LYS B C 1
ATOM 2946 O O . LYS B 1 52 ? 14.656 21.672 19.297 1 87.69 52 LYS B O 1
ATOM 2951 N N . TYR B 1 53 ? 15.797 20.688 20.922 1 92.5 53 TYR B N 1
ATOM 2952 C CA . TYR B 1 53 ? 15.586 21.812 21.828 1 92.5 53 TYR B CA 1
ATOM 2953 C C . TYR B 1 53 ? 16.844 22.672 21.953 1 92.5 53 TYR B C 1
ATOM 2955 O O . TYR B 1 53 ? 17.969 22.156 21.828 1 92.5 53 TYR B O 1
ATOM 2963 N N . PRO B 1 54 ? 16.766 24.047 22.25 1 94.94 54 PRO B N 1
ATOM 2964 C CA . PRO B 1 54 ? 15.516 24.797 22.234 1 94.94 54 PRO B CA 1
ATOM 2965 C C . PRO B 1 54 ? 14.93 24.969 20.828 1 94.94 54 PRO B C 1
ATOM 2967 O O . PRO B 1 54 ? 15.664 24.906 19.844 1 94.94 54 PRO B O 1
ATOM 2970 N N . ARG B 1 55 ? 13.609 25.109 20.781 1 95.62 55 ARG B N 1
ATOM 2971 C CA . ARG B 1 55 ? 12.953 25.172 19.484 1 95.62 55 ARG B CA 1
ATOM 2972 C C . ARG B 1 55 ? 11.82 26.188 19.484 1 95.62 55 ARG B C 1
ATOM 2974 O O . ARG B 1 55 ? 11.008 26.219 20.422 1 95.62 55 ARG B O 1
ATOM 2981 N N . VAL B 1 56 ? 11.93 27.125 18.5 1 97.44 56 VAL B N 1
ATOM 2982 C CA . VAL B 1 56 ? 10.703 27.844 18.172 1 97.44 56 VAL B CA 1
ATOM 2983 C C . VAL B 1 56 ? 9.742 26.922 17.422 1 97.44 56 VAL B C 1
ATOM 2985 O O . VAL B 1 56 ? 10.039 26.484 16.312 1 97.44 56 VAL B O 1
ATOM 2988 N N . ILE B 1 57 ? 8.602 26.656 18 1 97.19 57 ILE B N 1
ATOM 2989 C CA . ILE B 1 57 ? 7.715 25.656 17.438 1 97.19 57 ILE B CA 1
ATOM 2990 C C . ILE B 1 57 ? 6.734 26.312 16.469 1 97.19 57 ILE B C 1
ATOM 2992 O O . ILE B 1 57 ? 6.848 27.5 16.172 1 97.19 57 ILE B O 1
ATOM 2996 N N . GLY B 1 58 ? 5.867 25.453 15.867 1 97.5 58 GLY B N 1
ATOM 2997 C CA . GLY B 1 58 ? 4.871 25.906 14.906 1 97.5 58 GLY B CA 1
ATOM 2998 C C . GLY B 1 58 ? 5.262 25.641 13.469 1 97.5 58 GLY B C 1
ATOM 2999 O O . GLY B 1 58 ? 6.242 26.203 12.969 1 97.5 58 GLY B O 1
ATOM 3000 N N . HIS B 1 59 ? 4.461 24.828 12.789 1 97.81 59 HIS B N 1
ATOM 3001 C CA . HIS B 1 59 ? 4.809 24.516 11.406 1 97.81 59 HIS B CA 1
ATOM 3002 C C . HIS B 1 59 ? 3.674 24.875 10.461 1 97.81 59 HIS B C 1
ATOM 3004 O O . HIS B 1 59 ? 3.791 24.688 9.242 1 97.81 59 HIS B O 1
ATOM 3010 N N . GLU B 1 60 ? 2.596 25.344 10.953 1 98.44 60 GLU B N 1
ATOM 3011 C CA . GLU B 1 60 ? 1.464 25.859 10.18 1 98.44 60 GLU B CA 1
ATOM 3012 C C . GLU B 1 60 ? 1.366 27.375 10.273 1 98.44 60 GLU B C 1
ATOM 3014 O O . GLU B 1 60 ? 0.871 27.906 11.266 1 98.44 60 GLU B O 1
ATOM 3019 N N . PHE B 1 61 ? 1.833 28.031 9.156 1 98.62 61 PHE B N 1
ATOM 3020 C CA . PHE B 1 61 ? 1.73 29.469 9.344 1 98.62 61 PHE B CA 1
ATOM 3021 C C . PHE B 1 61 ? 1.681 30.188 8 1 98.62 61 PHE B C 1
ATOM 3023 O O . PHE B 1 61 ? 2.045 29.609 6.969 1 98.62 61 PHE B O 1
ATOM 3030 N N . PHE B 1 62 ? 1.134 31.375 8.07 1 98.62 62 PHE B N 1
ATOM 3031 C CA . PHE B 1 62 ? 0.893 32.312 6.973 1 98.62 62 PHE B CA 1
ATOM 3032 C C . PHE B 1 62 ? 1.384 33.688 7.328 1 98.62 62 PHE B C 1
ATOM 3034 O O . PHE B 1 62 ? 1.32 34.094 8.492 1 98.62 62 PHE B O 1
ATOM 3041 N N . GLY B 1 63 ? 1.854 34.406 6.293 1 98.75 63 GLY B N 1
ATOM 3042 C CA . GLY B 1 63 ? 2.256 35.781 6.484 1 98.75 63 GLY B CA 1
ATOM 3043 C C . GLY B 1 63 ? 2.617 36.5 5.191 1 98.75 63 GLY B C 1
ATOM 3044 O O . GLY B 1 63 ? 2.135 36.125 4.121 1 98.75 63 GLY B O 1
ATOM 3045 N N . ILE B 1 64 ? 3.352 37.594 5.395 1 98.75 64 ILE B N 1
ATOM 3046 C CA . ILE B 1 64 ? 3.76 38.438 4.273 1 98.75 64 ILE B CA 1
ATOM 3047 C C . ILE B 1 64 ? 5.281 38.438 4.16 1 98.75 64 ILE B C 1
ATOM 3049 O O . ILE B 1 64 ? 5.984 38.625 5.156 1 98.75 64 ILE B O 1
ATOM 3053 N N . VAL B 1 65 ? 5.746 38.25 2.916 1 98.88 65 VAL B N 1
ATOM 3054 C CA . VAL B 1 65 ? 7.184 38.344 2.705 1 98.88 65 VAL B CA 1
ATOM 3055 C C . VAL B 1 65 ? 7.613 39.812 2.877 1 98.88 65 VAL B C 1
ATOM 3057 O O . VAL B 1 65 ? 7.109 40.688 2.182 1 98.88 65 VAL B O 1
ATOM 3060 N N . ASP B 1 66 ? 8.547 40.031 3.793 1 98.62 66 ASP B N 1
ATOM 3061 C CA . ASP B 1 66 ? 8.945 41.438 3.982 1 98.62 66 ASP B CA 1
ATOM 3062 C C . ASP B 1 66 ? 10.43 41.625 3.684 1 98.62 66 ASP B C 1
ATOM 3064 O O . ASP B 1 66 ? 10.898 42.781 3.576 1 98.62 66 ASP B O 1
ATOM 3068 N N . ALA B 1 67 ? 11.211 40.531 3.605 1 98.75 67 ALA B N 1
ATOM 3069 C CA . ALA B 1 67 ? 12.617 40.594 3.219 1 98.75 67 ALA B CA 1
ATOM 3070 C C . ALA B 1 67 ? 13.008 39.344 2.434 1 98.75 67 ALA B C 1
ATOM 3072 O O . ALA B 1 67 ? 12.375 38.281 2.57 1 98.75 67 ALA B O 1
ATOM 3073 N N . VAL B 1 68 ? 14.016 39.5 1.557 1 98.75 68 VAL B N 1
ATOM 3074 C CA . VAL B 1 68 ? 14.477 38.375 0.746 1 98.75 68 VAL B CA 1
ATOM 3075 C C . VAL B 1 68 ? 16 38.312 0.771 1 98.75 68 VAL B C 1
ATOM 3077 O O . VAL B 1 68 ? 16.672 39.344 1.009 1 98.75 68 VAL B O 1
ATOM 3080 N N . GLY B 1 69 ? 16.516 37.125 0.616 1 98.44 69 GLY B N 1
ATOM 3081 C CA . GLY B 1 69 ? 17.953 36.938 0.472 1 98.44 69 GLY B CA 1
ATOM 3082 C C . GLY B 1 69 ? 18.469 37.406 -0.872 1 98.44 69 GLY B C 1
ATOM 3083 O O . GLY B 1 69 ? 17.688 37.719 -1.78 1 98.44 69 GLY B O 1
ATOM 3084 N N . GLU B 1 70 ? 19.812 37.344 -0.958 1 98.06 70 GLU B N 1
ATOM 3085 C CA . GLU B 1 70 ? 20.516 37.938 -2.104 1 98.06 70 GLU B CA 1
ATOM 3086 C C . GLU B 1 70 ? 20.156 37.188 -3.395 1 98.06 70 GLU B C 1
ATOM 3088 O O . GLU B 1 70 ? 20.156 37.781 -4.473 1 98.06 70 GLU B O 1
ATOM 3093 N N . GLN B 1 71 ? 19.828 35.906 -3.312 1 98.38 71 GLN B N 1
ATOM 3094 C CA . GLN B 1 71 ? 19.578 35.125 -4.504 1 98.38 71 GLN B CA 1
ATOM 3095 C C . GLN B 1 71 ? 18.078 34.938 -4.746 1 98.38 71 GLN B C 1
ATOM 3097 O O . GLN B 1 71 ? 17.672 34.062 -5.508 1 98.38 71 GLN B O 1
ATOM 3102 N N . VAL B 1 72 ? 17.266 35.688 -4.055 1 98.69 72 VAL B N 1
ATOM 3103 C CA . VAL B 1 72 ? 15.82 35.656 -4.223 1 98.69 72 VAL B CA 1
ATOM 3104 C C . VAL B 1 72 ? 15.336 36.969 -4.82 1 98.69 72 VAL B C 1
ATOM 3106 O O . VAL B 1 72 ? 15.812 38.031 -4.445 1 98.69 72 VAL B O 1
ATOM 3109 N N . SER B 1 73 ? 14.445 36.938 -5.781 1 98.44 73 SER B N 1
ATOM 3110 C CA . SER B 1 73 ? 13.922 38.125 -6.449 1 98.44 73 SER B CA 1
ATOM 3111 C C . SER B 1 73 ? 13.273 39.094 -5.449 1 98.44 73 SER B C 1
ATOM 3113 O O . SER B 1 73 ? 12.414 38.688 -4.66 1 98.44 73 SER B O 1
ATOM 3115 N N . PRO B 1 74 ? 13.531 40.344 -5.457 1 98.25 74 PRO B N 1
ATOM 3116 C CA . PRO B 1 74 ? 12.883 41.312 -4.59 1 98.25 74 PRO B CA 1
ATOM 3117 C C . PRO B 1 74 ? 11.398 41.5 -4.898 1 98.25 74 PRO B C 1
ATOM 3119 O O . PRO B 1 74 ? 10.656 42.062 -4.09 1 98.25 74 PRO B O 1
ATOM 3122 N N . ALA B 1 75 ? 11 41.031 -6.023 1 98.25 75 ALA B N 1
ATOM 3123 C CA . ALA B 1 75 ? 9.594 41.125 -6.418 1 98.25 75 ALA B CA 1
ATOM 3124 C C . ALA B 1 75 ? 8.695 40.375 -5.457 1 98.25 75 ALA B C 1
ATOM 3126 O O . ALA B 1 75 ? 7.484 40.562 -5.43 1 98.25 75 ALA B O 1
ATOM 3127 N N . ARG B 1 76 ? 9.297 39.5 -4.668 1 98.5 76 ARG B N 1
ATOM 3128 C CA . ARG B 1 76 ? 8.508 38.656 -3.766 1 98.5 76 ARG B CA 1
ATOM 3129 C C . ARG B 1 76 ? 8.125 39.438 -2.506 1 98.5 76 ARG B C 1
ATOM 3131 O O . ARG B 1 76 ? 7.258 39 -1.744 1 98.5 76 ARG B O 1
ATOM 3138 N N . ILE B 1 77 ? 8.781 40.562 -2.242 1 98.75 77 ILE B N 1
ATOM 3139 C CA . ILE B 1 77 ? 8.438 41.375 -1.081 1 98.75 77 ILE B CA 1
ATOM 3140 C C .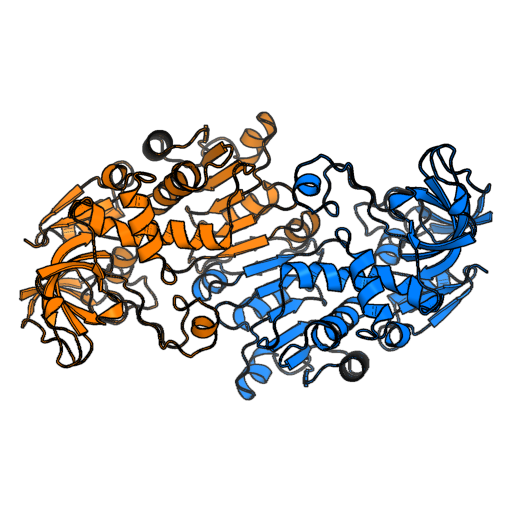 ILE B 1 77 ? 6.984 41.844 -1.19 1 98.75 77 ILE B C 1
ATOM 3142 O O . ILE B 1 77 ? 6.559 42.344 -2.238 1 98.75 77 ILE B O 1
ATOM 3146 N N . GLY B 1 78 ? 6.211 41.562 -0.145 1 98.62 78 GLY B N 1
ATOM 3147 C CA . GLY B 1 78 ? 4.805 41.938 -0.137 1 98.62 78 GLY B CA 1
ATOM 3148 C C . GLY B 1 78 ? 3.879 40.781 -0.448 1 98.62 78 GLY B C 1
ATOM 3149 O O . GLY B 1 78 ? 2.668 40.875 -0.231 1 98.62 78 GLY B O 1
ATOM 3150 N N . GLU B 1 79 ? 4.418 39.656 -0.88 1 98.44 79 GLU B N 1
ATOM 3151 C CA . GLU B 1 79 ? 3.617 38.5 -1.216 1 98.44 79 GLU B CA 1
ATOM 3152 C C . GLU B 1 79 ? 2.992 37.875 0.032 1 98.44 79 GLU B C 1
ATOM 3154 O O . GLU B 1 79 ? 3.643 37.781 1.074 1 98.44 79 GLU B O 1
ATOM 3159 N N . ARG B 1 80 ? 1.697 37.5 -0.102 1 98.75 80 ARG B N 1
ATOM 3160 C CA . ARG B 1 80 ? 1.042 36.625 0.874 1 98.75 80 ARG B CA 1
ATOM 3161 C C . ARG B 1 80 ? 1.47 35.188 0.693 1 98.75 80 ARG B C 1
ATOM 3163 O O . ARG B 1 80 ? 1.301 34.594 -0.385 1 98.75 80 ARG B O 1
ATOM 3170 N N . VAL B 1 81 ? 2.02 34.562 1.77 1 98.88 81 VAL B N 1
ATOM 3171 C CA . VAL B 1 81 ? 2.547 33.219 1.549 1 98.88 81 VAL B CA 1
ATOM 3172 C C . VAL B 1 81 ? 2.15 32.312 2.709 1 98.88 81 VAL B C 1
ATOM 3174 O O . VAL B 1 81 ? 2.086 32.75 3.859 1 98.88 81 VAL B O 1
ATOM 3177 N N . ALA B 1 82 ? 1.766 31.109 2.438 1 98.88 82 ALA B N 1
ATOM 3178 C CA . ALA B 1 82 ? 1.746 30 3.389 1 98.88 82 ALA B CA 1
ATOM 3179 C C . ALA B 1 82 ? 3.018 29.156 3.283 1 98.88 82 ALA B C 1
ATOM 3181 O O . ALA B 1 82 ? 3.535 28.938 2.186 1 98.88 82 ALA B O 1
ATOM 3182 N N . VAL B 1 83 ? 3.502 28.672 4.352 1 98.81 83 VAL B N 1
ATOM 3183 C CA . VAL B 1 83 ? 4.836 28.078 4.359 1 98.81 83 VAL B CA 1
ATOM 3184 C C . VAL B 1 83 ? 4.727 26.562 4.445 1 98.81 83 VAL B C 1
ATOM 3186 O O . VAL B 1 83 ? 4.098 26.031 5.363 1 98.81 83 VAL B O 1
ATOM 3189 N N . ASP B 1 84 ? 5.262 25.859 3.451 1 98.75 84 ASP B N 1
ATOM 3190 C CA . ASP B 1 84 ? 5.496 24.422 3.496 1 98.75 84 ASP B CA 1
ATOM 3191 C C . ASP B 1 84 ? 6.633 24.078 4.457 1 98.75 84 ASP B C 1
ATOM 3193 O O . ASP B 1 84 ? 7.781 24.453 4.23 1 98.75 84 ASP B O 1
ATOM 3197 N N . PRO B 1 85 ? 6.348 23.375 5.516 1 98.31 85 PRO B N 1
ATOM 3198 C CA . PRO B 1 85 ? 7.375 23.156 6.535 1 98.31 85 PRO B CA 1
ATOM 3199 C C . PRO B 1 85 ? 8.414 22.125 6.113 1 98.31 85 PRO B C 1
ATOM 3201 O O . PRO B 1 85 ? 9.422 21.938 6.801 1 98.31 85 PRO B O 1
ATOM 3204 N N . VAL B 1 86 ? 8.289 21.422 4.996 1 98.44 86 VAL B N 1
ATOM 3205 C CA . VAL B 1 86 ? 9.156 20.328 4.578 1 98.44 86 VAL B CA 1
ATOM 3206 C C . VAL B 1 86 ? 10.352 20.891 3.811 1 98.44 86 VAL B C 1
ATOM 3208 O O . VAL B 1 86 ? 10.188 21.531 2.773 1 98.44 86 VAL B O 1
ATOM 3211 N N . VAL B 1 87 ? 11.484 20.703 4.332 1 98.06 87 VAL B N 1
ATOM 3212 C CA . VAL B 1 87 ? 12.742 21.031 3.66 1 98.06 87 VAL B CA 1
ATOM 3213 C C . VAL B 1 87 ? 13.492 19.734 3.33 1 98.06 87 VAL B C 1
ATOM 3215 O O . VAL B 1 87 ? 13.75 18.922 4.215 1 98.06 87 VAL B O 1
ATOM 3218 N N . SER B 1 88 ? 13.82 19.5 2.051 1 97.81 88 SER B N 1
ATOM 3219 C CA . SER B 1 88 ? 14.422 18.25 1.583 1 97.81 88 SER B CA 1
ATOM 3220 C C . SER B 1 88 ? 15.656 18.516 0.733 1 97.81 88 SER B C 1
ATOM 3222 O O . SER B 1 88 ? 15.898 19.641 0.316 1 97.81 88 SER B O 1
ATOM 3224 N N . CYS B 1 89 ? 16.484 17.5 0.467 1 97.38 89 CYS B N 1
ATOM 3225 C CA . CYS B 1 89 ? 17.75 17.656 -0.248 1 97.38 89 CYS B CA 1
ATOM 3226 C C . CYS B 1 89 ? 17.516 17.734 -1.752 1 97.38 89 CYS B C 1
ATOM 3228 O O . CYS B 1 89 ? 18.328 18.297 -2.48 1 97.38 89 CYS B O 1
ATOM 3230 N N . GLY B 1 90 ? 16.5 17.078 -2.207 1 96.62 90 GLY B N 1
ATOM 3231 C CA . GLY B 1 90 ? 16.141 17.156 -3.615 1 96.62 90 GLY B CA 1
ATOM 3232 C C . GLY B 1 90 ? 16.844 16.109 -4.465 1 96.62 90 GLY B C 1
ATOM 3233 O O . GLY B 1 90 ? 16.578 15.984 -5.656 1 96.62 90 GLY B O 1
ATOM 3234 N N . HIS B 1 91 ? 17.75 15.273 -3.762 1 96.38 91 HIS B N 1
ATOM 3235 C CA . HIS B 1 91 ? 18.516 14.406 -4.641 1 96.38 91 HIS B CA 1
ATOM 3236 C C . HIS B 1 91 ? 18.547 12.969 -4.117 1 96.38 91 HIS B C 1
ATOM 3238 O O . HIS B 1 91 ? 18.922 12.047 -4.844 1 96.38 91 HIS B O 1
ATOM 3244 N N . CYS B 1 92 ? 18.234 12.75 -2.895 1 96.69 92 CYS B N 1
ATOM 3245 C CA . CYS B 1 92 ? 18.219 11.375 -2.408 1 96.69 92 CYS B CA 1
ATOM 3246 C C . CYS B 1 92 ? 17.109 10.57 -3.078 1 96.69 92 CYS B C 1
ATOM 3248 O O . CYS B 1 92 ? 16.312 11.117 -3.846 1 96.69 92 CYS B O 1
ATOM 3250 N N . TYR B 1 93 ? 16.969 9.289 -2.781 1 96.62 93 TYR B N 1
ATOM 3251 C CA . TYR B 1 93 ? 16.016 8.422 -3.451 1 96.62 93 TYR B CA 1
ATOM 3252 C C . TYR B 1 93 ? 14.586 8.906 -3.227 1 96.62 93 TYR B C 1
ATOM 3254 O O . TYR B 1 93 ? 13.852 9.156 -4.184 1 96.62 93 TYR B O 1
ATOM 3262 N N . PRO B 1 94 ? 14.164 9.141 -1.956 1 98 94 PRO B N 1
ATOM 3263 C CA . PRO B 1 94 ? 12.789 9.625 -1.789 1 98 94 PRO B CA 1
ATOM 3264 C C . PRO B 1 94 ? 12.523 10.906 -2.578 1 98 94 PRO B C 1
ATOM 3266 O O . PRO B 1 94 ? 11.469 11.039 -3.203 1 98 94 PRO B O 1
ATOM 3269 N N . CYS B 1 95 ? 13.477 11.805 -2.574 1 97.56 95 CYS B N 1
ATOM 3270 C CA . CYS B 1 95 ? 13.305 13.047 -3.322 1 97.56 95 CYS B CA 1
ATOM 3271 C C . CYS B 1 95 ? 13.18 12.773 -4.816 1 97.56 95 CYS B C 1
ATOM 3273 O O . CYS B 1 95 ? 12.352 13.383 -5.5 1 97.56 95 CYS B O 1
ATOM 3275 N N . SER B 1 96 ? 13.922 11.805 -5.277 1 96.44 96 SER B N 1
ATOM 3276 C CA . SER B 1 96 ? 13.969 11.523 -6.707 1 96.44 96 SER B CA 1
ATOM 3277 C C . SER B 1 96 ? 12.68 10.867 -7.188 1 96.44 96 SER B C 1
ATOM 3279 O O . SER B 1 96 ? 12.352 10.922 -8.375 1 96.44 96 SER B O 1
ATOM 3281 N N . VAL B 1 97 ? 11.961 10.273 -6.289 1 95.88 97 VAL B N 1
ATOM 3282 C CA . VAL B 1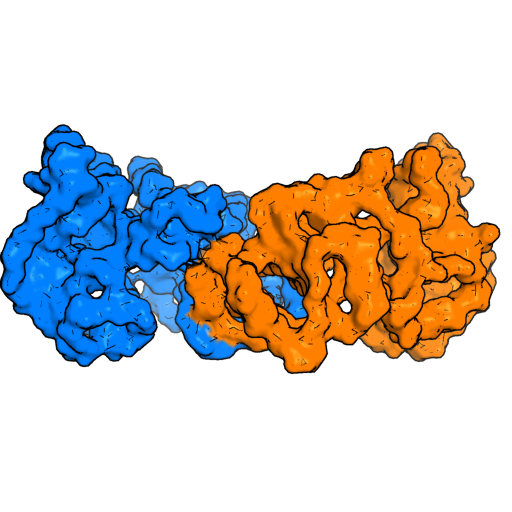 97 ? 10.734 9.602 -6.707 1 95.88 97 VAL B CA 1
ATOM 3283 C C . VAL B 1 97 ? 9.523 10.406 -6.262 1 95.88 97 VAL B C 1
ATOM 3285 O O . VAL B 1 97 ? 8.43 9.859 -6.109 1 95.88 97 VAL B O 1
ATOM 3288 N N . GLY B 1 98 ? 9.711 11.656 -5.934 1 95.94 98 GLY B N 1
ATOM 3289 C CA . GLY B 1 98 ? 8.609 12.57 -5.668 1 95.94 98 GLY B CA 1
ATOM 3290 C C . GLY B 1 98 ? 8.086 12.469 -4.246 1 95.94 98 GLY B C 1
ATOM 3291 O O . GLY B 1 98 ? 6.91 12.75 -3.994 1 95.94 98 GLY B O 1
ATOM 3292 N N . ARG B 1 99 ? 8.938 12.047 -3.293 1 97.69 99 ARG B N 1
ATOM 3293 C CA . ARG B 1 99 ? 8.539 11.922 -1.893 1 97.69 99 ARG B CA 1
ATOM 3294 C C . ARG B 1 99 ? 9.523 12.656 -0.98 1 97.69 99 ARG B C 1
ATOM 3296 O O . ARG B 1 99 ? 10.086 12.055 -0.062 1 97.69 99 ARG B O 1
ATOM 3303 N N . PRO B 1 100 ? 9.617 13.984 -1.169 1 98 100 PRO B N 1
ATOM 3304 C CA . PRO B 1 100 ? 10.57 14.75 -0.358 1 98 100 PRO B CA 1
ATOM 3305 C C . PRO B 1 100 ? 10.203 14.758 1.125 1 98 100 PRO B C 1
ATOM 3307 O O . PRO B 1 100 ? 11.039 15.109 1.966 1 98 100 PRO B O 1
ATOM 3310 N N . ASN B 1 101 ? 8.961 14.43 1.442 1 98.19 101 ASN B N 1
ATOM 3311 C CA . ASN B 1 101 ? 8.453 14.43 2.811 1 98.19 101 ASN B CA 1
ATOM 3312 C C . ASN B 1 101 ? 9.133 13.359 3.662 1 98.19 101 ASN B C 1
ATOM 3314 O O . ASN B 1 101 ? 9.031 13.383 4.891 1 98.19 101 ASN B O 1
ATOM 3318 N N . VAL B 1 102 ? 9.836 12.43 3.018 1 98.38 102 VAL B N 1
ATOM 3319 C CA . VAL B 1 102 ? 10.594 11.422 3.748 1 98.38 102 VAL B CA 1
ATOM 3320 C C . VAL B 1 102 ? 12.039 11.414 3.252 1 98.38 102 VAL B C 1
ATOM 3322 O O . VAL B 1 102 ? 12.664 10.352 3.156 1 98.38 102 VAL B O 1
ATOM 3325 N N . CYS B 1 103 ? 12.555 12.562 2.994 1 98 103 CYS B N 1
ATOM 3326 C CA . CYS B 1 103 ? 13.922 12.812 2.555 1 98 103 CYS B CA 1
ATOM 3327 C C . CYS B 1 103 ? 14.93 12.289 3.572 1 98 103 CYS B C 1
ATOM 3329 O O . CYS B 1 103 ? 14.688 12.359 4.781 1 98 103 CYS B O 1
ATOM 3331 N N . ALA B 1 104 ? 16.094 11.805 3.08 1 96.38 104 ALA B N 1
ATOM 3332 C CA . ALA B 1 104 ? 17.172 11.312 3.932 1 96.38 104 ALA B CA 1
ATOM 3333 C C . ALA B 1 104 ? 17.75 12.438 4.789 1 96.38 104 ALA B C 1
ATOM 3335 O O . ALA B 1 104 ? 18.344 12.188 5.836 1 96.38 104 ALA B O 1
ATOM 3336 N N . GLN B 1 105 ? 17.562 13.664 4.406 1 96.75 105 GLN B N 1
ATOM 3337 C CA . GLN B 1 105 ? 18.031 14.836 5.137 1 96.75 105 GLN B CA 1
ATOM 3338 C C . GLN B 1 105 ? 16.875 15.758 5.484 1 96.75 105 GLN B C 1
ATOM 3340 O O . GLN B 1 105 ? 16.984 16.984 5.391 1 96.75 105 GLN B O 1
ATOM 3345 N N . LEU B 1 106 ? 15.844 15.211 5.844 1 96.88 106 LEU B N 1
ATOM 3346 C CA . LEU B 1 106 ? 14.594 15.93 6.082 1 96.88 106 LEU B CA 1
ATOM 3347 C C . LEU B 1 106 ? 14.742 16.922 7.23 1 96.88 106 LEU B C 1
ATOM 3349 O O . LEU B 1 106 ? 15.297 16.578 8.281 1 96.88 106 LEU B O 1
ATOM 3353 N N . GLN B 1 107 ? 14.367 18.094 7.008 1 96.12 107 GLN B N 1
ATOM 3354 C CA . GLN B 1 107 ? 14.109 19.062 8.07 1 96.12 107 GLN B CA 1
ATOM 3355 C C . GLN B 1 107 ? 12.672 19.578 8.016 1 96.12 107 GLN B C 1
ATOM 3357 O O . GLN B 1 107 ? 12.117 19.781 6.938 1 96.12 107 GLN B O 1
ATOM 3362 N N . VAL B 1 108 ? 12.156 19.719 9.195 1 96.94 108 VAL B N 1
ATOM 3363 C CA . VAL B 1 108 ? 10.797 20.25 9.312 1 96.94 108 VAL B CA 1
ATOM 3364 C C . VAL B 1 108 ? 10.812 21.562 10.102 1 96.94 108 VAL B C 1
ATOM 3366 O O . VAL B 1 108 ? 11.234 21.578 11.258 1 96.94 108 VAL B O 1
ATOM 3369 N N . ILE B 1 109 ? 10.383 22.594 9.453 1 97.5 109 ILE B N 1
ATOM 3370 C CA . ILE B 1 109 ? 10.258 23.891 10.102 1 97.5 109 ILE B CA 1
ATOM 3371 C C . ILE B 1 109 ? 9.289 23.781 11.281 1 97.5 109 ILE B C 1
ATOM 3373 O O . ILE B 1 109 ? 8.18 23.266 11.133 1 97.5 109 ILE B O 1
ATOM 3377 N N . GLY B 1 110 ? 9.711 24.219 12.438 1 96.31 110 GLY B N 1
ATOM 3378 C CA . GLY B 1 110 ? 8.914 24.125 13.648 1 96.31 110 GLY B CA 1
ATOM 3379 C C . GLY B 1 110 ? 9.25 22.891 14.477 1 96.31 110 GLY B C 1
ATOM 3380 O O . GLY B 1 110 ? 8.758 22.75 15.602 1 96.31 110 GLY B O 1
ATOM 3381 N N . VAL B 1 111 ? 10.102 22 13.883 1 94 111 VAL B N 1
ATOM 3382 C CA . VAL B 1 111 ? 10.469 20.766 14.57 1 94 111 VAL B CA 1
ATOM 3383 C C . VAL B 1 111 ? 11.984 20.656 14.656 1 94 111 VAL B C 1
ATOM 3385 O O . VAL B 1 111 ? 12.555 20.656 15.75 1 94 111 VAL B O 1
ATOM 3388 N N . HIS B 1 112 ? 12.664 20.688 13.477 1 92.69 112 HIS B N 1
ATOM 3389 C CA . HIS B 1 112 ? 14.117 20.594 13.383 1 92.69 112 HIS B CA 1
ATOM 3390 C C . HIS B 1 112 ? 14.75 21.984 13.289 1 92.69 112 HIS B C 1
ATOM 3392 O O . HIS B 1 112 ? 15.898 22.172 13.688 1 92.69 112 HIS B O 1
ATOM 3398 N N . ARG B 1 113 ? 14.016 22.875 12.742 1 93.31 113 ARG B N 1
ATOM 3399 C CA . ARG B 1 113 ? 14.391 24.281 12.656 1 93.31 113 ARG B CA 1
ATOM 3400 C C . ARG B 1 113 ? 13.289 25.172 13.219 1 93.31 113 ARG B C 1
ATOM 3402 O O . ARG B 1 113 ? 12.156 24.734 13.398 1 93.31 113 ARG B O 1
ATOM 3409 N N . ASP B 1 114 ? 13.625 26.344 13.438 1 95.81 114 ASP B N 1
ATOM 3410 C CA . ASP B 1 114 ? 12.688 27.266 14.078 1 95.81 114 ASP B CA 1
ATOM 3411 C C . ASP B 1 114 ? 11.453 27.484 13.211 1 95.81 114 ASP B C 1
ATOM 3413 O O . ASP B 1 114 ? 11.555 27.609 11.984 1 95.81 114 ASP B O 1
ATOM 3417 N N . GLY B 1 115 ? 10.305 27.625 13.953 1 97.06 115 GLY B N 1
ATOM 3418 C CA . GLY B 1 115 ? 9.039 27.594 13.242 1 97.06 115 GLY B CA 1
ATOM 3419 C C . GLY B 1 115 ? 8.312 28.938 13.281 1 97.06 115 GLY B C 1
ATOM 3420 O O . GLY B 1 115 ? 8.945 29.984 13.32 1 97.06 115 GLY B O 1
ATOM 3421 N N . GLY B 1 116 ? 7.004 28.844 13.148 1 97.56 116 GLY B N 1
ATOM 3422 C CA . GLY B 1 116 ? 6.199 30.016 12.836 1 97.56 116 GLY B CA 1
ATOM 3423 C C . GLY B 1 116 ? 5.543 30.625 14.055 1 97.56 116 GLY B C 1
ATOM 3424 O O . GLY B 1 116 ? 4.855 31.641 13.953 1 97.56 116 GLY B O 1
ATOM 3425 N N . PHE B 1 117 ? 5.695 30.016 15.25 1 98.44 117 PHE B N 1
ATOM 3426 C CA . PHE B 1 117 ? 5.203 30.703 16.438 1 98.44 117 PHE B CA 1
ATOM 3427 C C . PHE B 1 117 ? 6.137 31.844 16.828 1 98.44 117 PHE B C 1
ATOM 3429 O O . PHE B 1 117 ? 6.703 31.828 17.922 1 98.44 117 PHE B O 1
ATOM 3436 N N . SER B 1 118 ? 6.266 32.781 15.969 1 98.25 118 SER B N 1
ATOM 3437 C CA . SER B 1 118 ? 7.16 33.938 16.031 1 98.25 118 SER B CA 1
ATOM 3438 C C . SER B 1 118 ? 6.684 35.062 15.133 1 98.25 118 SER B C 1
ATOM 3440 O O . SER B 1 118 ? 5.984 34.812 14.141 1 98.25 118 SER B O 1
ATOM 3442 N N . ASP B 1 119 ? 7.094 36.312 15.508 1 98.5 119 ASP B N 1
ATOM 3443 C CA . ASP B 1 119 ? 6.676 37.438 14.672 1 98.5 119 ASP B CA 1
ATOM 3444 C C . ASP B 1 119 ? 7.227 37.312 13.25 1 98.5 119 ASP B C 1
ATOM 3446 O O . ASP B 1 119 ? 6.574 37.688 12.289 1 98.5 119 ASP B O 1
ATOM 3450 N N . TYR B 1 120 ? 8.453 36.75 13.172 1 98.38 120 TYR B N 1
ATOM 3451 C CA . TYR B 1 120 ? 9.117 36.562 11.891 1 98.38 120 TYR B CA 1
ATOM 3452 C C . TYR B 1 120 ? 9.758 35.188 11.82 1 98.38 120 TYR B C 1
ATOM 3454 O O . TYR B 1 120 ? 10.172 34.625 12.844 1 98.38 120 TYR B O 1
ATOM 3462 N N . ALA B 1 121 ? 9.852 34.688 10.672 1 98.25 121 ALA B N 1
ATOM 3463 C CA . ALA B 1 121 ? 10.602 33.469 10.414 1 98.25 121 ALA B CA 1
ATOM 3464 C C . ALA B 1 121 ? 11.281 33.5 9.047 1 98.25 121 ALA B C 1
ATOM 3466 O O . ALA B 1 121 ? 10.695 33.969 8.078 1 98.25 121 ALA B O 1
ATOM 3467 N N . CYS B 1 122 ? 12.516 33.062 8.961 1 98.62 122 CYS B N 1
ATOM 3468 C CA . CYS B 1 122 ? 13.195 32.844 7.684 1 98.62 122 CYS B CA 1
ATOM 3469 C C . CYS B 1 122 ? 13.023 31.422 7.191 1 98.62 122 CYS B C 1
ATOM 3471 O O . CYS B 1 122 ? 13.227 30.469 7.949 1 98.62 122 CYS B O 1
ATOM 3473 N N . VAL B 1 123 ? 12.594 31.281 5.953 1 98.69 123 VAL B N 1
ATOM 3474 C CA . VAL B 1 123 ? 12.375 29.969 5.359 1 98.69 123 VAL B CA 1
ATOM 3475 C C . VAL B 1 123 ? 12.953 29.938 3.945 1 98.69 123 VAL B C 1
ATOM 3477 O O . VAL B 1 123 ? 13.133 30.984 3.32 1 98.69 123 VAL B O 1
ATOM 3480 N N . PRO B 1 124 ? 13.328 28.734 3.422 1 98.5 124 PRO B N 1
ATOM 3481 C CA . PRO B 1 124 ? 13.719 28.688 2.008 1 98.5 124 PRO B CA 1
ATOM 3482 C C . PRO B 1 124 ? 12.664 29.312 1.094 1 98.5 124 PRO B C 1
ATOM 3484 O O . PRO B 1 124 ? 11.461 29.094 1.29 1 98.5 124 PRO B O 1
ATOM 3487 N N . ALA B 1 125 ? 13.109 30.062 0.117 1 98.75 125 ALA B N 1
ATOM 3488 C CA . ALA B 1 125 ? 12.188 30.766 -0.766 1 98.75 125 ALA B CA 1
ATOM 3489 C C . ALA B 1 125 ? 11.195 29.812 -1.421 1 98.75 125 ALA B C 1
ATOM 3491 O O . ALA B 1 125 ? 10.016 30.141 -1.576 1 98.75 125 ALA B O 1
ATOM 3492 N N . LYS B 1 126 ? 11.648 28.656 -1.744 1 97.69 126 LYS B N 1
ATOM 3493 C CA . LYS B 1 126 ? 10.82 27.688 -2.457 1 97.69 126 LYS B CA 1
ATOM 3494 C C . LYS B 1 126 ? 9.742 27.109 -1.547 1 97.69 126 LYS B C 1
ATOM 3496 O O . LYS B 1 126 ? 8.781 26.5 -2.021 1 97.69 126 LYS B O 1
ATOM 3501 N N . ASN B 1 127 ? 9.844 27.266 -0.239 1 98.62 127 ASN B N 1
ATOM 3502 C CA . ASN B 1 127 ? 8.875 26.734 0.719 1 98.62 127 ASN B CA 1
ATOM 3503 C C . ASN B 1 127 ? 7.754 27.734 0.993 1 98.62 127 ASN B C 1
ATOM 3505 O O . ASN B 1 127 ? 6.754 27.391 1.62 1 98.62 127 ASN B O 1
ATOM 3509 N N . ALA B 1 128 ? 7.934 28.953 0.588 1 98.81 128 ALA B N 1
ATOM 3510 C CA . ALA B 1 128 ? 6.922 29.984 0.762 1 98.81 128 ALA B CA 1
ATOM 3511 C C . ALA B 1 128 ? 6 30.062 -0.453 1 98.81 128 ALA B C 1
ATOM 3513 O O . ALA B 1 128 ? 6.375 30.625 -1.488 1 98.81 128 ALA B O 1
ATOM 3514 N N . TRP B 1 129 ? 4.758 29.594 -0.307 1 98.88 129 TRP B N 1
ATOM 3515 C CA . TRP B 1 129 ? 3.842 29.5 -1.438 1 98.88 129 TRP B CA 1
ATOM 3516 C C . TRP B 1 129 ? 2.889 30.688 -1.467 1 98.88 129 TRP B C 1
ATOM 3518 O O . TRP B 1 129 ? 2.236 31 -0.465 1 98.88 129 TRP B O 1
ATOM 3528 N N . ARG B 1 130 ? 2.799 31.281 -2.576 1 98.75 130 ARG B N 1
ATOM 3529 C CA . ARG B 1 130 ? 1.932 32.438 -2.752 1 98.75 130 ARG B CA 1
ATOM 3530 C C . ARG B 1 130 ? 0.469 32.062 -2.537 1 98.75 130 ARG B C 1
ATOM 3532 O O . ARG B 1 130 ? 0.001 31.047 -3.045 1 98.75 130 ARG B O 1
ATOM 3539 N N . ILE B 1 131 ? -0.221 32.875 -1.836 1 98.75 131 ILE B N 1
ATOM 3540 C CA . ILE B 1 131 ? -1.643 32.688 -1.562 1 98.75 131 ILE B CA 1
ATOM 3541 C C . ILE B 1 131 ? -2.453 33.688 -2.365 1 98.75 131 ILE B C 1
ATOM 3543 O O . ILE B 1 131 ? -2.252 34.906 -2.234 1 98.75 131 ILE B O 1
ATOM 3547 N N . PRO B 1 132 ? -3.342 33.25 -3.158 1 98.19 132 PRO B N 1
ATOM 3548 C CA . PRO B 1 132 ? -4.199 34.156 -3.912 1 98.19 132 PRO B CA 1
ATOM 3549 C C . PRO B 1 132 ? -5.051 35.031 -3.01 1 98.19 132 PRO B C 1
ATOM 3551 O O . PRO B 1 132 ? -5.348 34.688 -1.872 1 98.19 132 PRO B O 1
ATOM 3554 N N . GLU B 1 133 ? -5.527 36.156 -3.576 1 97 133 GLU B N 1
ATOM 3555 C CA . GLU B 1 133 ? -6.309 37.156 -2.84 1 97 133 GLU B CA 1
ATOM 3556 C C . GLU B 1 133 ? -7.641 36.562 -2.373 1 97 133 GLU B C 1
ATOM 3558 O O . GLU B 1 133 ? -8.164 36.938 -1.329 1 97 133 GLU B O 1
ATOM 3563 N N . ALA B 1 134 ? -8.094 35.594 -3.096 1 96.75 134 ALA B N 1
ATOM 3564 C CA . ALA B 1 134 ? -9.406 35 -2.82 1 96.75 134 ALA B CA 1
ATOM 3565 C C . ALA B 1 134 ? -9.383 34.188 -1.528 1 96.75 134 ALA B C 1
ATOM 3567 O O . ALA B 1 134 ? -10.438 33.906 -0.96 1 96.75 134 ALA B O 1
ATOM 3568 N N . ILE B 1 135 ? -8.273 33.844 -1.029 1 98.19 135 ILE B N 1
ATOM 3569 C CA . ILE B 1 135 ? -8.125 33.031 0.185 1 98.19 135 ILE B CA 1
ATOM 3570 C C . ILE B 1 135 ? -7.801 33.969 1.364 1 98.19 135 ILE B C 1
ATOM 3572 O O . ILE B 1 135 ? -6.801 34.688 1.346 1 98.19 135 ILE B O 1
ATOM 3576 N N . SER B 1 136 ? -8.656 33.969 2.359 1 98 136 SER B N 1
ATOM 3577 C CA . SER B 1 136 ? -8.445 34.812 3.514 1 98 136 SER B CA 1
ATOM 3578 C C . SER B 1 136 ? -7.191 34.438 4.285 1 98 136 SER B C 1
ATOM 3580 O O . SER B 1 136 ? -6.676 33.312 4.113 1 98 136 SER B O 1
ATOM 3582 N N . ASP B 1 137 ? -6.738 35.281 5.141 1 97.44 137 ASP B N 1
ATOM 3583 C CA . ASP B 1 137 ? -5.539 35.031 5.934 1 97.44 137 ASP B CA 1
ATOM 3584 C C . ASP B 1 137 ? -5.715 33.812 6.828 1 97.44 137 ASP B C 1
ATOM 3586 O O . ASP B 1 137 ? -4.828 32.938 6.898 1 97.44 137 ASP B O 1
ATOM 3590 N N . ARG B 1 138 ? -6.855 33.688 7.461 1 97.38 138 ARG B N 1
ATOM 3591 C CA . ARG B 1 138 ? -7.125 32.562 8.336 1 97.38 138 ARG B CA 1
ATOM 3592 C C . ARG B 1 138 ? -7.172 31.266 7.551 1 97.38 138 ARG B C 1
ATOM 3594 O O . ARG B 1 138 ? -6.598 30.25 7.969 1 97.38 138 ARG B O 1
ATOM 3601 N N . GLN B 1 139 ? -7.77 31.312 6.398 1 97.94 139 GLN B N 1
ATOM 3602 C CA . GLN B 1 139 ? -7.84 30.125 5.543 1 97.94 139 GLN B CA 1
ATOM 3603 C C . GLN B 1 139 ? -6.453 29.703 5.07 1 97.94 139 GLN B C 1
ATOM 3605 O O . GLN B 1 139 ? -6.168 28.516 4.949 1 97.94 139 GLN B O 1
ATOM 3610 N N . ALA B 1 140 ? -5.617 30.672 4.793 1 98.5 140 ALA B N 1
ATOM 3611 C CA . ALA B 1 140 ? -4.277 30.406 4.273 1 98.5 140 ALA B CA 1
ATOM 3612 C C . ALA B 1 140 ? -3.461 29.578 5.262 1 98.5 140 ALA B C 1
ATOM 3614 O O . ALA B 1 140 ? -2.645 28.75 4.859 1 98.5 140 ALA B O 1
ATOM 3615 N N . THR B 1 141 ? -3.727 29.766 6.566 1 98.19 141 THR B N 1
ATOM 3616 C CA . THR B 1 141 ? -3.023 29.031 7.609 1 98.19 141 THR B CA 1
ATOM 3617 C C . THR B 1 141 ? -3.406 27.547 7.574 1 98.19 141 THR B C 1
ATOM 3619 O O . THR B 1 141 ? -2.656 26.703 8.055 1 98.19 141 THR B O 1
ATOM 3622 N N . MET B 1 142 ? -4.535 27.281 6.953 1 98.56 142 MET B N 1
ATOM 3623 C CA . MET B 1 142 ? -5.086 25.922 6.941 1 98.56 142 MET B CA 1
ATOM 3624 C C . MET B 1 142 ? -4.59 25.141 5.73 1 98.56 142 MET B C 1
ATOM 3626 O O . MET B 1 142 ? -4.895 23.969 5.582 1 98.56 142 MET B O 1
ATOM 3630 N N . VAL B 1 143 ? -3.758 25.766 4.879 1 98.81 143 VAL B N 1
ATOM 3631 C CA . VAL B 1 143 ? -3.215 25.047 3.732 1 98.81 143 VAL B CA 1
ATOM 3632 C C . VAL B 1 143 ? -2.416 23.828 4.215 1 98.81 143 VAL B C 1
ATOM 3634 O O . VAL B 1 143 ? -2.639 22.719 3.752 1 98.81 143 VAL B O 1
ATOM 3637 N N . GLU B 1 144 ? -1.562 24.047 5.148 1 98.56 144 GLU B N 1
ATOM 3638 C CA . GLU B 1 144 ? -0.694 22.984 5.637 1 98.56 144 GLU B CA 1
ATOM 3639 C C . GLU B 1 144 ? -1.51 21.812 6.184 1 98.56 144 GLU B C 1
ATOM 3641 O O . GLU B 1 144 ? -1.301 20.672 5.789 1 98.56 144 GLU B O 1
ATOM 3646 N N . PRO B 1 145 ? -2.521 22 7.023 1 98.06 145 PRO B N 1
ATOM 3647 C CA . PRO B 1 145 ? -3.32 20.875 7.52 1 98.06 145 PRO B CA 1
ATOM 3648 C C . PRO B 1 145 ? -3.984 20.078 6.398 1 98.06 145 PRO B C 1
ATOM 3650 O O . PRO B 1 145 ? -4.027 18.844 6.453 1 98.06 145 PRO B O 1
ATOM 3653 N N . PHE B 1 146 ? -4.426 20.766 5.402 1 98.75 146 PHE B N 1
ATOM 3654 C CA . PHE B 1 146 ? -5.141 20.078 4.328 1 98.75 146 PHE B CA 1
ATOM 3655 C C . PHE B 1 146 ? -4.172 19.328 3.42 1 98.75 146 PHE B C 1
ATOM 3657 O O . PHE B 1 146 ? -4.586 18.484 2.623 1 98.75 146 PHE B O 1
ATOM 3664 N N . THR B 1 147 ? -2.852 19.672 3.51 1 98.62 147 THR B N 1
ATOM 3665 C CA . THR B 1 147 ? -1.89 18.906 2.713 1 98.62 147 THR B CA 1
ATOM 3666 C C . THR B 1 147 ? -1.778 17.469 3.217 1 98.62 147 THR B C 1
ATOM 3668 O O . THR B 1 147 ? -1.381 16.578 2.469 1 98.62 147 THR B O 1
ATOM 3671 N N . ILE B 1 148 ? -2.133 17.219 4.453 1 96.94 148 ILE B N 1
ATOM 3672 C CA . ILE B 1 148 ? -2.141 15.859 4.988 1 96.94 148 ILE B CA 1
ATOM 3673 C C . ILE B 1 148 ? -3.191 15.023 4.258 1 96.94 148 ILE B C 1
ATOM 3675 O O . ILE B 1 148 ? -2.904 13.914 3.807 1 96.94 148 ILE B O 1
ATOM 3679 N N . ALA B 1 149 ? -4.398 15.602 4.133 1 98.62 149 ALA B N 1
ATOM 3680 C CA . ALA B 1 149 ? -5.453 14.945 3.363 1 98.62 149 ALA B CA 1
ATOM 3681 C C . ALA B 1 149 ? -5.031 14.766 1.907 1 98.62 149 ALA B C 1
ATOM 3683 O O . ALA B 1 149 ? -5.262 13.703 1.316 1 98.62 149 ALA B O 1
ATOM 3684 N N . ALA B 1 150 ? -4.391 15.82 1.388 1 98.81 150 ALA B N 1
ATOM 3685 C CA . ALA B 1 150 ? -3.957 15.758 -0.005 1 98.81 150 ALA B CA 1
ATOM 3686 C C . ALA B 1 150 ? -2.941 14.641 -0.215 1 98.81 150 ALA B C 1
ATOM 3688 O O . ALA B 1 150 ? -3 13.914 -1.213 1 98.81 150 ALA B O 1
ATOM 3689 N N . ASN B 1 151 ? -2.043 14.508 0.709 1 98.62 151 ASN B N 1
ATOM 3690 C CA . ASN B 1 151 ? -0.991 13.508 0.558 1 98.62 151 ASN B CA 1
ATOM 3691 C C . ASN B 1 151 ? -1.547 12.094 0.663 1 98.62 151 ASN B C 1
ATOM 3693 O O . ASN B 1 151 ? -1.246 11.234 -0.174 1 98.62 151 ASN B O 1
ATOM 3697 N N . ILE B 1 152 ? -2.387 11.781 1.659 1 98.62 152 ILE B N 1
ATOM 3698 C CA . ILE B 1 152 ? -2.896 10.43 1.834 1 98.62 152 ILE B CA 1
ATOM 3699 C C . ILE B 1 152 ? -3.826 10.07 0.676 1 98.62 152 ILE B C 1
ATOM 3701 O O . ILE B 1 152 ? -3.84 8.93 0.209 1 98.62 152 ILE B O 1
ATOM 3705 N N . THR B 1 153 ? -4.594 11.055 0.166 1 98.69 153 THR B N 1
ATOM 3706 C CA . THR B 1 153 ? -5.496 10.758 -0.941 1 98.69 153 THR B CA 1
ATOM 3707 C C . THR B 1 153 ? -4.719 10.586 -2.242 1 98.69 153 THR B C 1
ATOM 3709 O O . THR B 1 153 ? -5.125 9.828 -3.121 1 98.69 153 THR B O 1
ATOM 3712 N N . ALA B 1 154 ? -3.592 11.312 -2.354 1 97.81 154 ALA B N 1
ATOM 3713 C CA . ALA B 1 154 ? -2.74 11.086 -3.52 1 97.81 154 ALA B CA 1
ATOM 3714 C C . ALA B 1 154 ? -2.234 9.648 -3.562 1 97.81 154 ALA B C 1
ATOM 3716 O O . ALA B 1 154 ? -2.074 9.07 -4.641 1 97.81 154 ALA B O 1
ATOM 3717 N N . GLN B 1 155 ? -1.972 9.094 -2.443 1 97.62 155 GLN B N 1
ATOM 3718 C CA . GLN B 1 155 ? -1.527 7.707 -2.367 1 97.62 155 GLN B CA 1
ATOM 3719 C C . GLN B 1 155 ? -2.682 6.742 -2.631 1 97.62 155 GLN B C 1
ATOM 3721 O O . GLN B 1 155 ? -2.525 5.766 -3.365 1 97.62 155 GLN B O 1
ATOM 3726 N N . LEU B 1 156 ? -3.842 7.043 -2.086 1 98.62 156 LEU B N 1
ATOM 3727 C CA . LEU B 1 156 ? -4.984 6.137 -2.104 1 98.62 156 LEU B CA 1
ATOM 3728 C C . LEU B 1 156 ? -5.738 6.238 -3.426 1 98.62 156 LEU B C 1
ATOM 3730 O O . LEU B 1 156 ? -6.469 5.316 -3.801 1 98.62 156 LEU B O 1
ATOM 3734 N N . GLN B 1 157 ? -5.746 7.387 -4.082 1 98.38 157 GLN B N 1
ATOM 3735 C CA . GLN B 1 157 ? -6.371 7.66 -5.371 1 98.38 157 GLN B CA 1
ATOM 3736 C C . GLN B 1 157 ? -7.863 7.348 -5.336 1 98.38 157 GLN B C 1
ATOM 3738 O O . GLN B 1 157 ? -8.352 6.523 -6.117 1 98.38 157 GLN B O 1
ATOM 3743 N N . PRO B 1 158 ? -8.625 8.07 -4.457 1 98.75 158 PRO B N 1
ATOM 3744 C CA . PRO B 1 158 ? -10.07 7.84 -4.375 1 98.75 158 PRO B CA 1
ATOM 3745 C C . PRO B 1 158 ? -10.781 8.078 -5.707 1 98.75 158 PRO B C 1
ATOM 3747 O O . PRO B 1 158 ? -10.352 8.922 -6.496 1 98.75 158 PRO B O 1
ATOM 3750 N N . THR B 1 159 ? -11.859 7.348 -5.973 1 98.25 159 THR B N 1
ATOM 3751 C CA . THR B 1 159 ? -12.711 7.484 -7.152 1 98.25 159 THR B CA 1
ATOM 3752 C C . THR B 1 159 ? -14.172 7.637 -6.754 1 98.25 159 THR B C 1
ATOM 3754 O O . THR B 1 159 ? -14.547 7.336 -5.617 1 98.25 159 THR B O 1
ATOM 3757 N N . PRO B 1 160 ? -14.977 8.062 -7.633 1 98.06 160 PRO B N 1
ATOM 3758 C CA . PRO B 1 160 ? -16.406 8.25 -7.336 1 98.06 160 PRO B CA 1
ATOM 3759 C C . PRO B 1 160 ? -17.109 6.938 -6.98 1 98.06 160 PRO B C 1
ATOM 3761 O O . PRO B 1 160 ? -18.219 6.953 -6.465 1 98.06 160 PRO B O 1
ATOM 3764 N N . GLN B 1 161 ? -16.5 5.781 -7.219 1 97.06 161 GLN B N 1
ATOM 3765 C CA . GLN B 1 161 ? -17.109 4.484 -6.91 1 97.06 161 GLN B CA 1
ATOM 3766 C C . GLN B 1 161 ? -16.828 4.078 -5.469 1 97.06 161 GLN B C 1
ATOM 3768 O O . GLN B 1 161 ? -17.438 3.146 -4.949 1 97.06 161 GLN B O 1
ATOM 3773 N N . ASP B 1 162 ? -15.992 4.781 -4.801 1 98.69 162 ASP B N 1
ATOM 3774 C CA . ASP B 1 162 ? -15.5 4.34 -3.502 1 98.69 162 ASP B CA 1
ATOM 3775 C C . ASP B 1 162 ? -16.531 4.602 -2.404 1 98.69 162 ASP B C 1
ATOM 3777 O O . ASP B 1 162 ? -17.188 5.645 -2.396 1 98.69 162 ASP B O 1
ATOM 3781 N N . ILE B 1 163 ? -16.703 3.637 -1.544 1 98.88 163 ILE B N 1
ATOM 3782 C CA . ILE B 1 163 ? -17.297 3.793 -0.223 1 98.88 163 ILE B CA 1
ATOM 3783 C C . ILE B 1 163 ? -16.203 3.93 0.828 1 98.88 163 ILE B C 1
ATOM 3785 O O . ILE B 1 163 ? -15.484 2.963 1.122 1 98.88 163 ILE B O 1
ATOM 3789 N N . ALA B 1 164 ? -16.109 5.129 1.388 1 98.94 164 ALA B N 1
ATOM 3790 C CA . ALA B 1 164 ? -14.984 5.441 2.262 1 98.94 164 ALA B CA 1
ATOM 3791 C C . ALA B 1 164 ? -15.391 5.355 3.73 1 98.94 164 ALA B C 1
ATOM 3793 O O . ALA B 1 164 ? -16.453 5.836 4.117 1 98.94 164 ALA B O 1
ATOM 3794 N N . LEU B 1 165 ? -14.586 4.668 4.512 1 98.94 165 LEU B N 1
ATOM 3795 C CA . LEU B 1 165 ? -14.688 4.652 5.969 1 98.94 165 LEU B CA 1
ATOM 3796 C C . LEU B 1 165 ? -13.539 5.43 6.605 1 98.94 165 LEU B C 1
ATOM 3798 O O . LEU B 1 165 ? -12.367 5.137 6.352 1 98.94 165 LEU B O 1
ATOM 3802 N N . VAL B 1 166 ? -13.836 6.453 7.375 1 98.94 166 VAL B N 1
ATOM 3803 C CA . VAL B 1 166 ? -12.836 7.27 8.055 1 98.94 166 VAL B CA 1
ATOM 3804 C C . VAL B 1 166 ? -12.953 7.074 9.562 1 98.94 166 VAL B C 1
ATOM 3806 O O . VAL B 1 166 ? -14.008 7.316 10.148 1 98.94 166 VAL B O 1
ATOM 3809 N N . TYR B 1 167 ? -11.852 6.562 10.172 1 98.88 167 TYR B N 1
ATOM 3810 C CA . TYR B 1 167 ? -11.773 6.508 11.625 1 98.88 167 TYR B CA 1
ATOM 3811 C C . TYR B 1 167 ? -11.305 7.836 12.195 1 98.88 167 TYR B C 1
ATOM 3813 O O . TYR B 1 167 ? -10.195 8.297 11.891 1 98.88 167 TYR B O 1
ATOM 3821 N N . GLY B 1 168 ? -12.109 8.445 13.023 1 98.12 168 GLY B N 1
ATOM 3822 C CA . GLY B 1 168 ? -11.703 9.672 13.695 1 98.12 168 GLY B CA 1
ATOM 3823 C C . GLY B 1 168 ? -12.148 10.922 12.969 1 98.12 168 GLY B C 1
ATOM 3824 O O . GLY B 1 168 ? -11.82 11.117 11.797 1 98.12 168 GLY B O 1
ATOM 3825 N N . ALA B 1 169 ? -12.836 11.742 13.727 1 97.75 169 ALA B N 1
ATOM 3826 C CA . ALA B 1 169 ? -13.32 13.016 13.188 1 97.75 169 ALA B CA 1
ATOM 3827 C C . ALA B 1 169 ? -12.648 14.195 13.883 1 97.75 169 ALA B C 1
ATOM 3829 O O . ALA B 1 169 ? -13.297 15.195 14.188 1 97.75 169 ALA B O 1
ATOM 3830 N N . GLY B 1 170 ? -11.375 14 14.211 1 96.06 170 GLY B N 1
ATOM 3831 C CA . GLY B 1 170 ? -10.547 15.133 14.586 1 96.06 170 GLY B CA 1
ATOM 3832 C C . GLY B 1 170 ? -10.148 16 13.414 1 96.06 170 GLY B C 1
ATOM 3833 O O . GLY B 1 170 ? -10.688 15.859 12.312 1 96.06 170 GLY B O 1
ATOM 3834 N N . PRO B 1 171 ? -9.211 16.906 13.664 1 95.94 171 PRO B N 1
ATOM 3835 C CA . PRO B 1 171 ? -8.836 17.844 12.609 1 95.94 171 PRO B CA 1
ATOM 3836 C C . PRO B 1 171 ? -8.422 17.156 11.312 1 95.94 171 PRO B C 1
ATOM 3838 O O . PRO B 1 171 ? -8.93 17.5 10.234 1 95.94 171 PRO B O 1
ATOM 3841 N N . MET B 1 172 ? -7.543 16.172 11.383 1 96.62 172 MET B N 1
ATOM 3842 C CA . MET B 1 172 ? -7.07 15.508 10.172 1 96.62 172 MET B CA 1
ATOM 3843 C C . MET B 1 172 ? -8.195 14.711 9.523 1 96.62 172 MET B C 1
ATOM 3845 O O . MET B 1 172 ? -8.312 14.688 8.297 1 96.62 172 MET B O 1
ATOM 3849 N N . GLY B 1 173 ? -8.984 14.031 10.375 1 98.31 173 GLY B N 1
ATOM 3850 C CA . GLY B 1 173 ? -10.141 13.336 9.828 1 98.31 173 GLY B CA 1
ATOM 3851 C C . GLY B 1 173 ? -11.078 14.242 9.062 1 98.31 173 GLY B C 1
ATOM 3852 O O . GLY B 1 173 ? -11.555 13.883 7.984 1 98.31 173 GLY B O 1
ATOM 3853 N N . LEU B 1 174 ? -11.297 15.406 9.586 1 98.62 174 LEU B N 1
ATOM 3854 C CA . LEU B 1 174 ? -12.211 16.344 8.953 1 98.62 174 LEU B CA 1
ATOM 3855 C C . LEU B 1 174 ? -11.648 16.859 7.629 1 98.62 174 LEU B C 1
ATOM 3857 O O . LEU B 1 174 ? -12.391 17.078 6.672 1 98.62 174 LEU B O 1
ATOM 3861 N N . THR B 1 175 ? -10.32 17.078 7.535 1 98.75 175 THR B N 1
ATOM 3862 C CA . THR B 1 175 ? -9.719 17.453 6.262 1 98.75 175 THR B CA 1
ATOM 3863 C C . THR B 1 175 ? -9.906 16.359 5.227 1 98.75 175 THR B C 1
ATOM 3865 O O . THR B 1 175 ? -10.203 16.625 4.062 1 98.75 175 THR B O 1
ATOM 3868 N N . VAL B 1 176 ? -9.805 15.117 5.637 1 98.88 176 VAL B N 1
ATOM 3869 C CA . VAL B 1 176 ? -9.953 13.961 4.754 1 98.88 176 VAL B CA 1
ATOM 3870 C C . VAL B 1 176 ? -11.398 13.875 4.258 1 98.88 176 VAL B C 1
ATOM 3872 O O . VAL B 1 176 ? -11.641 13.664 3.068 1 98.88 176 VAL B O 1
ATOM 3875 N N . ILE B 1 177 ? -12.328 14.078 5.211 1 98.88 177 ILE B N 1
ATOM 3876 C CA . ILE B 1 177 ? -13.742 14.023 4.863 1 98.88 177 ILE B CA 1
ATOM 3877 C C . ILE B 1 177 ? -14.047 15.047 3.77 1 98.88 177 ILE B C 1
ATOM 3879 O O . ILE B 1 177 ? -14.664 14.719 2.756 1 98.88 177 ILE B O 1
ATOM 3883 N N . GLN B 1 178 ? -13.531 16.234 3.916 1 98.88 178 GLN B N 1
ATOM 3884 C CA . GLN B 1 178 ? -13.789 17.281 2.924 1 98.88 178 GLN B CA 1
ATOM 3885 C C . GLN B 1 178 ? -13.133 16.922 1.587 1 98.88 178 GLN B C 1
ATOM 3887 O O . GLN B 1 178 ? -13.727 17.141 0.528 1 98.88 178 GLN B O 1
ATOM 3892 N N . ALA B 1 179 ? -11.938 16.438 1.612 1 98.94 179 ALA B N 1
ATOM 3893 C CA . ALA B 1 179 ? -11.258 16.062 0.374 1 98.94 179 ALA B CA 1
ATOM 3894 C C . ALA B 1 179 ? -12.016 14.961 -0.353 1 98.94 179 ALA B C 1
ATOM 3896 O O . ALA B 1 179 ? -12.219 15.039 -1.566 1 98.94 179 ALA B O 1
ATOM 3897 N N . LEU B 1 180 ? -12.414 13.914 0.43 1 98.94 180 LEU B N 1
ATOM 3898 C CA . LEU B 1 180 ? -13.117 12.781 -0.161 1 98.94 180 LEU B CA 1
ATOM 3899 C C . LEU B 1 180 ? -14.43 13.227 -0.804 1 98.94 180 LEU B C 1
ATOM 3901 O O . LEU B 1 180 ? -14.758 12.797 -1.91 1 98.94 180 LEU B O 1
ATOM 3905 N N . LYS B 1 181 ? -15.125 14.133 -0.108 1 98.5 181 LYS B N 1
ATOM 3906 C CA . LYS B 1 181 ? -16.422 14.578 -0.584 1 98.5 181 LYS B CA 1
ATOM 3907 C C . LYS B 1 181 ? -16.281 15.68 -1.637 1 98.5 181 LYS B C 1
ATOM 3909 O O . LYS B 1 181 ? -16.828 15.562 -2.736 1 98.5 181 LYS B O 1
ATOM 3914 N N . GLY B 1 182 ? -15.555 16.656 -1.339 1 98.56 182 GLY B N 1
ATOM 3915 C CA . GLY B 1 182 ? -15.516 17.859 -2.145 1 98.56 182 GLY B CA 1
ATOM 3916 C C . GLY B 1 182 ? -14.602 17.75 -3.346 1 98.56 182 GLY B C 1
ATOM 3917 O O . GLY B 1 182 ? -14.875 18.344 -4.398 1 98.56 182 GLY B O 1
ATOM 3918 N N . VAL B 1 183 ? -13.508 17.062 -3.262 1 98.81 183 VAL B N 1
ATOM 3919 C CA . VAL B 1 183 ? -12.508 17.016 -4.32 1 98.81 183 VAL B CA 1
ATOM 3920 C C . VAL B 1 183 ? -12.711 15.758 -5.168 1 98.81 183 VAL B C 1
ATOM 3922 O O . VAL B 1 183 ? -12.797 15.836 -6.395 1 98.81 183 VAL B O 1
ATOM 3925 N N . TYR B 1 184 ? -12.945 14.609 -4.527 1 98.75 184 TYR B N 1
ATOM 3926 C CA . TYR B 1 184 ? -12.93 13.344 -5.258 1 98.75 184 TYR B CA 1
ATOM 3927 C C . TYR B 1 184 ? -14.344 12.859 -5.535 1 98.75 184 TYR B C 1
ATOM 3929 O O . TYR B 1 184 ? -14.562 12.031 -6.422 1 98.75 184 TYR B O 1
ATOM 3937 N N . GLY B 1 185 ? -15.297 13.383 -4.777 1 98.69 185 GLY B N 1
ATOM 3938 C CA . GLY B 1 185 ? -16.688 13.016 -5.016 1 98.69 185 GLY B CA 1
ATOM 3939 C C . GLY B 1 185 ? -16.953 11.531 -4.848 1 98.69 185 GLY B C 1
ATOM 3940 O O . GLY B 1 185 ? -17.594 10.906 -5.691 1 98.69 185 GLY B O 1
ATOM 3941 N N . VAL B 1 186 ? -16.422 10.898 -3.777 1 98.81 186 VAL B N 1
ATOM 3942 C CA . VAL B 1 186 ? -16.609 9.469 -3.566 1 98.81 186 VAL B CA 1
ATOM 3943 C C . VAL B 1 186 ? -18.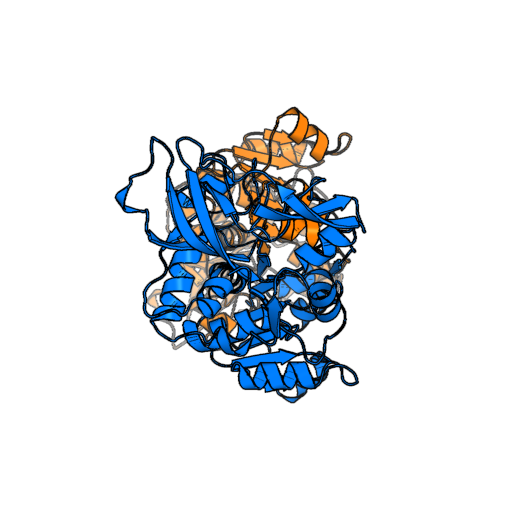094 9.164 -3.359 1 98.81 186 VAL B C 1
ATOM 3945 O O . VAL B 1 186 ? -18.875 10.055 -3.012 1 98.81 186 VAL B O 1
ATOM 3948 N N . LYS B 1 187 ? -18.469 7.91 -3.531 1 98.56 187 LYS B N 1
ATOM 3949 C CA . LYS B 1 187 ? -19.859 7.48 -3.492 1 98.56 187 LYS B CA 1
ATOM 3950 C C . LYS B 1 187 ? -20.469 7.723 -2.115 1 98.56 187 LYS B C 1
ATOM 3952 O O . LYS B 1 187 ? -21.609 8.18 -2.008 1 98.56 187 LYS B O 1
ATOM 3957 N N . GLN B 1 188 ? -19.75 7.43 -1.061 1 98.81 188 GLN B N 1
ATOM 3958 C CA . GLN B 1 188 ? -20.203 7.555 0.319 1 98.81 188 GLN B CA 1
ATOM 3959 C C . GLN B 1 188 ? -19.031 7.742 1.276 1 98.81 188 GLN B C 1
ATOM 3961 O O . GLN B 1 188 ? -17.984 7.109 1.111 1 98.81 188 GLN B O 1
ATOM 3966 N N . VAL B 1 189 ? -19.234 8.625 2.223 1 98.94 189 VAL B N 1
ATOM 3967 C CA . VAL B 1 189 ? -18.281 8.805 3.305 1 98.94 189 VAL B CA 1
ATOM 3968 C C . VAL B 1 189 ? -18.906 8.398 4.633 1 98.94 189 VAL B C 1
ATOM 3970 O O . VAL B 1 189 ? -19.859 9.039 5.094 1 98.94 189 VAL B O 1
ATOM 3973 N N . ILE B 1 190 ? -18.391 7.352 5.215 1 98.94 190 ILE B N 1
ATOM 3974 C CA . ILE B 1 190 ? -18.797 6.867 6.531 1 98.94 190 ILE B CA 1
ATOM 3975 C C . ILE B 1 190 ? -17.734 7.242 7.566 1 98.94 190 ILE B C 1
ATOM 3977 O O . ILE B 1 190 ? -16.547 6.973 7.375 1 98.94 190 ILE B O 1
ATOM 3981 N N . VAL B 1 191 ? -18.172 7.859 8.68 1 98.94 191 VAL B N 1
ATOM 3982 C CA . VAL B 1 191 ? -17.234 8.305 9.703 1 98.94 191 VAL B CA 1
ATOM 3983 C C . VAL B 1 191 ? -17.562 7.633 11.031 1 98.94 191 VAL B C 1
ATOM 3985 O O . VAL B 1 191 ? -18.719 7.566 11.43 1 98.94 191 VAL B O 1
ATOM 3988 N N . VAL B 1 192 ? -16.516 7.129 11.664 1 98.81 192 VAL B N 1
ATOM 3989 C CA . VAL B 1 192 ? -16.703 6.512 12.969 1 98.81 192 VAL B CA 1
ATOM 3990 C C . VAL B 1 192 ? -15.906 7.285 14.023 1 98.81 192 VAL B C 1
ATOM 3992 O O . VAL B 1 192 ? -14.75 7.648 13.789 1 98.81 192 VAL B O 1
ATOM 3995 N N . ASP B 1 193 ? -16.484 7.605 15.047 1 98.31 193 ASP B N 1
ATOM 3996 C CA . ASP B 1 193 ? -15.938 8.289 16.219 1 98.31 193 ASP B CA 1
ATOM 3997 C C . ASP B 1 193 ? -16.766 8 17.469 1 98.31 193 ASP B C 1
ATOM 3999 O O . ASP B 1 193 ? -17.891 7.504 17.375 1 98.31 193 ASP B O 1
ATOM 4003 N N . ARG B 1 194 ? -16.188 8.297 18.609 1 96.94 194 ARG B N 1
ATOM 4004 C CA . ARG B 1 194 ? -16.875 7.977 19.859 1 96.94 194 ARG B CA 1
ATOM 4005 C C . ARG B 1 194 ? -17.422 9.234 20.516 1 96.94 194 ARG B C 1
ATOM 4007 O O . ARG B 1 194 ? -18.141 9.156 21.516 1 96.94 194 ARG B O 1
ATOM 4014 N N . ILE B 1 195 ? -17.047 10.406 20.016 1 96.81 195 ILE B N 1
ATOM 4015 C CA . ILE B 1 195 ? -17.484 11.688 20.578 1 96.81 195 ILE B CA 1
ATOM 4016 C C . ILE B 1 195 ? -18.594 12.273 19.719 1 96.81 195 ILE B C 1
ATOM 4018 O O . ILE B 1 195 ? -18.391 12.555 18.531 1 96.81 195 ILE B O 1
ATOM 4022 N N . ALA B 1 196 ? -19.719 12.531 20.328 1 97.44 196 ALA B N 1
ATOM 4023 C CA . ALA B 1 196 ? -20.906 12.977 19.625 1 97.44 196 ALA B CA 1
ATOM 4024 C C . ALA B 1 196 ? -20.656 14.289 18.891 1 97.44 196 ALA B C 1
ATOM 4026 O O . ALA B 1 196 ? -21.094 14.469 17.75 1 97.44 196 ALA B O 1
ATOM 4027 N N . GLU B 1 197 ? -19.953 15.164 19.562 1 97.38 197 GLU B N 1
ATOM 4028 C CA . GLU B 1 197 ? -19.656 16.469 18.969 1 97.38 197 GLU B CA 1
ATOM 4029 C C . GLU B 1 197 ? -18.797 16.312 17.719 1 97.38 197 GLU B C 1
ATOM 4031 O O . GLU B 1 197 ? -18.984 17.031 16.734 1 97.38 197 GLU B O 1
ATOM 4036 N N . ARG B 1 198 ? -17.891 15.352 17.719 1 97.25 198 ARG B N 1
ATOM 4037 C CA . ARG B 1 198 ? -17.047 15.094 16.562 1 97.25 198 ARG B CA 1
ATOM 4038 C C . ARG B 1 198 ? -17.844 14.5 15.414 1 97.25 198 ARG B C 1
ATOM 4040 O O . ARG B 1 198 ? -17.609 14.828 14.25 1 97.25 198 ARG B O 1
ATOM 4047 N N . LEU B 1 199 ? -18.781 13.672 15.758 1 98.38 199 LEU B N 1
ATOM 4048 C CA . LEU B 1 199 ? -19.656 13.102 14.734 1 98.38 199 LEU B CA 1
ATOM 4049 C C . LEU B 1 199 ? -20.5 14.188 14.086 1 98.38 199 LEU B C 1
ATOM 4051 O O . LEU B 1 199 ? -20.719 14.164 12.875 1 98.38 199 LEU B O 1
ATOM 4055 N N . GLN B 1 200 ? -20.938 15.109 14.906 1 98.12 200 GLN B N 1
ATOM 4056 C CA . GLN B 1 200 ? -21.688 16.234 14.344 1 98.12 200 GLN B CA 1
ATOM 4057 C C . GLN B 1 200 ? -20.797 17.047 13.406 1 98.12 200 GLN B C 1
ATOM 4059 O O . GLN B 1 200 ? -21.234 17.438 12.32 1 98.12 200 GLN B O 1
ATOM 4064 N N . MET B 1 201 ? -19.578 17.281 13.828 1 97.44 201 MET B N 1
ATOM 4065 C CA . MET B 1 201 ? -18.641 18 12.969 1 97.44 201 MET B CA 1
ATOM 4066 C C . MET B 1 201 ? -18.422 17.234 11.656 1 97.44 201 MET B C 1
ATOM 4068 O O . MET B 1 201 ? -18.344 17.844 10.594 1 97.44 201 MET B O 1
ATOM 4072 N N . ALA B 1 202 ? -18.344 15.938 11.766 1 98.62 202 ALA B N 1
ATOM 4073 C CA . ALA B 1 202 ? -18.172 15.125 10.57 1 98.62 202 ALA B CA 1
ATOM 4074 C C . ALA B 1 202 ? -19.328 15.32 9.594 1 98.62 202 ALA B C 1
ATOM 4076 O O . ALA B 1 202 ? -19.125 15.5 8.398 1 98.62 202 ALA B O 1
ATOM 4077 N N . ARG B 1 203 ? -20.547 15.328 10.086 1 98.56 203 ARG B N 1
ATOM 4078 C CA . ARG B 1 203 ? -21.719 15.555 9.258 1 98.56 203 ARG B CA 1
ATOM 4079 C C . ARG B 1 203 ? -21.656 16.938 8.594 1 98.56 203 ARG B C 1
ATOM 4081 O O . ARG B 1 203 ? -21.922 17.062 7.395 1 98.56 203 ARG B O 1
ATOM 4088 N N . ASP B 1 204 ? -21.234 17.859 9.383 1 98.06 204 ASP B N 1
ATOM 4089 C CA . ASP B 1 204 ? -21.172 19.234 8.898 1 98.06 204 ASP B CA 1
ATOM 4090 C C . ASP B 1 204 ? -20.094 19.375 7.824 1 98.06 204 ASP B C 1
ATOM 4092 O O . ASP B 1 204 ? -20.109 20.344 7.059 1 98.06 204 ASP B O 1
ATOM 4096 N N . ASN B 1 205 ? -19.188 18.438 7.805 1 98.19 205 ASN B N 1
ATOM 4097 C CA . ASN B 1 205 ? -18.062 18.547 6.875 1 98.19 205 ASN B CA 1
ATOM 4098 C C . ASN B 1 205 ? -18.234 17.578 5.699 1 98.19 205 ASN B C 1
ATOM 4100 O O . ASN B 1 205 ? -17.312 17.438 4.879 1 98.19 205 ASN B O 1
ATOM 4104 N N . GLY B 1 206 ? -19.344 16.828 5.613 1 98.44 206 GLY B N 1
ATOM 4105 C CA . GLY B 1 206 ? -19.625 16.125 4.375 1 98.44 206 GLY B CA 1
ATOM 4106 C C . GLY B 1 206 ? -19.859 14.641 4.57 1 98.44 206 GLY B C 1
ATOM 4107 O O . GLY B 1 206 ? -20.172 13.922 3.619 1 98.44 206 GLY B O 1
ATOM 4108 N N . ALA B 1 207 ? -19.797 14.148 5.801 1 98.88 207 ALA B N 1
ATOM 4109 C CA . ALA B 1 207 ? -20.047 12.727 6.039 1 98.88 207 ALA B CA 1
ATOM 4110 C C . ALA B 1 207 ? -21.484 12.352 5.664 1 98.88 207 ALA B C 1
ATOM 4112 O O . ALA B 1 207 ? -22.422 13.078 5.984 1 98.88 207 ALA B O 1
ATOM 4113 N N . ASP B 1 208 ? -21.641 11.234 4.965 1 98.88 208 ASP B N 1
ATOM 4114 C CA . ASP B 1 208 ? -22.969 10.742 4.602 1 98.88 208 ASP B CA 1
ATOM 4115 C C . ASP B 1 208 ? -23.594 9.93 5.738 1 98.88 208 ASP B C 1
ATOM 4117 O O . ASP B 1 208 ? -24.812 9.914 5.902 1 98.88 208 ASP B O 1
ATOM 4121 N N . LEU B 1 209 ? -22.766 9.227 6.43 1 98.88 209 LEU B N 1
ATOM 4122 C CA . LEU B 1 209 ? -23.156 8.375 7.551 1 98.88 209 LEU B CA 1
ATOM 4123 C C . LEU B 1 209 ? -22.141 8.484 8.688 1 98.88 209 LEU B C 1
ATOM 4125 O O . LEU B 1 209 ? -20.938 8.484 8.461 1 98.88 209 LEU B O 1
ATOM 4129 N N . THR B 1 210 ? -22.609 8.719 9.898 1 98.81 210 THR B N 1
ATOM 4130 C CA . THR B 1 210 ? -21.766 8.719 11.078 1 98.81 210 THR B CA 1
ATOM 4131 C C . THR B 1 210 ? -22.141 7.594 12.031 1 98.81 210 THR B C 1
ATOM 4133 O O . THR B 1 210 ? -23.328 7.305 12.211 1 98.81 210 THR B O 1
ATOM 4136 N N . LEU B 1 211 ? -21.156 6.91 12.562 1 98.75 211 LEU B N 1
ATOM 4137 C CA . LEU B 1 211 ? -21.359 5.766 13.43 1 98.75 211 LEU B CA 1
ATOM 4138 C C . LEU B 1 211 ? -20.594 5.922 14.742 1 98.75 211 LEU B C 1
ATOM 4140 O O . LEU B 1 211 ? -19.438 6.348 14.734 1 98.75 211 LEU B O 1
ATOM 4144 N N . ASP B 1 212 ? -21.234 5.695 15.867 1 98.5 212 ASP B N 1
ATOM 4145 C CA . ASP B 1 212 ? -20.625 5.613 17.188 1 98.5 212 ASP B CA 1
ATOM 4146 C C . ASP B 1 212 ? -20.359 4.16 17.578 1 98.5 212 ASP B C 1
ATOM 4148 O O . ASP B 1 212 ? -21.297 3.373 17.734 1 98.5 212 ASP B O 1
ATOM 4152 N N . ASN B 1 213 ? -19.094 3.809 17.703 1 96.38 213 ASN B N 1
ATOM 4153 C CA . ASN B 1 213 ? -18.781 2.414 18 1 96.38 213 ASN B CA 1
ATOM 4154 C C . ASN B 1 213 ? -18.422 2.211 19.469 1 96.38 213 ASN B C 1
ATOM 4156 O O . ASN B 1 213 ? -17.656 1.309 19.812 1 96.38 213 ASN B O 1
ATOM 4160 N N . THR B 1 214 ? -18.891 3.074 20.312 1 96.31 214 THR B N 1
ATOM 4161 C CA . THR B 1 214 ? -18.656 2.984 21.75 1 96.31 214 THR B CA 1
ATOM 4162 C C . THR B 1 214 ? -19.297 1.729 22.328 1 96.31 214 THR B C 1
ATOM 4164 O O . THR B 1 214 ? -18.672 1.004 23.109 1 96.31 214 THR B O 1
ATOM 4167 N N . HIS B 1 215 ? -20.547 1.48 21.984 1 95.25 215 HIS B N 1
ATOM 4168 C CA . HIS B 1 215 ? -21.281 0.397 22.625 1 95.25 215 HIS B CA 1
ATOM 4169 C C . HIS B 1 215 ? -21.672 -0.685 21.625 1 95.25 215 HIS B C 1
ATOM 4171 O O . HIS B 1 215 ? -22.203 -1.729 22 1 95.25 215 HIS B O 1
ATOM 4177 N N . GLN B 1 216 ? -21.5 -0.401 20.422 1 96.12 216 GLN B N 1
ATOM 4178 C CA . GLN B 1 216 ? -21.75 -1.376 19.359 1 96.12 216 GLN B CA 1
ATOM 4179 C C . GLN B 1 216 ? -20.531 -1.504 18.438 1 96.12 216 GLN B C 1
ATOM 4181 O O . GLN B 1 216 ? -20.062 -0.508 17.891 1 96.12 216 GLN B O 1
ATOM 4186 N N . PRO B 1 217 ? -20.125 -2.814 18.328 1 97.44 217 PRO B N 1
ATOM 4187 C CA . PRO B 1 217 ? -18.969 -2.992 17.453 1 97.44 217 PRO B CA 1
ATOM 4188 C C . PRO B 1 217 ? -19.219 -2.49 16.031 1 97.44 217 PRO B C 1
ATOM 4190 O O . PRO B 1 217 ? -20.312 -2.688 15.492 1 97.44 217 PRO B O 1
ATOM 4193 N N . LEU B 1 218 ? -18.25 -1.805 15.477 1 98.56 218 LEU B N 1
ATOM 4194 C CA . LEU B 1 218 ? -18.359 -1.23 14.141 1 98.56 218 LEU B CA 1
ATOM 4195 C C . LEU B 1 218 ? -18.656 -2.311 13.109 1 98.56 218 LEU B C 1
ATOM 4197 O O . LEU B 1 218 ? -19.469 -2.094 12.195 1 98.56 218 LEU B O 1
ATOM 4201 N N . ALA B 1 219 ? -18.062 -3.482 13.203 1 98.44 219 ALA B N 1
ATOM 4202 C CA . ALA B 1 219 ? -18.266 -4.598 12.281 1 98.44 219 ALA B CA 1
ATOM 4203 C C . ALA B 1 219 ? -19.734 -4.965 12.172 1 98.44 219 ALA B C 1
ATOM 4205 O O . ALA B 1 219 ? -20.25 -5.176 11.07 1 98.44 219 ALA B O 1
ATOM 4206 N N . ASP B 1 220 ? -20.422 -5.02 13.305 1 98.38 220 ASP B N 1
ATOM 4207 C CA . ASP B 1 220 ? -21.844 -5.359 13.32 1 98.38 220 ASP B CA 1
ATOM 4208 C C . ASP B 1 220 ? -22.672 -4.281 12.633 1 98.38 220 ASP B C 1
ATOM 4210 O O . ASP B 1 220 ? -23.609 -4.59 11.898 1 98.38 220 ASP B O 1
ATOM 4214 N N . GLN B 1 221 ? -22.344 -3.029 12.93 1 98.56 221 GLN B N 1
ATOM 4215 C CA . GLN B 1 221 ? -23.078 -1.914 12.352 1 98.56 221 GLN B CA 1
ATOM 4216 C C . GLN B 1 221 ? -22.953 -1.898 10.828 1 98.56 221 GLN B C 1
ATOM 4218 O O . GLN B 1 221 ? -23.938 -1.674 10.117 1 98.56 221 GLN B O 1
ATOM 4223 N N . LEU B 1 222 ? -21.797 -2.117 10.273 1 98.69 222 LEU B N 1
ATOM 4224 C CA . LEU B 1 222 ? -21.562 -2.152 8.836 1 98.69 222 LEU B CA 1
ATOM 4225 C C . LEU B 1 222 ? -22.25 -3.369 8.211 1 98.69 222 LEU B C 1
ATOM 4227 O O . LEU B 1 222 ? -22.844 -3.271 7.133 1 98.69 222 LEU B O 1
ATOM 4231 N N . ALA B 1 223 ? -22.141 -4.535 8.891 1 97.88 223 ALA B N 1
ATOM 4232 C CA . ALA B 1 223 ? -22.766 -5.758 8.391 1 97.88 223 ALA B CA 1
ATOM 4233 C C . ALA B 1 223 ? -24.281 -5.59 8.266 1 97.88 223 ALA B C 1
ATOM 4235 O O . ALA B 1 223 ? -24.875 -6.02 7.277 1 97.88 223 ALA B O 1
ATOM 4236 N N . GLN B 1 224 ? -24.906 -4.965 9.297 1 97.81 224 GLN B N 1
ATOM 4237 C CA . GLN B 1 224 ? -26.344 -4.719 9.297 1 97.81 224 GLN B CA 1
ATOM 4238 C C . GLN B 1 224 ? -26.75 -3.877 8.086 1 97.81 224 GLN B C 1
ATOM 4240 O O . GLN B 1 224 ? -27.844 -4.047 7.551 1 97.81 224 GLN B O 1
ATOM 4245 N N . ARG B 1 225 ? -25.859 -3.076 7.684 1 97.94 225 ARG B N 1
ATOM 4246 C CA . ARG B 1 225 ? -26.125 -2.174 6.57 1 97.94 225 ARG B CA 1
ATOM 4247 C C . ARG B 1 225 ? -25.609 -2.752 5.258 1 97.94 225 ARG B C 1
ATOM 4249 O O . ARG B 1 225 ? -25.719 -2.117 4.207 1 97.94 225 ARG B O 1
ATOM 4256 N N . GLN B 1 226 ? -24.922 -3.984 5.316 1 97.62 226 GLN B N 1
ATOM 4257 C CA . GLN B 1 226 ? -24.344 -4.676 4.172 1 97.62 226 GLN B CA 1
ATOM 4258 C C . GLN B 1 226 ? -23.328 -3.793 3.457 1 97.62 226 GLN B C 1
ATOM 4260 O O . GLN B 1 226 ? -23.344 -3.68 2.23 1 97.62 226 GLN B O 1
ATOM 4265 N N . ILE B 1 227 ? -22.531 -3.111 4.293 1 98.12 227 ILE B N 1
ATOM 4266 C CA . ILE B 1 227 ? -21.516 -2.221 3.752 1 98.12 227 ILE B CA 1
ATOM 4267 C C . ILE B 1 227 ? -20.125 -2.83 3.967 1 98.12 227 ILE B C 1
ATOM 4269 O O . ILE B 1 227 ? -19.797 -3.264 5.074 1 98.12 227 ILE B O 1
ATOM 4273 N N . ALA B 1 228 ? -19.359 -2.92 2.934 1 98.19 228 ALA B N 1
ATOM 4274 C CA . ALA B 1 228 ? -17.922 -3.207 2.961 1 98.19 228 ALA B CA 1
ATOM 4275 C C . ALA B 1 228 ? -17.125 -2.074 2.322 1 98.19 228 ALA B C 1
ATOM 4277 O O . ALA B 1 228 ? -17.141 -1.904 1.101 1 98.19 228 ALA B O 1
ATOM 4278 N N . PRO B 1 229 ? -16.453 -1.289 3.143 1 98.88 229 PRO B N 1
ATOM 4279 C CA . PRO B 1 229 ? -15.758 -0.125 2.578 1 98.88 229 PRO B CA 1
ATOM 4280 C C . PRO B 1 229 ? -14.664 -0.51 1.586 1 98.88 229 PRO B C 1
ATOM 4282 O O . PRO B 1 229 ? -13.961 -1.499 1.795 1 98.88 229 PRO B O 1
ATOM 4285 N N . THR B 1 230 ? -14.602 0.223 0.49 1 98.88 230 THR B N 1
ATOM 4286 C CA . THR B 1 230 ? -13.578 -0.019 -0.521 1 98.88 230 THR B CA 1
A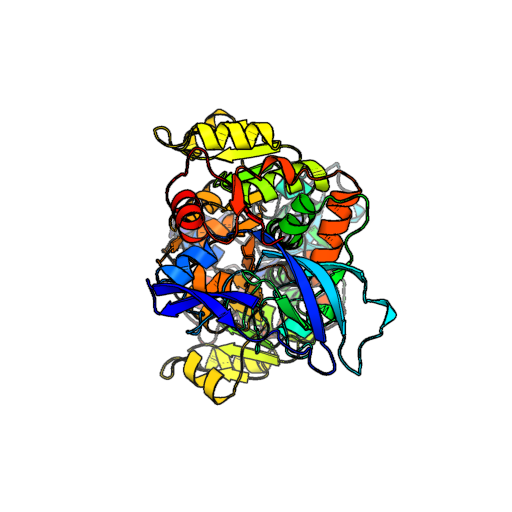TOM 4287 C C . THR B 1 230 ? -12.359 0.868 -0.281 1 98.88 230 THR B C 1
ATOM 4289 O O . THR B 1 230 ? -11.305 0.664 -0.888 1 98.88 230 THR B O 1
ATOM 4292 N N . LEU B 1 231 ? -12.492 1.839 0.573 1 98.94 231 LEU B N 1
ATOM 4293 C CA . LEU B 1 231 ? -11.453 2.771 1.005 1 98.94 231 LEU B CA 1
ATOM 4294 C C . LEU B 1 231 ? -11.555 3.039 2.504 1 98.94 231 LEU B C 1
ATOM 4296 O O . LEU B 1 231 ? -12.633 3.35 3.012 1 98.94 231 LEU B O 1
ATOM 4300 N N . VAL B 1 232 ? -10.453 2.834 3.266 1 98.94 232 VAL B N 1
ATOM 4301 C CA . VAL B 1 232 ? -10.461 3.094 4.699 1 98.94 232 VAL B CA 1
ATOM 4302 C C . VAL B 1 232 ? -9.297 4.02 5.062 1 98.94 232 VAL B C 1
ATOM 4304 O O . VAL B 1 232 ? -8.172 3.828 4.594 1 98.94 232 VAL B O 1
ATOM 4307 N N . ILE B 1 233 ? -9.539 5.047 5.793 1 98.94 233 ILE B N 1
ATOM 4308 C CA . ILE B 1 233 ? -8.492 5.938 6.293 1 98.94 233 ILE B CA 1
ATOM 4309 C C . ILE B 1 233 ? -8.555 6 7.816 1 98.94 233 ILE B C 1
ATOM 4311 O O . ILE B 1 233 ? -9.602 6.301 8.391 1 98.94 233 ILE B O 1
ATOM 4315 N N . ASP B 1 234 ? -7.48 5.68 8.461 1 98.81 234 ASP B N 1
ATOM 4316 C CA . ASP B 1 234 ? -7.387 5.746 9.914 1 98.81 234 ASP B CA 1
ATOM 4317 C C . ASP B 1 234 ? -6.805 7.082 10.367 1 98.81 234 ASP B C 1
ATOM 4319 O O . ASP B 1 234 ? -5.582 7.238 10.445 1 98.81 234 ASP B O 1
ATOM 4323 N N . ALA B 1 235 ? -7.625 7.984 10.781 1 98 235 ALA B N 1
ATOM 4324 C CA . ALA B 1 235 ? -7.199 9.273 11.312 1 98 235 ALA B CA 1
ATOM 4325 C C . ALA B 1 235 ? -7.27 9.297 12.836 1 98 235 ALA B C 1
ATOM 4327 O O . ALA B 1 235 ? -6.977 10.32 13.461 1 98 235 ALA B O 1
ATOM 4328 N N . ALA B 1 236 ? -7.684 8.195 13.422 1 96.75 236 ALA B N 1
ATOM 4329 C CA . ALA B 1 236 ? -7.699 8.055 14.875 1 96.75 236 ALA B CA 1
ATOM 4330 C C . ALA B 1 236 ? -6.363 7.531 15.391 1 96.75 236 ALA B C 1
ATOM 4332 O O . ALA B 1 236 ? -5.945 7.859 16.5 1 96.75 236 ALA B O 1
ATOM 4333 N N . CYS B 1 237 ? -5.723 6.645 14.648 1 95.12 237 CYS B N 1
ATOM 4334 C CA . CYS B 1 237 ? -4.336 6.227 14.828 1 95.12 237 CYS B CA 1
ATOM 4335 C C . CYS B 1 237 ? -4.188 5.352 16.062 1 95.12 237 CYS B C 1
ATOM 4337 O O . CYS B 1 237 ? -3.182 5.438 16.781 1 95.12 237 CYS B O 1
ATOM 4339 N N . HIS B 1 238 ? -5.246 4.629 16.391 1 95.31 238 HIS B N 1
ATOM 4340 C CA . HIS B 1 238 ? -5.121 3.625 17.453 1 95.31 238 HIS B CA 1
ATOM 4341 C C . HIS B 1 238 ? -4.539 2.324 16.906 1 95.31 238 HIS B C 1
ATOM 4343 O O . HIS B 1 238 ? -4.91 1.878 15.82 1 95.31 238 HIS B O 1
ATOM 4349 N N . PRO B 1 239 ? -3.699 1.612 17.719 1 95.12 239 PRO B N 1
ATOM 4350 C CA . PRO B 1 239 ? -2.98 0.438 17.219 1 95.12 239 PRO B CA 1
ATOM 4351 C C . PRO B 1 239 ? -3.916 -0.693 16.797 1 95.12 239 PRO B C 1
ATOM 4353 O O . PRO B 1 239 ? -3.566 -1.5 15.938 1 95.12 239 PRO B O 1
ATOM 4356 N N . ALA B 1 240 ? -5.055 -0.754 17.328 1 95.69 240 ALA B N 1
ATOM 4357 C CA . ALA B 1 240 ? -5.957 -1.873 17.062 1 95.69 240 ALA B CA 1
ATOM 4358 C C . ALA B 1 240 ? -6.738 -1.66 15.773 1 95.69 240 ALA B C 1
ATOM 4360 O O . ALA B 1 240 ? -7.348 -2.594 15.242 1 95.69 240 ALA B O 1
ATOM 4361 N N . ILE B 1 241 ? -6.738 -0.473 15.25 1 97.81 241 ILE B N 1
ATOM 4362 C CA . ILE B 1 241 ? -7.637 -0.123 14.156 1 97.81 241 ILE B CA 1
ATOM 4363 C C . ILE B 1 241 ? -7.164 -0.79 12.867 1 97.81 241 ILE B C 1
ATOM 4365 O O . ILE B 1 241 ? -7.977 -1.194 12.039 1 97.81 241 ILE B O 1
ATOM 4369 N N . LEU B 1 242 ? -5.867 -0.911 12.688 1 98.31 242 LEU B N 1
ATOM 4370 C CA . LEU B 1 242 ? -5.352 -1.428 11.43 1 98.31 242 LEU B CA 1
ATOM 4371 C C . LEU B 1 242 ? -5.926 -2.809 11.133 1 98.31 242 LEU B C 1
ATOM 4373 O O . LEU B 1 242 ? -6.48 -3.039 10.055 1 98.31 242 LEU B O 1
ATOM 4377 N N . GLN B 1 243 ? -5.859 -3.734 12.078 1 98.38 243 GLN B N 1
ATOM 4378 C CA . GLN B 1 243 ? -6.414 -5.07 11.883 1 98.38 243 GLN B CA 1
ATOM 4379 C C . GLN B 1 243 ? -7.922 -5.016 11.664 1 98.38 243 GLN B C 1
ATOM 4381 O O . GLN B 1 243 ? -8.453 -5.727 10.812 1 98.38 243 GLN B O 1
ATOM 4386 N N . GLU B 1 244 ? -8.586 -4.219 12.453 1 98.56 244 GLU B N 1
ATOM 4387 C CA . GLU B 1 244 ? -10.031 -4.082 12.281 1 98.56 244 GLU B CA 1
ATOM 4388 C C . GLU B 1 244 ? -10.383 -3.576 10.891 1 98.56 244 GLU B C 1
ATOM 4390 O O . GLU B 1 244 ? -11.289 -4.102 10.242 1 98.56 244 GLU B O 1
ATOM 4395 N N . ALA B 1 245 ? -9.664 -2.557 10.43 1 98.81 245 ALA B N 1
ATOM 4396 C CA . ALA B 1 245 ? -9.883 -2 9.102 1 98.81 245 ALA B CA 1
ATOM 4397 C C . ALA B 1 245 ? -9.695 -3.066 8.023 1 98.81 245 ALA B C 1
ATOM 4399 O O . ALA B 1 245 ? -10.508 -3.168 7.094 1 98.81 245 ALA B O 1
ATOM 4400 N N . ILE B 1 246 ? -8.664 -3.857 8.156 1 98.75 246 ILE B N 1
ATOM 4401 C CA . ILE B 1 246 ? -8.375 -4.93 7.207 1 98.75 246 ILE B CA 1
ATOM 4402 C C . ILE B 1 246 ? -9.547 -5.902 7.148 1 98.75 246 ILE B C 1
ATOM 4404 O O . ILE B 1 246 ? -9.977 -6.301 6.066 1 98.75 246 ILE B O 1
ATOM 4408 N N . LEU B 1 247 ? -10.062 -6.242 8.258 1 98.62 247 LEU B N 1
ATOM 4409 C CA . LEU B 1 247 ? -11.141 -7.215 8.344 1 98.62 247 LEU B CA 1
ATOM 4410 C C . LEU B 1 247 ? -12.438 -6.641 7.773 1 98.62 247 LEU B C 1
ATOM 4412 O O . LEU B 1 247 ? -13.203 -7.348 7.125 1 98.62 247 LEU B O 1
ATOM 4416 N N . LEU B 1 248 ? -12.664 -5.355 7.953 1 98.75 248 LEU B N 1
ATOM 4417 C CA . LEU B 1 248 ? -13.922 -4.715 7.566 1 98.75 248 LEU B CA 1
ATOM 4418 C C . LEU B 1 248 ? -13.922 -4.375 6.082 1 98.75 248 LEU B C 1
ATOM 4420 O O . LEU B 1 248 ? -14.992 -4.277 5.465 1 98.75 248 LEU B O 1
ATOM 4424 N N . ALA B 1 249 ? -12.766 -4.18 5.496 1 98.75 249 ALA B N 1
ATOM 4425 C CA . ALA B 1 249 ? -12.641 -3.65 4.141 1 98.75 249 ALA B CA 1
ATOM 4426 C C . ALA B 1 249 ? -13.078 -4.68 3.104 1 98.75 249 ALA B C 1
ATOM 4428 O O . ALA B 1 249 ? -12.938 -5.887 3.32 1 98.75 249 ALA B O 1
ATOM 4429 N N . SER B 1 250 ? -13.602 -4.184 2 1 98.62 250 SER B N 1
ATOM 4430 C CA . SER B 1 250 ? -13.898 -5.008 0.835 1 98.62 250 SER B CA 1
ATOM 4431 C C . SER B 1 250 ? -12.625 -5.617 0.249 1 98.62 250 SER B C 1
ATOM 4433 O O . SER B 1 250 ? -11.539 -5.051 0.388 1 98.62 250 SER B O 1
ATOM 4435 N N . PRO B 1 251 ? -12.766 -6.828 -0.393 1 98.62 251 PRO B N 1
ATOM 4436 C CA . PRO B 1 251 ? -11.633 -7.242 -1.229 1 98.62 251 PRO B CA 1
ATOM 4437 C C . PRO B 1 251 ? -11.219 -6.168 -2.234 1 98.62 251 PRO B C 1
ATOM 4439 O O . PRO B 1 251 ? -12.07 -5.453 -2.764 1 98.62 251 PRO B O 1
ATOM 4442 N N . ALA B 1 252 ? -9.922 -5.992 -2.434 1 98.56 252 ALA B N 1
ATOM 4443 C CA . ALA B 1 252 ? -9.305 -5.027 -3.342 1 98.56 252 ALA B CA 1
ATOM 4444 C C . ALA B 1 252 ? -9.375 -3.615 -2.768 1 98.56 252 ALA B C 1
ATOM 4446 O O . ALA B 1 252 ? -9.258 -2.633 -3.504 1 98.56 252 ALA B O 1
ATOM 4447 N N . ALA B 1 253 ? -9.609 -3.533 -1.452 1 98.81 253 ALA B N 1
ATOM 4448 C CA . ALA B 1 253 ? -9.688 -2.217 -0.823 1 98.81 253 ALA B CA 1
ATOM 4449 C C . ALA B 1 253 ? -8.289 -1.625 -0.623 1 98.81 253 ALA B C 1
ATOM 4451 O O . ALA B 1 253 ? -7.289 -2.334 -0.733 1 98.81 253 ALA B O 1
ATOM 4452 N N . ARG B 1 254 ? -8.273 -0.339 -0.405 1 98.81 254 ARG B N 1
ATOM 4453 C CA . ARG B 1 254 ? -7.086 0.405 -0.01 1 98.81 254 ARG B CA 1
ATOM 4454 C C . ARG B 1 254 ? -7.25 1.008 1.381 1 98.81 254 ARG B C 1
ATOM 4456 O O . ARG B 1 254 ? -8.32 1.511 1.722 1 98.81 254 ARG B O 1
ATOM 4463 N N . ILE B 1 255 ? -6.219 0.874 2.166 1 98.94 255 ILE B N 1
ATOM 4464 C CA . ILE B 1 255 ? -6.234 1.386 3.533 1 98.94 255 ILE B CA 1
ATOM 4465 C C . ILE B 1 255 ? -5.113 2.406 3.715 1 98.94 255 ILE B C 1
ATOM 4467 O O . ILE B 1 255 ? -3.967 2.152 3.332 1 98.94 255 ILE B O 1
ATOM 4471 N N . GLY B 1 256 ? -5.449 3.543 4.199 1 98.81 256 GLY B N 1
ATOM 4472 C CA . GLY B 1 256 ? -4.477 4.57 4.531 1 98.81 256 GLY B CA 1
ATOM 4473 C C . GLY B 1 256 ? -4.316 4.773 6.027 1 98.81 256 GLY B C 1
ATOM 4474 O O . GLY B 1 256 ? -5.297 5.008 6.738 1 98.81 256 GLY B O 1
ATOM 4475 N N . ILE B 1 257 ? -3.084 4.738 6.535 1 98.12 257 ILE B N 1
ATOM 4476 C CA . ILE B 1 257 ? -2.852 4.973 7.953 1 98.12 257 ILE B CA 1
ATOM 4477 C C . ILE B 1 257 ? -2.078 6.277 8.141 1 98.12 257 ILE B C 1
ATOM 4479 O O . ILE B 1 257 ? -1.178 6.59 7.359 1 98.12 257 ILE B O 1
ATOM 4483 N N . LEU B 1 258 ? -2.457 7.059 9.117 1 96.38 258 LEU B N 1
ATOM 4484 C CA . LEU B 1 258 ? -1.841 8.344 9.438 1 96.38 258 LEU B CA 1
ATOM 4485 C C . LEU B 1 258 ? -1.117 8.281 10.781 1 96.38 258 LEU B C 1
ATOM 4487 O O . LEU B 1 258 ? -0.445 9.242 11.172 1 96.38 258 LEU B O 1
ATOM 4491 N N . GLY B 1 259 ? -1.225 7.121 11.438 1 89.56 259 GLY B N 1
ATOM 4492 C CA . GLY B 1 259 ? -0.749 7 12.805 1 89.56 259 GLY B CA 1
ATOM 4493 C C . GLY B 1 259 ? 0.763 6.918 12.906 1 89.56 259 GLY B C 1
ATOM 4494 O O . GLY B 1 259 ? 1.423 6.402 12 1 89.56 259 GLY B O 1
ATOM 4495 N N . PHE B 1 260 ? 1.288 7.43 14.07 1 89.69 260 PHE B N 1
ATOM 4496 C CA . PHE B 1 260 ? 2.713 7.402 14.383 1 89.69 260 PHE B CA 1
ATOM 4497 C C . PHE B 1 260 ? 2.961 6.695 15.711 1 89.69 260 PHE B C 1
ATOM 4499 O O . PHE B 1 260 ? 3.93 7.004 16.406 1 89.69 260 PHE B O 1
ATOM 4506 N N . SER B 1 261 ? 2.154 5.797 15.984 1 90.75 261 SER B N 1
ATOM 4507 C CA . SER B 1 261 ? 2.271 5.109 17.266 1 90.75 261 SER B CA 1
ATOM 4508 C C . SER B 1 261 ? 3.443 4.133 17.266 1 90.75 261 SER B C 1
ATOM 4510 O O . SER B 1 261 ? 3.613 3.359 16.312 1 90.75 261 SER B O 1
ATOM 4512 N N . GLY B 1 262 ? 4.184 4.141 18.375 1 93 262 GLY B N 1
ATOM 4513 C CA . GLY B 1 262 ? 5.238 3.162 18.578 1 93 262 GLY B CA 1
ATOM 4514 C C . GLY B 1 262 ? 4.738 1.854 19.156 1 93 262 GLY B C 1
ATOM 4515 O O . GLY B 1 262 ? 5.477 0.87 19.219 1 93 262 GLY B O 1
ATOM 4516 N N . GLU B 1 263 ? 3.502 1.893 19.531 1 95.69 263 GLU B N 1
ATOM 4517 C CA . GLU B 1 263 ? 2.898 0.674 20.062 1 95.69 263 GLU B CA 1
ATOM 4518 C C . GLU B 1 263 ? 2.668 -0.354 18.953 1 95.69 263 GLU B C 1
ATOM 4520 O O . GLU B 1 263 ? 2.307 0.003 17.828 1 95.69 263 GLU B O 1
ATOM 4525 N N . ALA B 1 264 ? 2.775 -1.616 19.344 1 96.19 264 ALA B N 1
ATOM 4526 C CA . ALA B 1 264 ? 2.672 -2.707 18.375 1 96.19 264 ALA B CA 1
ATOM 4527 C C . ALA B 1 264 ? 1.234 -2.875 17.891 1 96.19 264 ALA B C 1
ATOM 4529 O O . ALA B 1 264 ? 0.291 -2.781 18.688 1 96.19 264 ALA B O 1
ATOM 4530 N N . SER B 1 265 ? 1.07 -2.986 16.609 1 97.12 265 SER B N 1
ATOM 4531 C CA . SER B 1 265 ? -0.145 -3.479 15.977 1 97.12 265 SER B CA 1
ATOM 4532 C C . SER B 1 265 ? 0.01 -4.934 15.539 1 97.12 265 SER B C 1
ATOM 4534 O O . SER B 1 265 ? 1.085 -5.34 15.094 1 97.12 265 SER B O 1
ATOM 4536 N N . THR B 1 266 ? -1.049 -5.68 15.695 1 97 266 THR B N 1
ATOM 4537 C CA . THR B 1 266 ? -1.037 -7.078 15.281 1 97 266 THR B CA 1
ATOM 4538 C C . THR B 1 266 ? -2.008 -7.312 14.133 1 97 266 THR B C 1
ATOM 4540 O O . THR B 1 266 ? -3.115 -6.77 14.125 1 97 266 THR B O 1
ATOM 4543 N N . LEU B 1 267 ? -1.534 -8.094 13.148 1 97.75 267 LEU B N 1
ATOM 4544 C CA . LEU B 1 267 ? -2.4 -8.453 12.031 1 97.75 267 LEU B CA 1
ATOM 4545 C C . LEU B 1 267 ? -2.031 -9.828 11.484 1 97.75 267 LEU B C 1
ATOM 4547 O O . LEU B 1 267 ? -0.975 -10.375 11.812 1 97.75 267 LEU B O 1
ATOM 4551 N N . THR B 1 268 ? -2.895 -10.414 10.766 1 97.56 268 THR B N 1
ATOM 4552 C CA . THR B 1 268 ? -2.572 -11.648 10.055 1 97.56 268 THR B CA 1
ATOM 4553 C C . THR B 1 268 ? -2.391 -11.383 8.562 1 97.56 268 THR B C 1
ATOM 4555 O O . THR B 1 268 ? -3.172 -10.641 7.957 1 97.56 268 THR B O 1
ATOM 4558 N N . GLN B 1 269 ? -1.354 -11.938 7.996 1 97 269 GLN B N 1
ATOM 4559 C CA . GLN B 1 269 ? -1.099 -11.734 6.574 1 97 269 GLN B CA 1
ATOM 4560 C C . GLN B 1 269 ? -2.201 -12.352 5.719 1 97 269 GLN B C 1
ATOM 4562 O O . GLN B 1 269 ? -2.539 -11.828 4.656 1 97 269 GLN B O 1
ATOM 4567 N N . GLN B 1 270 ? -2.822 -13.406 6.199 1 95.88 270 GLN B N 1
ATOM 4568 C CA . GLN B 1 270 ? -3.941 -14.039 5.508 1 95.88 270 GLN B CA 1
ATOM 4569 C C . GLN B 1 270 ? -5.086 -13.055 5.297 1 95.88 270 GLN B C 1
ATOM 4571 O O . GLN B 1 270 ? -5.691 -13.023 4.223 1 95.88 270 GLN B O 1
ATOM 4576 N N . SER B 1 271 ? -5.348 -12.211 6.316 1 97.56 271 SER B N 1
ATOM 4577 C CA . SER B 1 271 ? -6.449 -11.258 6.207 1 97.56 271 SER B CA 1
ATOM 4578 C C . SER B 1 271 ? -6.16 -10.203 5.145 1 97.56 271 SER B C 1
ATOM 4580 O O . SER B 1 271 ? -7.082 -9.68 4.516 1 97.56 271 SER B O 1
ATOM 4582 N N . ILE B 1 272 ? -4.887 -9.906 4.859 1 98.31 272 ILE B N 1
ATOM 4583 C CA . ILE B 1 272 ? -4.48 -8.922 3.859 1 98.31 272 ILE B CA 1
ATOM 4584 C C . ILE B 1 272 ? -4.492 -9.562 2.473 1 98.31 272 ILE B C 1
ATOM 4586 O O . ILE B 1 272 ? -5.137 -9.055 1.554 1 98.31 272 ILE B O 1
ATOM 4590 N N . THR B 1 273 ? -3.836 -10.711 2.332 1 97.38 273 THR B N 1
ATOM 4591 C CA . THR B 1 273 ? -3.605 -11.344 1.037 1 97.38 273 THR B CA 1
ATOM 4592 C C . THR B 1 273 ? -4.898 -11.938 0.488 1 97.38 273 THR B C 1
ATOM 4594 O O . THR B 1 273 ? -5.141 -11.906 -0.72 1 97.38 273 THR B O 1
ATOM 4597 N N . SER B 1 274 ? -5.773 -12.477 1.38 1 96.62 274 SER B N 1
ATOM 4598 C CA . SER B 1 274 ? -7.016 -13.102 0.929 1 96.62 274 SER B CA 1
ATOM 4599 C C . SER B 1 274 ? -7.906 -12.094 0.207 1 96.62 274 SER B C 1
ATOM 4601 O O . SER B 1 274 ? -8.719 -12.477 -0.64 1 96.62 274 SER B O 1
ATOM 4603 N N . LYS B 1 275 ? -7.699 -10.805 0.522 1 98.19 275 LYS B N 1
ATOM 4604 C CA . LYS B 1 275 ? -8.516 -9.75 -0.072 1 98.19 275 LYS B CA 1
ATOM 4605 C C . LYS B 1 275 ? -7.684 -8.875 -1.004 1 98.19 275 LYS B C 1
ATOM 4607 O O . LYS B 1 275 ? -8.195 -7.91 -1.576 1 98.19 275 LYS B O 1
ATOM 4612 N N . GLU B 1 276 ? -6.395 -9.227 -1.059 1 98.56 276 GLU B N 1
ATOM 4613 C CA . GLU B 1 276 ? -5.445 -8.422 -1.82 1 98.56 276 GLU B CA 1
ATOM 4614 C C . GLU B 1 276 ? -5.562 -6.941 -1.462 1 98.56 276 GLU B C 1
ATOM 4616 O O . GLU B 1 276 ? -5.676 -6.09 -2.346 1 98.56 276 GLU B O 1
ATOM 4621 N N . ILE B 1 277 ? -5.465 -6.668 -0.209 1 98.62 277 ILE B N 1
ATOM 4622 C CA . ILE B 1 277 ? -5.543 -5.316 0.333 1 98.62 277 ILE B CA 1
ATOM 4623 C C . ILE B 1 277 ? -4.211 -4.598 0.119 1 98.62 277 ILE B C 1
ATOM 4625 O O . ILE B 1 277 ? -3.146 -5.215 0.185 1 98.62 277 ILE B O 1
ATOM 4629 N N . SER B 1 278 ? -4.285 -3.311 -0.171 1 98.75 278 SER B N 1
ATOM 4630 C CA . SER B 1 278 ? -3.121 -2.432 -0.18 1 98.75 278 SER B CA 1
ATOM 4631 C C . SER B 1 278 ? -3.158 -1.453 0.989 1 98.75 278 SER B C 1
ATOM 4633 O O . SER B 1 278 ? -4.215 -0.918 1.324 1 98.75 278 SER B O 1
ATOM 4635 N N . ILE B 1 279 ? -2.033 -1.281 1.621 1 98.88 279 ILE B N 1
ATOM 4636 C CA . ILE B 1 279 ? -1.914 -0.384 2.766 1 98.88 279 ILE B CA 1
ATOM 4637 C C . ILE B 1 279 ? -0.93 0.738 2.441 1 98.88 279 ILE B C 1
ATOM 4639 O O . ILE B 1 279 ? 0.199 0.479 2.016 1 98.88 279 ILE B O 1
ATOM 4643 N N . PHE B 1 280 ? -1.378 1.913 2.623 1 98.81 280 PHE B N 1
ATOM 4644 C CA . PHE B 1 280 ? -0.575 3.109 2.4 1 98.81 280 PHE B CA 1
ATOM 4645 C C . PHE B 1 280 ? -0.41 3.9 3.693 1 98.81 280 PHE B C 1
ATOM 4647 O O . PHE B 1 280 ? -1.237 3.795 4.602 1 98.81 280 PHE B O 1
ATOM 4654 N N . SER B 1 281 ? 0.643 4.586 3.729 1 98.25 281 SER B N 1
ATOM 4655 C CA . SER B 1 281 ? 0.853 5.523 4.828 1 98.25 281 SER B CA 1
ATOM 4656 C C . SER B 1 281 ? 1.202 6.914 4.309 1 98.25 281 SER B C 1
ATOM 4658 O O . SER B 1 281 ? 1.455 7.094 3.117 1 98.25 281 SER B O 1
ATOM 4660 N N . SER B 1 282 ? 1.103 7.832 5.184 1 97.25 282 SER B N 1
ATOM 4661 C CA . SER B 1 282 ? 1.381 9.219 4.812 1 97.25 282 SER B CA 1
ATOM 4662 C C . SER B 1 282 ? 2.127 9.945 5.926 1 97.25 282 SER B C 1
ATOM 4664 O O . SER B 1 282 ? 1.787 9.812 7.102 1 97.25 282 SER B O 1
ATOM 4666 N N . ARG B 1 283 ? 3.156 10.625 5.547 1 96.56 283 ARG B N 1
ATOM 4667 C CA . ARG B 1 283 ? 3.922 11.492 6.438 1 96.56 283 ARG B CA 1
ATOM 4668 C C . ARG B 1 283 ? 4.035 12.898 5.859 1 96.56 283 ARG B C 1
ATOM 4670 O O . ARG B 1 283 ? 4.48 13.078 4.723 1 96.56 283 ARG B O 1
ATOM 4677 N N . LEU B 1 284 ? 3.57 13.852 6.578 1 96.06 284 LEU B N 1
ATOM 4678 C CA . LEU B 1 284 ? 3.674 15.242 6.145 1 96.06 284 LEU B CA 1
ATOM 4679 C C . LEU B 1 284 ? 2.998 15.438 4.793 1 96.06 284 LEU B C 1
ATOM 4681 O O . LEU B 1 284 ? 1.878 14.977 4.578 1 96.06 284 LEU B O 1
ATOM 4685 N N . ASN B 1 285 ? 3.352 16.266 3.783 1 90.88 285 ASN B N 1
ATOM 4686 C CA . ASN B 1 285 ? 2.516 16.594 2.633 1 90.88 285 ASN B CA 1
ATOM 4687 C C . ASN B 1 285 ? 3.217 16.266 1.318 1 90.88 285 ASN B C 1
ATOM 4689 O O . ASN B 1 285 ? 2.576 16.203 0.268 1 90.88 285 ASN B O 1
ATOM 4693 N N . SER B 1 286 ? 4.375 16.109 1.154 1 95.44 286 SER B N 1
ATOM 4694 C CA . SER B 1 286 ? 5.109 15.758 -0.058 1 95.44 286 SER B CA 1
ATOM 4695 C C . SER B 1 286 ? 4.848 16.766 -1.172 1 95.44 286 SER B C 1
ATOM 4697 O O . SER B 1 286 ? 4.531 16.375 -2.301 1 95.44 286 SER B O 1
ATOM 4699 N N . GLY B 1 287 ? 4.879 18.016 -0.969 1 96.69 287 GLY B N 1
ATOM 4700 C CA . GLY B 1 287 ? 4.75 19.078 -1.96 1 96.69 287 GLY B CA 1
ATOM 4701 C C . GLY B 1 287 ? 3.312 19.328 -2.383 1 96.69 287 GLY B C 1
ATOM 4702 O O . GLY B 1 287 ? 3.047 19.625 -3.549 1 96.69 287 GLY B O 1
ATOM 4703 N N . ARG B 1 288 ? 2.387 19.219 -1.535 1 98.12 288 ARG B N 1
ATOM 4704 C CA . ARG B 1 288 ? 0.973 19.234 -1.896 1 98.12 288 ARG B CA 1
ATOM 4705 C C . ARG B 1 288 ? 0.381 20.625 -1.751 1 98.12 288 ARG B C 1
ATOM 4707 O O . ARG B 1 288 ? -0.818 20.828 -1.961 1 98.12 288 ARG B O 1
ATOM 4714 N N . PHE B 1 289 ? 1.153 21.641 -1.434 1 98.69 289 PHE B N 1
ATOM 4715 C CA . PHE B 1 289 ? 0.645 22.984 -1.162 1 98.69 289 PHE B CA 1
ATOM 4716 C C . PHE B 1 289 ? -0.068 23.547 -2.385 1 98.69 289 PHE B C 1
ATOM 4718 O O . PHE B 1 289 ? -1.203 24.016 -2.285 1 98.69 289 PHE B O 1
ATOM 4725 N N . PRO B 1 290 ? 0.567 23.438 -3.617 1 98.5 290 PRO B N 1
ATOM 4726 C CA . PRO B 1 290 ? -0.151 23.984 -4.766 1 98.5 290 PRO B CA 1
ATOM 4727 C C . PRO B 1 290 ? -1.507 23.328 -4.992 1 98.5 290 PRO B C 1
ATOM 4729 O O . PRO B 1 290 ? -2.475 24 -5.355 1 98.5 290 PRO B O 1
ATOM 4732 N N . LEU B 1 291 ? -1.545 22.078 -4.762 1 98.69 291 LEU B N 1
ATOM 4733 C CA . LEU B 1 291 ? -2.787 21.328 -4.949 1 98.69 291 LEU B CA 1
ATOM 4734 C C . LEU B 1 291 ? -3.861 21.812 -3.982 1 98.69 291 LEU B C 1
ATOM 4736 O O . LEU B 1 291 ? -5.008 22.047 -4.383 1 98.69 291 LEU B O 1
ATOM 4740 N N . VAL B 1 292 ? -3.512 21.984 -2.725 1 98.88 292 VAL B N 1
ATOM 4741 C CA . VAL B 1 292 ? -4.473 22.406 -1.711 1 98.88 292 VAL B CA 1
ATOM 4742 C C . VAL B 1 292 ? -4.91 23.844 -1.977 1 98.88 292 VAL B C 1
ATOM 4744 O O . VAL B 1 292 ? -6.086 24.172 -1.819 1 98.88 292 VAL B O 1
ATOM 4747 N N . ILE B 1 293 ? -3.982 24.688 -2.371 1 98.88 293 ILE B N 1
ATOM 4748 C CA . ILE B 1 293 ? -4.324 26.062 -2.721 1 98.88 293 ILE B CA 1
ATOM 4749 C C . ILE B 1 293 ? -5.348 26.078 -3.854 1 98.88 293 ILE B C 1
ATOM 4751 O O . ILE B 1 293 ? -6.328 26.812 -3.809 1 98.88 293 ILE B O 1
ATOM 4755 N N . ASP B 1 294 ? -5.141 25.203 -4.797 1 98.75 294 ASP B N 1
ATOM 4756 C CA . ASP B 1 294 ? -6.086 25.062 -5.898 1 98.75 294 ASP B CA 1
ATOM 4757 C C . ASP B 1 294 ? -7.453 24.609 -5.398 1 98.75 294 ASP B C 1
ATOM 4759 O O . ASP B 1 294 ? -8.484 25.109 -5.832 1 98.75 294 ASP B O 1
ATOM 4763 N N . TRP B 1 295 ? -7.496 23.609 -4.465 1 98.81 295 TRP B N 1
ATOM 4764 C CA . TRP B 1 295 ? -8.75 23.156 -3.871 1 98.81 295 TRP B CA 1
ATOM 4765 C C . TRP B 1 295 ? -9.508 24.312 -3.242 1 98.81 295 TRP B C 1
ATOM 4767 O O . TRP B 1 295 ? -10.727 24.438 -3.41 1 98.81 295 TRP B O 1
ATOM 4777 N N . MET B 1 296 ? -8.797 25.156 -2.516 1 98.56 296 MET B N 1
ATOM 4778 C CA . MET B 1 296 ? -9.398 26.281 -1.812 1 98.56 296 MET B CA 1
ATOM 4779 C C . MET B 1 296 ? -9.93 27.312 -2.797 1 98.56 296 MET B C 1
ATOM 4781 O O . MET B 1 296 ? -11.047 27.812 -2.646 1 98.56 296 MET B O 1
ATOM 4785 N N . GLU B 1 297 ? -9.156 27.578 -3.793 1 97.94 297 GLU B N 1
ATOM 4786 C CA . GLU B 1 297 ? -9.555 28.578 -4.789 1 97.94 297 GLU B CA 1
ATOM 4787 C C . GLU B 1 297 ? -10.828 28.141 -5.512 1 97.94 297 GLU B C 1
ATOM 4789 O O . GLU B 1 297 ? -11.68 28.969 -5.836 1 97.94 297 GLU B O 1
ATOM 4794 N N . LYS B 1 298 ? -10.961 26.906 -5.695 1 98.06 298 LYS B N 1
ATOM 4795 C CA . LYS B 1 298 ? -12.094 26.375 -6.441 1 98.06 298 LYS B CA 1
ATOM 4796 C C . LYS B 1 298 ? -13.289 26.125 -5.52 1 98.06 298 LYS B C 1
ATOM 4798 O O . LYS B 1 298 ? -14.352 25.719 -5.98 1 98.06 298 LYS B O 1
ATOM 4803 N N . GLY B 1 299 ? -13.109 26.266 -4.297 1 98 299 GLY B N 1
ATOM 4804 C CA . GLY B 1 299 ? -14.188 26.094 -3.336 1 98 299 GLY B CA 1
ATOM 4805 C C . GLY B 1 299 ? -14.547 24.641 -3.096 1 98 299 GLY B C 1
ATOM 4806 O O . GLY B 1 299 ? -15.688 24.328 -2.758 1 98 299 GLY B O 1
ATOM 4807 N N . LEU B 1 300 ? -13.594 23.766 -3.271 1 98.62 300 LEU B N 1
ATOM 4808 C CA . LEU B 1 300 ? -13.852 22.344 -3.121 1 98.62 300 LEU B CA 1
ATOM 4809 C C . LEU B 1 300 ? -13.75 21.922 -1.659 1 98.62 300 LEU B C 1
ATOM 4811 O O . LEU B 1 300 ? -14.258 20.875 -1.274 1 98.62 300 LEU B O 1
ATOM 4815 N N . ILE B 1 301 ? -13.016 22.703 -0.853 1 98.62 301 ILE B N 1
ATOM 4816 C CA . ILE B 1 301 ? -12.906 22.469 0.585 1 98.62 301 ILE B CA 1
ATOM 4817 C C . ILE B 1 301 ? -13.211 23.766 1.332 1 98.62 301 ILE B C 1
ATOM 4819 O O . ILE B 1 301 ? -13.125 24.859 0.759 1 98.62 301 ILE B O 1
ATOM 4823 N N . HIS B 1 302 ? -13.531 23.594 2.617 1 98 302 HIS B N 1
ATOM 4824 C CA . HIS B 1 302 ? -13.953 24.719 3.453 1 98 302 HIS B CA 1
ATOM 4825 C C . HIS B 1 302 ? -13.18 24.75 4.766 1 98 302 HIS B C 1
ATOM 4827 O O . HIS B 1 302 ? -13.711 24.391 5.816 1 98 302 HIS B O 1
ATOM 4833 N N . PRO B 1 303 ? -11.992 25.297 4.738 1 98.06 303 PRO B N 1
ATOM 4834 C CA . PRO B 1 303 ? -11.109 25.281 5.906 1 98.06 303 PRO B CA 1
ATOM 4835 C C . PRO B 1 303 ? -11.711 26 7.113 1 98.06 303 PRO B C 1
ATOM 4837 O O . PRO B 1 303 ? -11.414 25.641 8.258 1 98.06 303 PRO B O 1
ATOM 4840 N N . GLU B 1 304 ? -12.547 26.984 6.875 1 96.81 304 GLU B N 1
ATOM 4841 C CA . GLU B 1 304 ? -13.125 27.781 7.945 1 96.81 304 GLU B CA 1
ATOM 4842 C C . GLU B 1 304 ? -13.953 26.922 8.898 1 96.81 304 GLU B C 1
ATOM 4844 O O . GLU B 1 304 ? -14.031 27.219 10.094 1 96.81 304 GLU B O 1
ATOM 4849 N N . ALA B 1 305 ? -14.484 25.844 8.398 1 96.81 305 ALA B N 1
ATOM 4850 C CA . ALA B 1 305 ? -15.344 24.969 9.188 1 96.81 305 ALA B CA 1
ATOM 4851 C C . ALA B 1 305 ? -14.555 24.281 10.297 1 96.81 305 ALA B C 1
ATOM 4853 O O . ALA B 1 305 ? -15.133 23.797 11.273 1 96.81 305 ALA B O 1
ATOM 4854 N N . LEU B 1 306 ? -13.211 24.281 10.211 1 98 306 LEU B N 1
ATOM 4855 C CA . LEU B 1 306 ? -12.398 23.562 11.188 1 98 306 LEU B CA 1
ATOM 4856 C C . LEU B 1 306 ? -11.844 24.531 12.242 1 98 306 LEU B C 1
ATOM 4858 O O . LEU B 1 306 ? -11.352 24.094 13.281 1 98 306 LEU B O 1
ATOM 4862 N N . ILE B 1 307 ? -11.852 25.828 11.93 1 97.94 307 ILE B N 1
ATOM 4863 C CA . ILE B 1 307 ? -11.281 26.812 12.836 1 97.94 307 ILE B CA 1
ATOM 4864 C C . ILE B 1 307 ? -12.25 27.094 13.984 1 97.94 307 ILE B C 1
ATOM 4866 O O . ILE B 1 307 ? -13.312 27.688 13.773 1 97.94 307 ILE B O 1
ATOM 4870 N N . THR B 1 308 ? -11.859 26.703 15.18 1 97.62 308 THR B N 1
ATOM 4871 C CA . THR B 1 308 ? -12.773 26.844 16.312 1 97.62 308 THR B CA 1
ATOM 4872 C C . THR B 1 308 ? -12.328 28 17.219 1 97.62 308 THR B C 1
ATOM 4874 O O . THR B 1 308 ? -13.141 28.578 17.938 1 97.62 308 THR B O 1
ATOM 4877 N N . HIS B 1 309 ? -11.031 28.281 17.203 1 97.94 309 HIS B N 1
ATOM 4878 C CA . HIS B 1 309 ? -10.492 29.328 18.062 1 97.94 309 HIS B CA 1
ATOM 4879 C C . HIS B 1 309 ? -9.469 30.188 17.328 1 97.94 309 HIS B C 1
ATOM 4881 O O . HIS B 1 309 ? -8.812 29.703 16.391 1 97.94 309 HIS B O 1
ATOM 4887 N N . CYS B 1 310 ? -9.391 31.375 17.672 1 98.19 310 CYS B N 1
ATOM 4888 C CA . CYS B 1 310 ? -8.352 32.312 17.281 1 98.19 310 CYS B CA 1
ATOM 4889 C C . CYS B 1 310 ? -7.91 33.156 18.469 1 98.19 310 CYS B C 1
ATOM 4891 O O . CYS B 1 310 ? -8.711 33.906 19.047 1 98.19 310 CYS B O 1
ATOM 4893 N N . MET B 1 311 ? -6.738 32.969 18.859 1 98.25 311 MET B N 1
ATOM 4894 C CA . MET B 1 311 ? -6.219 33.594 20.062 1 98.25 311 MET B CA 1
ATOM 4895 C C . MET B 1 311 ? -4.918 34.344 19.781 1 98.25 311 MET B C 1
ATOM 4897 O O . MET B 1 311 ? -4.195 34 18.844 1 98.25 311 MET B O 1
ATOM 4901 N N . PRO B 1 312 ? -4.605 35.375 20.625 1 98 312 PRO B N 1
ATOM 4902 C CA . PRO B 1 312 ? -3.324 36.062 20.438 1 98 312 PRO B CA 1
ATOM 4903 C C . PRO B 1 312 ? -2.125 35.188 20.797 1 98 312 PRO B C 1
ATOM 4905 O O . PRO B 1 312 ? -2.236 34.312 21.656 1 98 312 PRO B O 1
ATOM 4908 N N . LEU B 1 313 ? -1.007 35.438 20.156 1 97.75 313 LEU B N 1
ATOM 4909 C CA . LEU B 1 313 ? 0.219 34.656 20.391 1 97.75 313 LEU B CA 1
ATOM 4910 C C . LEU B 1 313 ? 0.574 34.625 21.859 1 97.75 313 LEU B C 1
ATOM 4912 O O . LEU B 1 313 ? 1.082 33.625 22.359 1 97.75 313 LEU B O 1
ATOM 4916 N N . GLU B 1 314 ? 0.263 35.719 22.609 1 96.31 314 GLU B N 1
ATOM 4917 C CA . GLU B 1 314 ? 0.596 35.844 24.016 1 96.31 314 GLU B CA 1
ATOM 4918 C C . GLU B 1 314 ? -0.118 34.781 24.859 1 96.31 314 GLU B C 1
ATOM 4920 O O . GLU B 1 314 ? 0.303 34.5 25.984 1 96.31 314 GLU B O 1
ATOM 4925 N N . GLN B 1 315 ? -1.144 34.219 24.281 1 97.44 315 GLN B N 1
ATOM 4926 C CA . GLN B 1 315 ? -1.938 33.25 25 1 97.44 315 GLN B CA 1
ATOM 4927 C C . GLN B 1 315 ? -1.631 31.828 24.516 1 97.44 315 GLN B C 1
ATOM 4929 O O . GLN B 1 315 ? -2.475 30.938 24.609 1 97.44 315 GLN B O 1
ATOM 4934 N N . VAL B 1 316 ? -0.47 31.625 23.969 1 97.75 316 VAL B N 1
ATOM 4935 C CA . VAL B 1 316 ? -0.101 30.375 23.328 1 97.75 316 VAL B CA 1
ATOM 4936 C C . VAL B 1 316 ? -0.219 29.219 24.328 1 97.75 316 VAL B C 1
ATOM 4938 O O . VAL B 1 316 ? -0.642 28.125 23.969 1 97.75 316 VAL B O 1
ATOM 4941 N N . LYS B 1 317 ? 0.132 29.391 25.594 1 96.38 317 LYS B N 1
ATOM 4942 C CA . LYS B 1 317 ? 0.04 28.328 26.578 1 96.38 317 LYS B CA 1
ATOM 4943 C C . LYS B 1 317 ? -1.41 27.906 26.812 1 96.38 317 LYS B C 1
ATOM 4945 O O . LYS B 1 317 ? -1.723 26.719 26.828 1 96.38 317 LYS B O 1
ATOM 4950 N N . GLU B 1 318 ? -2.191 28.891 26.984 1 96.75 318 GLU B N 1
ATOM 4951 C CA . GLU B 1 318 ? -3.619 28.625 27.125 1 96.75 318 GLU B CA 1
ATOM 4952 C C . GLU B 1 318 ? -4.188 27.953 25.875 1 96.75 318 GLU B C 1
ATOM 4954 O O . GLU B 1 318 ? -4.98 27.016 25.984 1 96.75 318 GLU B O 1
ATOM 4959 N N . ALA B 1 319 ? -3.809 28.438 24.734 1 97.31 319 ALA B N 1
ATOM 4960 C CA . ALA B 1 319 ? -4.262 27.891 23.453 1 97.31 319 ALA B CA 1
ATOM 4961 C C . ALA B 1 319 ? -3.875 26.422 23.328 1 97.31 319 ALA B C 1
ATOM 4963 O O . ALA B 1 319 ? -4.684 25.594 22.906 1 97.31 319 ALA B O 1
ATOM 4964 N N . MET B 1 320 ? -2.656 26.109 23.688 1 95.94 320 MET B N 1
ATOM 4965 C CA . MET B 1 320 ? -2.17 24.734 23.625 1 95.94 320 MET B CA 1
ATOM 4966 C C . MET B 1 320 ? -2.951 23.828 24.578 1 95.94 320 MET B C 1
ATOM 4968 O O . MET B 1 320 ? -3.234 22.672 24.266 1 95.94 320 MET B O 1
ATOM 4972 N N . GLU B 1 321 ? -3.32 24.359 25.734 1 95.56 321 GLU B N 1
ATOM 4973 C CA . GLU B 1 321 ? -4.109 23.594 26.703 1 95.56 321 GLU B CA 1
ATOM 4974 C C . GLU B 1 321 ? -5.508 23.312 26.172 1 95.56 321 GLU B C 1
ATOM 4976 O O . GLU B 1 321 ? -6.016 22.188 26.312 1 95.56 321 GLU B O 1
ATOM 4981 N N . ILE B 1 322 ? -6.043 24.297 25.594 1 96.31 322 ILE B N 1
ATOM 4982 C CA . ILE B 1 322 ? -7.359 24.125 24.984 1 96.31 322 ILE B CA 1
ATOM 4983 C C . ILE B 1 322 ? -7.285 23.062 23.891 1 96.31 322 ILE B C 1
ATOM 4985 O O . ILE B 1 322 ? -8.094 22.125 23.875 1 96.31 322 ILE B O 1
ATOM 4989 N N . PHE B 1 323 ? -6.344 23.156 23.094 1 95.88 323 PHE B N 1
ATOM 4990 C CA . PHE B 1 323 ? -6.168 22.219 21.969 1 95.88 323 PHE B CA 1
ATOM 4991 C C . PHE B 1 323 ? -5.988 20.797 22.484 1 95.88 323 PHE B C 1
ATOM 4993 O O . PHE B 1 323 ? -6.578 19.859 21.938 1 95.88 323 PHE B O 1
ATOM 5000 N N . ALA B 1 324 ? -5.242 20.641 23.516 1 93 324 ALA B N 1
ATOM 5001 C CA . ALA B 1 324 ? -4.879 19.312 24.016 1 93 324 ALA B CA 1
ATOM 5002 C C . ALA B 1 324 ? -6.035 18.688 24.797 1 93 324 ALA B C 1
ATOM 5004 O O . ALA B 1 324 ? -6.195 17.469 24.812 1 93 324 ALA B O 1
ATOM 5005 N N . ASN B 1 325 ? -6.879 19.531 25.391 1 93.31 325 ASN B N 1
ATOM 5006 C CA . ASN B 1 325 ? -7.762 18.969 26.406 1 93.31 325 ASN B CA 1
ATOM 5007 C C . ASN B 1 325 ? -9.227 19.094 26.016 1 93.31 325 ASN B C 1
ATOM 5009 O O . ASN B 1 325 ? -10.078 18.375 26.516 1 93.31 325 ASN B O 1
ATOM 5013 N N . ASP B 1 326 ? -9.5 20.062 25.188 1 92.56 326 ASP B N 1
ATOM 5014 C CA . ASP B 1 326 ? -10.898 20.25 24.797 1 92.56 326 ASP B CA 1
ATOM 5015 C C . ASP B 1 326 ? -11.219 19.469 23.516 1 92.56 326 ASP B C 1
ATOM 5017 O O . ASP B 1 326 ? -11.375 20.062 22.453 1 92.56 326 ASP B O 1
ATOM 5021 N N . ARG B 1 327 ? -11.648 18.344 23.625 1 86.06 327 ARG B N 1
ATOM 5022 C CA . ARG B 1 327 ? -11.883 17.453 22.484 1 86.06 327 ARG B CA 1
ATOM 5023 C C . ARG B 1 327 ? -13.281 17.641 21.922 1 86.06 327 ARG B C 1
ATOM 5025 O O . ARG B 1 327 ? -13.562 17.219 20.797 1 86.06 327 ARG B O 1
ATOM 5032 N N . LYS B 1 328 ? -14.008 18.219 22.594 1 89.56 328 LYS B N 1
ATOM 5033 C CA . LYS B 1 328 ? -15.406 18.328 22.188 1 89.56 328 LYS B CA 1
ATOM 5034 C C . LYS B 1 328 ? -15.648 19.594 21.359 1 89.56 328 LYS B C 1
ATOM 5036 O O . LYS B 1 328 ? -16.359 19.547 20.359 1 89.56 328 LYS B O 1
ATOM 5041 N N . THR B 1 329 ? -14.953 20.594 21.766 1 91.56 329 THR B N 1
ATOM 5042 C CA . THR B 1 329 ? -15.344 21.844 21.125 1 91.56 329 THR B CA 1
ATOM 5043 C C . THR B 1 329 ? -14.18 22.422 20.328 1 91.56 329 THR B C 1
ATOM 5045 O O . THR B 1 329 ? -14.367 23.359 19.531 1 91.56 329 THR B O 1
ATOM 5048 N N . CYS B 1 330 ? -13.039 21.875 20.516 1 96 330 CYS B N 1
ATOM 5049 C CA . CYS B 1 330 ? -11.859 22.406 19.844 1 96 330 CYS B CA 1
ATOM 5050 C C . CYS B 1 330 ? -11.453 21.516 18.672 1 96 330 CYS B C 1
ATOM 5052 O O . CYS B 1 330 ? -11.422 20.297 18.797 1 96 330 CYS B O 1
ATOM 5054 N N . CYS B 1 331 ? -11.188 22.094 17.531 1 96.19 331 CYS B N 1
ATOM 5055 C CA . CYS B 1 331 ? -10.641 21.406 16.375 1 96.19 331 CYS B CA 1
ATOM 5056 C C . CYS B 1 331 ? -9.328 22.047 15.922 1 96.19 331 CYS B C 1
ATOM 5058 O O . CYS B 1 331 ? -8.25 21.516 16.203 1 96.19 331 CYS B O 1
ATOM 5060 N N . LYS B 1 332 ? -9.414 23.266 15.43 1 97.75 332 LYS B N 1
ATOM 5061 C CA . LYS B 1 332 ? -8.211 24 15.07 1 97.75 332 LYS B CA 1
ATOM 5062 C C . LYS B 1 332 ? -8.133 25.328 15.82 1 97.75 332 LYS B C 1
ATOM 5064 O O . LYS B 1 332 ? -9.125 26.062 15.891 1 97.75 332 LYS B O 1
ATOM 5069 N N . VAL B 1 333 ? -6.973 25.578 16.375 1 98.38 333 VAL B N 1
ATOM 5070 C CA . VAL B 1 333 ? -6.703 26.844 17.047 1 98.38 333 VAL B CA 1
ATOM 5071 C C . VAL B 1 333 ? -5.668 27.641 16.266 1 98.38 333 VAL B C 1
ATOM 5073 O O . VAL B 1 333 ? -4.582 27.141 15.969 1 98.38 333 VAL B O 1
ATOM 5076 N N . LEU B 1 334 ? -6.008 28.844 15.906 1 98.5 334 LEU B N 1
ATOM 5077 C CA . LEU B 1 334 ? -5.07 29.766 15.266 1 98.5 334 LEU B CA 1
ATOM 5078 C C . LEU B 1 334 ? -4.52 30.766 16.281 1 98.5 334 LEU B C 1
ATOM 5080 O O . LEU B 1 334 ? -5.234 31.203 17.172 1 98.5 334 LEU B O 1
ATOM 5084 N N . LEU B 1 335 ? -3.305 31.031 16.141 1 98.62 335 LEU B N 1
ATOM 5085 C CA . LEU B 1 335 ? -2.66 32.125 16.859 1 98.62 335 LEU B CA 1
ATOM 5086 C C . LEU B 1 335 ? -2.535 33.344 15.969 1 98.62 335 LEU B C 1
ATOM 5088 O O . LEU B 1 335 ? -2.086 33.25 14.82 1 98.62 335 LEU B O 1
ATOM 5092 N N . GLN B 1 336 ? -2.916 34.438 16.484 1 98.19 336 GLN B N 1
ATOM 5093 C CA . GLN B 1 336 ? -2.785 35.688 15.781 1 98.19 336 GLN B CA 1
ATOM 5094 C C . GLN B 1 336 ? -1.548 36.469 16.25 1 98.19 336 GLN B C 1
ATOM 5096 O O . GLN B 1 336 ? -1.367 36.688 17.438 1 98.19 336 GLN B O 1
ATOM 5101 N N . LEU B 1 337 ? -0.545 36.812 15.5 1 95.31 337 LEU B N 1
ATOM 5102 C CA . LEU B 1 337 ? 0.693 37.5 15.844 1 95.31 337 LEU B CA 1
ATOM 5103 C C . LEU B 1 337 ? 0.584 38.969 15.539 1 95.31 337 LEU B C 1
ATOM 5105 O O . LEU B 1 337 ? 1.252 39.812 16.188 1 95.31 337 LEU B O 1
ATOM 5109 N N . GLY B 1 338 ? -0.234 39.562 14.398 1 75.31 338 GLY B N 1
ATOM 5110 C CA . GLY B 1 338 ? -0.434 40.969 14.086 1 75.31 338 GLY B CA 1
ATOM 5111 C C . GLY B 1 338 ? -1.686 41.531 14.719 1 75.31 338 GLY B C 1
ATOM 5112 O O . GLY B 1 338 ? -2.578 40.812 15.133 1 75.31 338 GLY B O 1
#